Protein AF-A0A1G2DFC1-F1 (afdb_monomer)

Mean predicted aligned error: 7.52 Å

pLDDT: mean 88.88, std 9.76, range [36.38, 98.69]

Structure (mmCIF, N/CA/C/O backbone):
data_AF-A0A1G2DFC1-F1
#
_entry.id   AF-A0A1G2DFC1-F1
#
loop_
_atom_site.group_PDB
_atom_site.id
_atom_site.type_symbol
_atom_site.label_atom_id
_atom_site.label_alt_id
_atom_site.label_comp_id
_atom_site.label_asym_id
_atom_site.label_entity_id
_atom_site.label_seq_id
_atom_site.pdbx_PDB_ins_code
_atom_site.Cartn_x
_atom_site.Cartn_y
_atom_site.Cartn_z
_atom_site.occupancy
_atom_site.B_iso_or_equiv
_atom_site.auth_seq_id
_atom_site.auth_comp_id
_atom_site.auth_asym_id
_atom_site.auth_atom_id
_atom_site.pdbx_PDB_model_num
ATOM 1 N N . MET A 1 1 ? -15.333 -17.972 24.126 1.00 70.81 1 MET A N 1
ATOM 2 C CA . MET A 1 1 ? -15.896 -17.605 22.801 1.00 70.81 1 MET A CA 1
ATOM 3 C C . MET A 1 1 ? -16.285 -16.136 22.850 1.00 70.81 1 MET A C 1
ATOM 5 O O . MET A 1 1 ? -16.846 -15.715 23.852 1.00 70.81 1 MET A O 1
ATOM 9 N N . THR A 1 2 ? -15.997 -15.353 21.808 1.00 82.25 2 THR A N 1
ATOM 10 C CA . THR A 1 2 ? -16.235 -13.904 21.863 1.00 82.25 2 THR A CA 1
ATOM 11 C C . THR A 1 2 ? -17.722 -13.571 21.716 1.00 82.25 2 THR A C 1
ATOM 13 O O . THR A 1 2 ? -18.368 -14.003 20.753 1.00 82.25 2 THR A O 1
ATOM 16 N N . HIS A 1 3 ? -18.270 -12.780 22.637 1.00 90.06 3 HIS A N 1
ATOM 17 C CA . HIS A 1 3 ? -19.659 -12.309 22.638 1.00 90.06 3 HIS A CA 1
ATOM 18 C C . HIS A 1 3 ? -19.726 -10.801 22.388 1.00 90.06 3 HIS A C 1
ATOM 20 O O . HIS A 1 3 ? -18.805 -10.073 22.742 1.00 90.06 3 HIS A O 1
ATOM 26 N N . ILE A 1 4 ? -20.811 -10.334 21.755 1.00 94.50 4 ILE A N 1
ATOM 27 C CA . ILE A 1 4 ? -21.029 -8.909 21.469 1.00 94.50 4 ILE A CA 1
ATOM 28 C C . ILE A 1 4 ? -22.347 -8.463 22.097 1.00 94.50 4 ILE A C 1
ATOM 30 O O . ILE A 1 4 ? -23.421 -8.699 21.532 1.00 94.50 4 ILE A O 1
ATOM 34 N N . GLN A 1 5 ? -22.261 -7.773 23.231 1.00 95.56 5 GLN A N 1
ATOM 35 C CA . GLN A 1 5 ? -23.419 -7.191 23.905 1.00 95.56 5 GLN A CA 1
ATOM 36 C C . GLN A 1 5 ? -23.592 -5.729 23.481 1.00 95.56 5 GLN A C 1
ATOM 38 O O . GLN A 1 5 ? -22.617 -5.002 23.329 1.00 95.56 5 GLN A O 1
ATOM 43 N N . THR A 1 6 ? -24.824 -5.287 23.226 1.00 96.62 6 THR A N 1
ATOM 44 C CA . THR A 1 6 ? -25.115 -3.919 22.760 1.00 96.62 6 THR A CA 1
ATOM 45 C C . THR A 1 6 ? -25.930 -3.168 23.800 1.00 96.62 6 THR A C 1
ATOM 47 O O . THR A 1 6 ? -26.919 -3.703 24.293 1.00 96.62 6 THR A O 1
ATOM 50 N N . PHE A 1 7 ? -25.532 -1.931 24.086 1.00 96.81 7 PHE A N 1
ATOM 51 C CA . PHE A 1 7 ? -26.213 -1.027 25.009 1.00 96.81 7 PHE A CA 1
ATOM 52 C C . PHE A 1 7 ? -26.455 0.338 24.345 1.00 96.81 7 PHE A C 1
ATOM 54 O O . PHE A 1 7 ? -25.669 0.741 23.478 1.00 96.81 7 PHE A O 1
ATOM 61 N N . PRO A 1 8 ? -27.507 1.076 24.743 1.00 96.25 8 PRO A N 1
ATOM 62 C CA . PRO A 1 8 ? -27.641 2.488 24.399 1.00 96.25 8 PRO A CA 1
ATOM 63 C C . PRO A 1 8 ? -26.465 3.295 24.966 1.00 96.25 8 PRO A C 1
ATOM 65 O O . PRO A 1 8 ? -26.070 3.097 26.117 1.00 96.25 8 PRO A O 1
ATOM 68 N N . PHE A 1 9 ? -25.911 4.214 24.176 1.00 95.75 9 PHE A N 1
ATOM 69 C CA . PHE A 1 9 ? -24.850 5.120 24.616 1.00 95.75 9 PHE A CA 1
ATOM 70 C C . PHE A 1 9 ? -25.443 6.438 25.132 1.00 95.75 9 PHE A C 1
ATOM 72 O O . PHE A 1 9 ? -25.199 7.513 24.598 1.00 95.75 9 PHE A O 1
ATOM 79 N N . GLU A 1 10 ? -26.258 6.332 26.179 1.00 93.62 10 GLU A N 1
ATOM 80 C CA . GLU A 1 10 ? -26.970 7.448 26.804 1.00 93.62 10 GLU A CA 1
ATOM 81 C C . GLU A 1 10 ? -26.642 7.493 28.299 1.00 93.62 10 GLU A C 1
ATOM 83 O O . GLU A 1 10 ? -26.564 6.456 28.966 1.00 93.62 10 GLU A O 1
ATOM 88 N N . LYS A 1 11 ? -26.439 8.698 28.843 1.00 91.00 11 LYS A N 1
ATOM 89 C CA . LYS A 1 11 ? -25.916 8.887 30.207 1.00 91.00 11 LYS A CA 1
ATOM 90 C C . LYS A 1 11 ? -26.770 8.210 31.288 1.00 91.00 11 LYS A C 1
ATOM 92 O O . LYS A 1 11 ? -26.216 7.693 32.255 1.00 91.00 11 LYS A O 1
ATOM 97 N N . ASP A 1 12 ? -28.091 8.199 31.132 1.00 92.12 12 ASP A N 1
ATOM 98 C CA . ASP A 1 12 ? -29.044 7.559 32.050 1.00 92.12 12 ASP A CA 1
ATOM 99 C C . ASP A 1 12 ? -29.100 6.028 31.900 1.00 92.12 12 ASP A C 1
ATOM 101 O O . ASP A 1 12 ? -29.630 5.343 32.774 1.00 92.12 12 ASP A O 1
ATOM 105 N N . LYS A 1 13 ? -28.532 5.471 30.824 1.00 93.69 13 LYS A N 1
ATOM 106 C CA . LYS A 1 13 ? -28.485 4.023 30.560 1.00 93.69 13 LYS A CA 1
ATOM 107 C C . LYS A 1 13 ? -27.168 3.367 30.965 1.00 93.69 13 LYS A C 1
ATOM 109 O O . LYS A 1 13 ? -27.087 2.142 30.972 1.00 93.69 13 LYS A O 1
ATOM 114 N N . PHE A 1 14 ? -26.152 4.136 31.360 1.00 93.94 14 PHE A N 1
ATOM 115 C CA . PHE A 1 14 ? -24.834 3.590 31.710 1.00 93.94 14 PHE A CA 1
ATOM 116 C C . PHE A 1 14 ? -24.832 2.646 32.915 1.00 93.94 14 PHE A C 1
ATOM 118 O O . PHE A 1 14 ? -23.944 1.801 32.997 1.00 93.94 14 PHE A O 1
ATOM 125 N N . GLU A 1 15 ? -25.815 2.711 33.817 1.00 93.62 15 GLU A N 1
ATOM 126 C CA . GLU A 1 15 ? -25.924 1.713 34.893 1.00 93.62 15 GLU A CA 1
ATOM 127 C C . GLU A 1 15 ? -26.126 0.289 34.336 1.00 93.62 15 GLU A C 1
ATOM 129 O O . GLU A 1 15 ? -25.573 -0.654 34.884 1.00 93.62 15 GLU A O 1
ATOM 134 N N . GLN A 1 16 ? -26.752 0.122 33.162 1.00 95.06 16 GLN A N 1
ATOM 135 C CA . GLN A 1 16 ? -26.849 -1.194 32.506 1.00 95.06 16 GLN A CA 1
ATOM 136 C C . GLN A 1 16 ? -25.473 -1.761 32.123 1.00 95.06 16 GLN A C 1
ATOM 138 O O . GLN A 1 16 ? -25.274 -2.973 32.128 1.00 95.06 16 GLN A O 1
ATOM 143 N N . ILE A 1 17 ? -24.515 -0.886 31.793 1.00 94.00 17 ILE A N 1
ATOM 144 C CA . ILE A 1 17 ? -23.129 -1.274 31.497 1.00 94.00 17 ILE A CA 1
ATOM 145 C C . ILE A 1 17 ? -22.399 -1.634 32.791 1.00 94.00 17 ILE A C 1
ATOM 147 O O . ILE A 1 17 ? -21.566 -2.530 32.787 1.00 94.00 17 ILE A O 1
ATOM 151 N N . LYS A 1 18 ? -22.697 -0.948 33.897 1.00 93.44 18 LYS A N 1
ATOM 152 C CA . LYS A 1 18 ? -22.116 -1.240 35.211 1.00 93.44 18 LYS A CA 1
ATOM 153 C C . LYS A 1 18 ? -22.553 -2.607 35.740 1.00 93.44 18 LYS A C 1
ATOM 155 O O . LYS A 1 18 ? -21.722 -3.329 36.280 1.00 93.44 18 LYS A O 1
ATOM 160 N N . ASP A 1 19 ? -23.829 -2.942 35.554 1.00 93.69 19 ASP A N 1
ATOM 161 C CA . ASP A 1 19 ? -24.428 -4.207 35.996 1.00 93.69 19 ASP A CA 1
ATOM 162 C C . ASP A 1 19 ? -24.055 -5.387 35.082 1.00 93.69 19 ASP A C 1
ATOM 164 O O . ASP A 1 19 ? -24.221 -6.554 35.443 1.00 93.69 19 ASP A O 1
ATOM 168 N N . PHE A 1 20 ? -23.525 -5.105 33.890 1.00 93.38 20 PHE A N 1
ATOM 169 C CA . PHE A 1 20 ? -22.985 -6.123 33.002 1.00 93.38 20 PHE A CA 1
ATOM 170 C C . PHE A 1 20 ? -21.726 -6.753 33.609 1.00 93.38 20 PHE A C 1
ATOM 172 O O . PHE A 1 20 ? -20.813 -6.049 34.036 1.00 93.38 20 PHE A O 1
ATOM 179 N N . HIS A 1 21 ? -21.641 -8.087 33.582 1.00 89.75 21 HIS A N 1
ATOM 180 C CA . HIS A 1 21 ? -20.560 -8.858 34.212 1.00 89.75 21 HIS A CA 1
ATOM 181 C C . HIS A 1 21 ? -19.145 -8.356 33.858 1.00 89.75 21 HIS A C 1
ATOM 183 O O . HIS A 1 21 ? -18.272 -8.291 34.718 1.00 89.75 21 HIS A O 1
ATOM 189 N N . PHE A 1 22 ? -18.938 -7.926 32.610 1.00 91.00 22 PHE A N 1
ATOM 190 C CA . PHE A 1 22 ? -17.652 -7.433 32.104 1.00 91.00 22 PHE A CA 1
ATOM 191 C C . PHE A 1 22 ? -17.515 -5.893 32.137 1.00 91.00 22 PHE A C 1
ATOM 193 O O . PHE A 1 22 ? -16.652 -5.324 31.473 1.00 91.00 22 PHE A O 1
ATOM 200 N N . GLY A 1 23 ? -18.381 -5.187 32.870 1.00 89.44 23 GLY A N 1
ATOM 201 C CA . GLY A 1 23 ? -18.523 -3.728 32.814 1.00 89.44 23 GLY A CA 1
ATOM 202 C C . GLY A 1 23 ? -17.492 -2.902 33.590 1.00 89.44 23 GLY A C 1
ATOM 203 O O . GLY A 1 23 ? -17.254 -1.743 33.236 1.00 89.44 23 GLY A O 1
ATOM 204 N N . LEU A 1 24 ? -16.884 -3.469 34.642 1.00 91.12 24 LEU A N 1
ATOM 205 C CA . LEU A 1 24 ? -16.109 -2.710 35.640 1.00 91.12 24 LEU A CA 1
ATOM 206 C C . LEU A 1 24 ? -14.629 -3.091 35.768 1.00 91.12 24 LEU A C 1
ATOM 208 O O . LEU A 1 24 ? -13.819 -2.214 36.067 1.00 91.12 24 LEU A O 1
ATOM 212 N N . ASN A 1 25 ? -14.275 -4.366 35.607 1.00 90.62 25 ASN A N 1
ATOM 213 C CA . ASN A 1 25 ? -12.898 -4.829 35.803 1.00 90.62 25 ASN A CA 1
ATOM 214 C C . ASN A 1 25 ? -12.566 -6.038 34.919 1.00 90.62 25 ASN A C 1
ATOM 216 O O . ASN A 1 25 ? -12.145 -7.085 35.405 1.00 90.62 25 ASN A O 1
ATOM 220 N N . TRP A 1 26 ? -12.804 -5.900 33.617 1.00 91.50 26 TRP A N 1
ATOM 221 C CA . TRP A 1 26 ? -12.468 -6.923 32.636 1.00 91.50 26 TRP A CA 1
ATOM 222 C C . TRP A 1 26 ? -11.931 -6.293 31.350 1.00 91.50 26 TRP A C 1
ATOM 224 O O . TRP A 1 26 ? -12.554 -5.352 30.854 1.00 91.50 26 TRP A O 1
ATOM 234 N N . PRO A 1 27 ? -10.805 -6.774 30.790 1.00 92.19 27 PRO A N 1
ATOM 235 C CA . PRO A 1 27 ? -10.306 -6.300 29.505 1.00 92.19 27 PRO A CA 1
ATOM 236 C C . PRO A 1 27 ? -11.310 -6.590 28.390 1.00 92.19 27 PRO A C 1
ATOM 238 O O . PRO A 1 27 ? -11.663 -7.738 28.125 1.00 92.19 27 PRO A O 1
ATOM 241 N N . VAL A 1 28 ? -11.762 -5.544 27.711 1.00 94.06 28 VAL A N 1
ATOM 242 C CA . VAL A 1 28 ? -12.685 -5.662 26.584 1.00 94.06 28 VAL A CA 1
ATOM 243 C C . VAL A 1 28 ? -12.293 -4.727 25.458 1.00 94.06 28 VAL A C 1
ATOM 245 O O . VAL A 1 28 ? -11.620 -3.714 25.668 1.00 94.06 28 VAL A O 1
ATOM 248 N N . VAL A 1 29 ? -12.802 -5.035 24.270 1.00 94.31 29 VAL A N 1
ATOM 249 C CA . VAL A 1 29 ? -12.826 -4.108 23.139 1.00 94.31 29 VAL A CA 1
ATOM 250 C C . VAL A 1 29 ? -14.261 -3.642 22.943 1.00 94.31 29 VAL A C 1
ATOM 252 O O . VAL A 1 29 ? -15.196 -4.417 23.115 1.00 94.31 29 VAL A O 1
ATOM 255 N N . TYR A 1 30 ? -14.472 -2.377 22.613 1.00 95.25 30 TYR A N 1
ATOM 256 C CA . TYR A 1 30 ? -15.794 -1.822 22.367 1.00 95.25 30 TYR A CA 1
ATOM 257 C C . TYR A 1 30 ? -15.820 -0.979 21.098 1.00 95.25 30 TYR A C 1
ATOM 259 O O . TYR A 1 30 ? -14.824 -0.384 20.690 1.00 95.25 30 TYR A O 1
ATOM 267 N N . ILE A 1 31 ? -17.002 -0.925 20.493 1.00 96.06 31 ILE A N 1
ATOM 268 C CA . ILE A 1 31 ? -17.310 -0.125 19.314 1.00 96.06 31 ILE A CA 1
ATOM 269 C C . ILE A 1 31 ? -18.453 0.815 19.684 1.00 96.06 31 ILE A C 1
ATOM 271 O O . ILE A 1 31 ? -19.502 0.354 20.124 1.00 96.06 31 ILE A O 1
ATOM 275 N N . GLN A 1 32 ? -18.266 2.118 19.520 1.00 96.25 32 GLN A N 1
ATOM 276 C CA . GLN A 1 32 ? -19.316 3.126 19.659 1.00 96.25 32 GLN A CA 1
ATOM 277 C C . GLN A 1 32 ? -19.682 3.661 18.280 1.00 96.25 32 GLN A C 1
ATOM 279 O O . GLN A 1 32 ? -18.782 3.950 17.498 1.00 96.25 32 GLN A O 1
ATOM 284 N N . GLU A 1 33 ? -20.966 3.813 17.969 1.00 95.88 33 GLU A N 1
ATOM 285 C CA . GLU A 1 33 ? -21.403 4.310 16.657 1.00 95.88 33 GLU A CA 1
ATOM 286 C C . GLU A 1 33 ? -22.753 5.044 16.709 1.00 95.88 33 GLU A C 1
ATOM 288 O O . GLU A 1 33 ? -23.496 4.929 17.685 1.00 95.88 33 GLU A O 1
ATOM 293 N N . ASP A 1 34 ? -23.069 5.821 15.668 1.00 94.50 34 ASP A N 1
ATOM 294 C CA . ASP A 1 34 ? -24.365 6.506 15.469 1.00 94.50 34 ASP A CA 1
ATOM 295 C C . ASP A 1 34 ? -25.065 6.160 14.136 1.00 94.50 34 ASP A C 1
ATOM 297 O O . ASP A 1 34 ? -26.058 6.801 13.765 1.00 94.50 34 ASP A O 1
ATOM 301 N N . GLY A 1 35 ? -24.548 5.167 13.409 1.00 91.56 35 GLY A N 1
ATOM 302 C CA . GLY A 1 35 ? -24.929 4.811 12.043 1.00 91.56 35 GLY A CA 1
ATOM 303 C C . GLY A 1 35 ? -24.136 5.529 10.942 1.00 91.56 35 GLY A C 1
ATOM 304 O O . GLY A 1 35 ? -24.375 5.258 9.766 1.00 91.56 35 GLY A O 1
ATOM 305 N N . ARG A 1 36 ? -23.230 6.457 11.283 1.00 90.31 36 ARG A N 1
ATOM 306 C CA . ARG A 1 36 ? -22.397 7.219 10.330 1.00 90.31 36 ARG A CA 1
ATOM 307 C C . ARG A 1 36 ? -20.930 7.270 10.746 1.00 90.31 36 ARG A C 1
ATOM 309 O O . ARG A 1 36 ? -20.042 7.030 9.929 1.00 90.31 36 ARG A O 1
ATOM 316 N N . GLU A 1 37 ? -20.673 7.604 12.001 1.00 91.62 37 GLU A N 1
ATOM 317 C CA . GLU A 1 37 ? -19.352 7.641 12.610 1.00 91.62 37 GLU A CA 1
ATOM 318 C C . GLU A 1 37 ? -19.184 6.485 13.593 1.00 91.62 37 GLU A C 1
ATOM 320 O O . GLU A 1 37 ? -20.153 5.954 14.140 1.00 91.62 37 GLU A O 1
ATOM 325 N N . MET A 1 38 ? -17.932 6.086 13.800 1.00 92.62 38 MET A N 1
ATOM 326 C CA . MET A 1 38 ? -17.581 4.994 14.697 1.00 92.62 38 MET A CA 1
ATOM 327 C C . MET A 1 38 ? -16.310 5.317 15.485 1.00 92.62 38 MET A C 1
ATOM 329 O O . MET A 1 38 ? -15.380 5.932 14.967 1.00 92.62 38 MET A O 1
ATOM 333 N N . TYR A 1 39 ? -16.247 4.867 16.731 1.00 92.19 39 TYR A N 1
ATOM 334 C CA . TYR A 1 39 ? -15.047 4.856 17.558 1.00 92.19 39 TYR A CA 1
ATOM 335 C C . TYR A 1 39 ? -14.803 3.431 18.051 1.00 92.19 39 TYR A C 1
ATOM 337 O O . TYR A 1 39 ? -15.730 2.766 18.511 1.00 92.19 39 TYR A O 1
ATOM 345 N N . ILE A 1 40 ? -13.561 2.967 17.972 1.00 92.50 40 ILE A N 1
ATOM 346 C CA . ILE A 1 40 ? -13.158 1.642 18.455 1.00 92.50 40 ILE A CA 1
ATOM 347 C C . ILE A 1 40 ? -12.165 1.859 19.589 1.00 92.50 40 ILE A C 1
ATOM 349 O O . ILE A 1 40 ? -11.287 2.705 19.470 1.00 92.50 40 ILE A O 1
ATOM 353 N N . GLY A 1 41 ? -12.303 1.145 20.698 1.00 91.81 41 GLY A N 1
ATOM 354 C CA . GLY A 1 41 ? -11.374 1.279 21.814 1.00 91.81 41 GLY A CA 1
ATOM 355 C C . GLY A 1 41 ? -11.286 0.026 22.660 1.00 91.81 41 GLY A C 1
ATOM 356 O O . GLY A 1 41 ? -12.198 -0.794 22.644 1.00 91.81 41 GLY A O 1
ATOM 357 N N . GLN A 1 42 ? -10.234 -0.088 23.463 1.00 92.06 42 GLN A N 1
ATOM 358 C CA . GLN A 1 42 ? -10.155 -1.066 24.550 1.00 92.06 42 GLN A CA 1
ATOM 359 C C . GLN A 1 42 ? -10.196 -0.398 25.929 1.00 92.06 42 GLN A C 1
ATOM 361 O O . GLN A 1 42 ? -9.918 0.799 26.073 1.00 92.06 42 GLN A O 1
ATOM 366 N N . THR A 1 43 ? -10.616 -1.146 26.948 1.00 93.94 43 THR A N 1
ATOM 367 C CA . THR A 1 43 ? -10.543 -0.733 28.357 1.00 93.94 43 THR A CA 1
ATOM 368 C C . THR A 1 43 ? -10.760 -1.925 29.289 1.00 93.94 43 THR A C 1
ATOM 370 O O . THR A 1 43 ? -11.320 -2.936 28.881 1.00 93.94 43 THR A O 1
ATOM 373 N N . THR A 1 44 ? -10.380 -1.788 30.560 1.00 94.25 44 THR A N 1
ATOM 374 C CA . THR A 1 44 ? -10.777 -2.713 31.634 1.00 94.25 44 THR A CA 1
ATOM 375 C C . THR A 1 44 ? -12.055 -2.295 32.359 1.00 94.25 44 THR A C 1
ATOM 377 O O . THR A 1 44 ? -12.624 -3.085 33.106 1.00 94.25 44 THR A O 1
ATOM 380 N N . ASN A 1 45 ? -12.514 -1.054 32.169 1.00 95.31 45 ASN A N 1
ATOM 381 C CA . ASN A 1 45 ? -13.687 -0.508 32.848 1.00 95.31 45 ASN A CA 1
ATOM 382 C C . ASN A 1 45 ? -14.538 0.295 31.860 1.00 95.31 45 ASN A C 1
ATOM 384 O O . ASN A 1 45 ? -14.379 1.510 31.698 1.00 95.31 45 ASN A O 1
ATOM 388 N N . VAL A 1 46 ? -15.448 -0.402 31.176 1.00 94.75 46 VAL A N 1
ATOM 389 C CA . VAL A 1 46 ? -16.303 0.194 30.140 1.00 94.75 46 VAL A CA 1
ATOM 390 C C . VAL A 1 46 ? -17.244 1.228 30.718 1.00 94.75 46 VAL A C 1
ATOM 392 O O . VAL A 1 46 ? -17.506 2.234 30.064 1.00 94.75 46 VAL A O 1
ATOM 395 N N . TYR A 1 47 ? -17.739 1.021 31.935 1.00 96.31 47 TYR A N 1
ATOM 396 C CA . TYR A 1 47 ? -18.622 1.980 32.588 1.00 96.31 47 TYR A CA 1
ATOM 397 C C . TYR A 1 47 ? -17.935 3.338 32.791 1.00 96.31 47 TYR A C 1
ATOM 399 O O . TYR A 1 47 ? -18.445 4.372 32.348 1.00 96.31 47 TYR A O 1
ATOM 407 N N . ALA A 1 48 ? -16.745 3.342 33.397 1.00 95.19 48 ALA A N 1
ATOM 408 C CA . ALA A 1 48 ? -15.960 4.558 33.593 1.00 95.19 48 ALA A CA 1
ATOM 409 C C . ALA A 1 48 ? -15.556 5.180 32.248 1.00 95.19 48 ALA A C 1
ATOM 411 O O . ALA A 1 48 ? -15.691 6.390 32.053 1.00 95.19 48 ALA A O 1
ATOM 412 N N . ARG A 1 49 ? -15.133 4.349 31.286 1.00 95.38 49 ARG A N 1
ATOM 413 C CA . ARG A 1 49 ? -14.751 4.804 29.945 1.00 95.38 49 ARG A CA 1
ATOM 414 C C . ARG A 1 49 ? -15.922 5.407 29.169 1.00 95.38 49 ARG A C 1
ATOM 416 O O . ARG A 1 49 ? -15.727 6.383 28.453 1.00 95.38 49 ARG A O 1
ATOM 423 N N . SER A 1 50 ? -17.131 4.877 29.341 1.00 95.69 50 SER A N 1
ATOM 424 C CA . SER A 1 50 ? -18.354 5.403 28.725 1.00 95.69 50 SER A CA 1
ATOM 425 C C . SER A 1 50 ? -18.678 6.797 29.249 1.00 95.69 50 SER A C 1
ATOM 427 O O . SER A 1 50 ? -18.918 7.699 28.451 1.00 95.69 50 SER A O 1
ATOM 429 N N . LYS A 1 51 ? -18.581 7.010 30.570 1.00 95.25 51 LYS A N 1
ATOM 430 C CA . LYS A 1 51 ? -18.724 8.343 31.177 1.00 95.25 51 LYS A CA 1
ATOM 431 C C . LYS A 1 51 ? -17.693 9.328 30.636 1.00 95.25 51 LYS A C 1
ATOM 433 O O . LYS A 1 51 ? -18.078 10.399 30.185 1.00 95.25 51 LYS A O 1
ATOM 438 N N . GLN A 1 52 ? -16.418 8.933 30.618 1.00 93.75 52 GLN A N 1
ATOM 439 C CA . GLN A 1 52 ? -15.329 9.761 30.095 1.00 93.75 52 GLN A CA 1
ATOM 440 C C . GLN A 1 52 ? -15.544 10.128 28.619 1.00 93.75 52 GLN A C 1
ATOM 442 O O . GLN A 1 52 ? -15.340 11.268 28.213 1.00 93.75 52 GLN A O 1
ATOM 447 N N . HIS A 1 53 ? -15.957 9.170 27.789 1.00 92.88 53 HIS A N 1
ATOM 448 C CA . HIS A 1 53 ? -16.229 9.434 26.377 1.00 92.88 53 HIS A CA 1
ATOM 449 C C . HIS A 1 53 ? -17.413 10.372 26.181 1.00 92.88 53 HIS A C 1
ATOM 451 O O . HIS A 1 53 ? -17.362 11.211 25.290 1.00 92.88 53 HIS A O 1
ATOM 457 N N . TYR A 1 54 ? -18.434 10.290 27.032 1.00 93.69 54 TYR A N 1
ATOM 458 C CA . TYR A 1 54 ? -19.592 11.181 26.974 1.00 93.69 54 TYR A CA 1
ATOM 459 C C . TYR A 1 54 ? -19.256 12.645 27.326 1.00 93.69 54 TYR A C 1
ATOM 461 O O . TYR A 1 54 ? -20.020 13.549 27.001 1.00 93.69 54 TYR A O 1
ATOM 469 N N . GLU A 1 55 ? -18.109 12.908 27.962 1.00 93.31 55 GLU A N 1
ATOM 470 C CA . GLU A 1 55 ? -17.600 14.270 28.192 1.00 93.31 55 GLU A CA 1
ATOM 471 C C . GLU A 1 55 ? -16.974 14.885 26.928 1.00 93.31 55 GLU A C 1
ATOM 473 O O . GLU A 1 55 ? -16.850 16.106 26.829 1.00 93.31 55 GLU A O 1
ATOM 478 N N . ASN A 1 56 ? -16.593 14.065 25.941 1.00 92.31 56 ASN A N 1
ATOM 479 C CA . ASN A 1 56 ? -16.087 14.542 24.659 1.00 92.31 56 ASN A CA 1
ATOM 480 C C . ASN A 1 56 ? -17.265 14.865 23.708 1.00 92.31 56 ASN A C 1
ATOM 482 O O . ASN A 1 56 ? -18.030 13.957 23.375 1.00 92.31 56 ASN A O 1
ATOM 486 N N . PRO A 1 57 ? -17.398 16.112 23.208 1.00 91.00 57 PRO A N 1
ATOM 487 C CA . PRO A 1 57 ? -18.541 16.522 22.384 1.00 91.00 57 PRO A CA 1
ATOM 488 C C . PRO A 1 57 ? -18.743 15.732 21.085 1.00 91.00 57 PRO A C 1
ATOM 490 O O . PRO A 1 57 ? -19.879 15.617 20.622 1.00 91.00 57 PRO A O 1
ATOM 493 N N . ASP A 1 58 ? -17.672 15.201 20.490 1.00 88.00 58 ASP A N 1
ATOM 494 C CA . ASP A 1 58 ? -17.751 14.411 19.257 1.00 88.00 58 ASP A CA 1
ATOM 495 C C . ASP A 1 58 ? -18.224 12.981 19.548 1.00 88.00 58 ASP A C 1
ATOM 497 O O . ASP A 1 58 ? -19.031 12.422 18.805 1.00 88.00 58 ASP A O 1
ATOM 501 N N . ARG A 1 59 ? -17.775 12.398 20.666 1.00 91.44 59 ARG A N 1
ATOM 502 C CA . ARG A 1 59 ? -18.149 11.035 21.083 1.00 91.44 59 ARG A CA 1
ATOM 503 C C . ARG A 1 59 ? -19.525 10.971 21.735 1.00 91.44 59 ARG A C 1
ATOM 505 O O . ARG A 1 59 ? -20.216 9.970 21.588 1.00 91.44 59 ARG A O 1
ATOM 512 N N . ALA A 1 60 ? -19.964 12.040 22.397 1.00 92.81 60 ALA A N 1
ATOM 513 C CA . ALA A 1 60 ? -21.294 12.130 23.002 1.00 92.81 60 ALA A CA 1
ATOM 514 C C . ALA A 1 60 ? -22.447 12.030 21.981 1.00 92.81 60 ALA A C 1
ATOM 516 O O . ALA A 1 60 ? -23.592 11.822 22.366 1.00 92.81 60 ALA A O 1
ATOM 517 N N . ARG A 1 61 ? -22.161 12.188 20.680 1.00 94.12 61 ARG A N 1
ATOM 518 C CA . ARG A 1 61 ? -23.137 12.039 19.584 1.00 94.12 61 ARG A CA 1
ATOM 519 C C . ARG A 1 61 ? -23.364 10.584 19.170 1.00 94.12 61 ARG A C 1
ATOM 521 O O . ARG A 1 61 ? -24.333 10.306 18.463 1.00 94.12 61 ARG A O 1
ATOM 528 N N . LEU A 1 62 ? -22.469 9.682 19.577 1.00 95.75 62 LEU A N 1
ATOM 529 C CA . LEU A 1 62 ? -22.598 8.250 19.328 1.00 95.75 62 LEU A CA 1
ATOM 530 C C . LEU A 1 62 ? -23.816 7.712 20.089 1.00 95.75 62 LEU A C 1
ATOM 532 O O . LEU A 1 62 ? -24.160 8.210 21.155 1.00 95.75 62 LEU A O 1
ATOM 536 N N . LYS A 1 63 ? -24.519 6.736 19.515 1.00 96.38 63 LYS A N 1
ATOM 537 C CA . LYS A 1 63 ? -25.843 6.297 19.992 1.00 96.38 63 LYS A CA 1
ATOM 538 C C . LYS A 1 63 ? -25.831 4.926 20.638 1.00 96.38 63 LYS A C 1
ATOM 540 O O . LYS A 1 63 ? -26.669 4.641 21.489 1.00 96.38 63 LYS A O 1
ATOM 545 N N . ARG A 1 64 ? -24.926 4.048 20.218 1.00 97.25 64 ARG A N 1
ATOM 546 C CA . ARG A 1 64 ? -24.827 2.680 20.733 1.00 97.25 64 ARG A CA 1
ATOM 547 C C . ARG A 1 64 ? -23.385 2.363 21.075 1.00 97.25 64 ARG A C 1
ATOM 549 O O . ARG A 1 64 ? -22.465 2.881 20.448 1.00 97.25 64 ARG A O 1
ATOM 556 N N . ILE A 1 65 ? -23.211 1.501 22.071 1.00 97.44 65 ILE A N 1
ATOM 557 C CA . ILE A 1 65 ? -21.936 0.872 22.403 1.00 97.44 65 ILE A CA 1
ATOM 558 C C . ILE A 1 65 ? -22.091 -0.647 22.313 1.00 97.44 65 ILE A C 1
ATOM 560 O O . ILE A 1 65 ? -22.997 -1.242 22.896 1.00 97.44 65 ILE A O 1
ATOM 564 N N . HIS A 1 66 ? -21.203 -1.275 21.555 1.00 97.19 66 HIS A N 1
ATOM 565 C CA . HIS A 1 66 ? -21.102 -2.714 21.375 1.00 97.19 66 HIS A CA 1
ATOM 566 C C . HIS A 1 66 ? -19.855 -3.182 22.117 1.00 97.19 66 HIS A C 1
ATOM 568 O O . HIS A 1 66 ? -18.750 -2.794 21.752 1.00 97.19 66 HIS A O 1
ATOM 574 N N . ILE A 1 67 ? -20.024 -3.979 23.167 1.00 96.06 67 ILE A N 1
ATOM 575 C CA . ILE A 1 67 ? -18.936 -4.482 24.005 1.00 96.06 67 ILE A CA 1
ATOM 576 C C . ILE A 1 67 ? -18.612 -5.904 23.557 1.00 96.06 67 ILE A C 1
ATOM 578 O O . ILE A 1 67 ? -19.473 -6.784 23.609 1.00 96.06 67 ILE A O 1
ATOM 582 N N . LEU A 1 68 ? -17.380 -6.103 23.096 1.00 94.75 68 LEU A N 1
ATOM 583 C CA . LEU A 1 68 ? -16.824 -7.379 22.679 1.00 94.75 68 LEU A CA 1
ATOM 584 C C . LEU A 1 68 ? -16.072 -7.990 23.860 1.00 94.75 68 LEU A C 1
ATOM 586 O O . LEU A 1 68 ? -15.067 -7.446 24.323 1.00 94.75 68 LEU A O 1
ATOM 590 N N . THR A 1 69 ? -16.567 -9.123 24.342 1.00 91.06 69 THR A N 1
ATOM 591 C CA . THR A 1 69 ? -16.056 -9.800 25.536 1.00 91.06 69 THR A CA 1
ATOM 592 C C . THR A 1 69 ? -15.573 -11.191 25.187 1.00 91.06 69 THR A C 1
ATOM 594 O O . THR A 1 69 ? -16.251 -11.919 24.461 1.00 91.06 69 THR A O 1
ATOM 597 N N . ASP A 1 70 ? -14.444 -11.591 25.749 1.00 85.69 70 ASP A N 1
ATOM 598 C CA . ASP A 1 70 ? -13.924 -12.946 25.649 1.00 85.69 70 ASP A CA 1
ATOM 599 C C . ASP A 1 70 ? -13.228 -13.302 26.967 1.00 85.69 70 ASP A C 1
ATOM 601 O O . ASP A 1 70 ? -12.534 -12.464 27.546 1.00 85.69 70 ASP A O 1
ATOM 605 N N . GLU A 1 71 ? -13.436 -14.523 27.457 1.00 83.38 71 GLU A N 1
ATOM 606 C CA . GLU A 1 71 ? -12.856 -14.983 28.727 1.00 83.38 71 GLU A CA 1
ATOM 607 C C . GLU A 1 71 ? -11.323 -15.084 28.675 1.00 83.38 71 GLU A C 1
ATOM 609 O O . GLU A 1 71 ? -10.662 -15.067 29.708 1.00 83.38 71 GLU A O 1
ATOM 614 N N . GLU A 1 72 ? -10.736 -15.138 27.479 1.00 81.69 72 GLU A N 1
ATOM 615 C CA . GLU A 1 72 ? -9.284 -15.164 27.296 1.00 81.69 72 GLU A CA 1
ATOM 616 C C . GLU A 1 72 ? -8.678 -13.761 27.132 1.00 81.69 72 GLU A C 1
ATOM 618 O O . GLU A 1 72 ? -7.467 -13.640 26.923 1.00 81.69 72 GLU A O 1
ATOM 623 N N . PHE A 1 73 ? -9.490 -12.694 27.162 1.00 82.38 73 PHE A N 1
ATOM 624 C CA . PHE A 1 73 ? -8.969 -11.341 27.003 1.00 82.38 73 PHE A CA 1
ATOM 625 C C . PHE A 1 73 ? -8.159 -10.898 28.224 1.00 82.38 73 PHE A C 1
ATOM 627 O O . PHE A 1 73 ? -8.670 -10.687 29.319 1.00 82.38 73 PHE A O 1
ATOM 634 N N . ASN A 1 74 ? -6.872 -10.672 27.987 1.00 82.50 74 ASN A N 1
ATOM 635 C CA . ASN A 1 74 ? -5.989 -9.863 28.816 1.00 82.50 74 ASN A CA 1
ATOM 636 C C . ASN A 1 74 ? -5.773 -8.468 28.186 1.00 82.50 74 ASN A C 1
ATOM 638 O O . ASN A 1 74 ? -6.164 -8.212 27.046 1.00 82.50 74 ASN A O 1
ATOM 642 N N . LEU A 1 75 ? -5.133 -7.553 28.917 1.00 80.19 75 LEU A N 1
ATOM 643 C CA . LEU A 1 75 ? -4.869 -6.184 28.447 1.00 80.19 75 LEU A CA 1
ATOM 644 C C . LEU A 1 75 ? -4.164 -6.136 27.084 1.00 80.19 75 LEU A C 1
ATOM 646 O O . LEU A 1 75 ? -4.598 -5.411 26.190 1.00 80.19 75 LEU A O 1
ATOM 650 N N . SER A 1 76 ? -3.107 -6.932 26.924 1.00 78.56 76 SER A N 1
ATOM 651 C CA . SER A 1 76 ? -2.319 -7.000 25.694 1.00 78.56 76 SER A CA 1
ATOM 652 C C . SER A 1 76 ? -3.191 -7.435 24.518 1.00 78.56 76 SER A C 1
ATOM 654 O O . SER A 1 76 ? -3.194 -6.779 23.480 1.00 78.56 76 SER A O 1
ATOM 656 N N . SER A 1 77 ? -4.000 -8.478 24.731 1.00 80.25 77 SER A N 1
ATOM 657 C CA . SER A 1 77 ? -4.907 -9.047 23.734 1.00 80.25 77 SER A CA 1
ATOM 658 C C . SER A 1 77 ? -6.027 -8.098 23.303 1.00 80.25 77 SER A C 1
ATOM 660 O O . SER A 1 77 ? -6.402 -8.069 22.134 1.00 80.25 77 SER A O 1
ATOM 662 N N . ALA A 1 78 ? -6.558 -7.293 24.229 1.00 83.88 78 ALA A N 1
ATOM 663 C CA . ALA A 1 78 ? -7.614 -6.337 23.922 1.00 83.88 78 ALA A CA 1
ATOM 664 C C . ALA A 1 78 ? -7.065 -5.181 23.074 1.00 83.88 78 ALA A C 1
ATOM 666 O O . ALA A 1 78 ? -7.698 -4.773 22.103 1.00 83.88 78 ALA A O 1
ATOM 667 N N . PHE A 1 79 ? -5.857 -4.706 23.389 1.00 81.31 79 PHE A N 1
ATOM 668 C CA . PHE A 1 79 ? -5.150 -3.712 22.574 1.00 81.31 79 PHE A CA 1
ATOM 669 C C . PHE A 1 79 ? -4.847 -4.240 21.155 1.00 81.31 79 PHE A C 1
ATOM 671 O O . PHE A 1 79 ? -4.945 -3.516 20.161 1.00 81.31 79 PHE A O 1
ATOM 678 N N . ASP A 1 80 ? -4.575 -5.541 21.058 1.00 77.75 80 ASP A N 1
ATOM 679 C CA . ASP A 1 80 ? -4.222 -6.246 19.821 1.00 77.75 80 ASP A CA 1
ATOM 680 C C . ASP A 1 80 ? -5.416 -6.298 18.881 1.00 77.75 80 ASP A C 1
ATOM 682 O O . ASP A 1 80 ? -5.394 -5.937 17.699 1.00 77.75 80 ASP A O 1
ATOM 686 N N . PHE A 1 81 ? -6.519 -6.724 19.482 1.00 85.12 81 PHE A N 1
ATOM 687 C CA . PHE A 1 81 ? -7.771 -6.918 18.809 1.00 85.12 81 PHE A CA 1
ATOM 688 C C . PHE A 1 81 ? -8.414 -5.583 18.421 1.00 85.12 81 PHE A C 1
ATOM 690 O O . PHE A 1 81 ? -8.979 -5.478 17.333 1.00 85.12 81 PHE A O 1
ATOM 697 N N . GLU A 1 82 ? -8.269 -4.538 19.245 1.00 87.00 82 GLU A N 1
ATOM 698 C CA . GLU A 1 82 ? -8.603 -3.154 18.879 1.00 87.00 82 GLU A CA 1
ATOM 699 C C . GLU A 1 82 ? -7.848 -2.725 17.615 1.00 87.00 82 GLU A C 1
ATOM 701 O O . GLU A 1 82 ? -8.467 -2.252 16.658 1.00 87.00 82 GLU A O 1
ATOM 706 N N . SER A 1 83 ? -6.530 -2.932 17.588 1.00 80.25 83 SER A N 1
ATOM 707 C CA . SER A 1 83 ? -5.672 -2.552 16.462 1.00 80.25 83 SER A CA 1
ATOM 708 C C . SER A 1 83 ? -6.089 -3.255 15.167 1.00 80.25 83 SER A C 1
ATOM 710 O O . SER A 1 83 ? -6.233 -2.612 14.122 1.00 80.25 83 SER A O 1
ATOM 712 N N . LEU A 1 84 ? -6.372 -4.562 15.240 1.00 83.50 84 LEU A N 1
ATOM 713 C CA . LEU A 1 84 ? -6.920 -5.329 14.120 1.00 83.50 84 LEU A CA 1
ATOM 714 C C . LEU A 1 84 ? -8.285 -4.784 13.676 1.00 83.50 84 LEU A C 1
ATOM 716 O O . LEU A 1 84 ? -8.493 -4.554 12.486 1.00 83.50 84 LEU A O 1
ATOM 720 N N . LEU A 1 85 ? -9.213 -4.522 14.596 1.00 88.44 85 LEU A N 1
ATOM 721 C CA . LEU A 1 85 ? -10.533 -3.998 14.236 1.00 88.44 85 LEU A CA 1
ATOM 722 C C . LEU A 1 85 ? -10.446 -2.633 13.551 1.00 88.44 85 LEU A C 1
ATOM 724 O O . LEU A 1 85 ? -11.091 -2.443 12.522 1.00 88.44 85 LEU A O 1
ATOM 728 N N . ILE A 1 86 ? -9.614 -1.714 14.049 1.00 84.00 86 ILE A N 1
ATOM 729 C CA . ILE A 1 86 ? -9.373 -0.416 13.401 1.00 84.00 86 ILE A CA 1
ATOM 730 C C . ILE A 1 86 ? -8.831 -0.623 11.984 1.00 84.00 86 ILE A C 1
ATOM 732 O O . ILE A 1 86 ? -9.347 -0.032 11.031 1.00 84.00 86 ILE A O 1
ATOM 736 N N . GLN A 1 87 ? -7.834 -1.495 11.814 1.00 81.38 87 GLN A N 1
ATOM 737 C CA . GLN A 1 87 ? -7.234 -1.758 10.507 1.00 81.38 87 GLN A CA 1
ATOM 738 C C . GLN A 1 87 ? -8.260 -2.297 9.496 1.00 81.38 87 GLN A C 1
ATOM 740 O O . GLN A 1 87 ? -8.308 -1.823 8.362 1.00 81.38 87 GLN A O 1
ATOM 745 N N . TYR A 1 88 ? -9.084 -3.270 9.886 1.00 86.94 88 TYR A N 1
ATOM 746 C CA . TYR A 1 88 ? -10.043 -3.899 8.975 1.00 86.94 88 TYR A CA 1
ATOM 747 C C . TYR A 1 88 ? -11.288 -3.040 8.734 1.00 86.94 88 TYR A C 1
ATOM 749 O O . TYR A 1 88 ? -11.711 -2.896 7.588 1.00 86.94 88 TYR A O 1
ATOM 757 N N . ILE A 1 89 ? -11.854 -2.422 9.774 1.00 87.44 89 ILE A N 1
ATOM 758 C CA . ILE A 1 89 ? -13.050 -1.573 9.642 1.00 87.44 89 ILE A CA 1
ATOM 759 C C . ILE A 1 89 ? -12.721 -0.288 8.875 1.00 87.44 89 ILE A C 1
ATOM 761 O O . ILE A 1 89 ? -13.513 0.138 8.034 1.00 87.44 89 ILE A O 1
ATOM 765 N N . SER A 1 90 ? -11.525 0.290 9.065 1.00 80.69 90 SER A N 1
ATOM 766 C CA . SER A 1 90 ? -11.095 1.460 8.279 1.00 80.69 90 SER A CA 1
ATOM 767 C C . SER A 1 90 ? -11.061 1.188 6.776 1.00 80.69 90 SER A C 1
ATOM 769 O O . SER A 1 90 ? -11.223 2.118 5.987 1.00 80.69 90 SER A O 1
ATOM 771 N N . ALA A 1 91 ? -10.892 -0.075 6.371 1.00 81.44 91 ALA A N 1
ATOM 772 C CA . ALA A 1 91 ? -10.828 -0.457 4.970 1.00 81.44 91 ALA A CA 1
ATOM 773 C C . ALA A 1 91 ? -12.175 -0.650 4.280 1.00 81.44 91 ALA A C 1
ATOM 775 O O . ALA A 1 91 ? -12.240 -0.707 3.050 1.00 81.44 91 ALA A O 1
ATOM 776 N N . GLU A 1 92 ? -13.249 -0.713 5.053 1.00 80.06 92 GLU A N 1
ATOM 777 C CA . GLU A 1 92 ? -14.562 -1.080 4.551 1.00 80.06 92 GLU A CA 1
ATOM 778 C C . GLU A 1 92 ? -15.397 0.116 4.065 1.00 80.06 92 GLU A C 1
ATOM 780 O O . GLU A 1 92 ? -16.289 -0.070 3.238 1.00 80.06 92 GLU A O 1
ATOM 785 N N . ASP A 1 93 ? -15.090 1.333 4.537 1.00 75.06 93 ASP A N 1
ATOM 786 C CA . ASP A 1 93 ? -15.786 2.595 4.198 1.00 75.06 93 ASP A CA 1
ATOM 787 C C . ASP A 1 93 ? -17.263 2.656 4.656 1.00 75.06 93 ASP A C 1
ATOM 789 O O . ASP A 1 93 ? -18.033 3.504 4.210 1.00 75.06 93 ASP A O 1
ATOM 793 N N . SER A 1 94 ? -17.691 1.758 5.554 1.00 82.69 94 SER A N 1
ATOM 794 C CA . SER A 1 94 ? -19.063 1.767 6.091 1.00 82.69 94 SER A CA 1
ATOM 795 C C . SER A 1 94 ? -19.295 2.840 7.150 1.00 82.69 94 SER A C 1
ATOM 797 O O . SER A 1 94 ? -20.413 3.340 7.266 1.00 82.69 94 SER A O 1
ATOM 799 N N . PHE A 1 95 ? -18.251 3.206 7.894 1.00 85.62 95 PHE A N 1
ATOM 800 C CA . PHE A 1 95 ? -18.294 4.224 8.939 1.00 85.62 95 PHE A CA 1
ATOM 801 C C . PHE A 1 95 ? -17.073 5.129 8.850 1.00 85.62 95 PHE A C 1
ATOM 803 O O . PHE A 1 95 ? -15.963 4.685 8.551 1.00 85.62 95 PHE A O 1
ATOM 810 N N . LYS A 1 96 ? -17.257 6.401 9.201 1.00 83.81 96 LYS A N 1
ATOM 811 C CA . LYS A 1 96 ? -16.141 7.319 9.416 1.00 83.81 96 LYS A CA 1
ATOM 812 C C . LYS A 1 96 ? -15.549 7.079 10.808 1.00 83.81 96 LYS A C 1
ATOM 814 O O . LYS A 1 96 ? -16.158 7.437 11.815 1.00 83.81 96 LYS A O 1
ATOM 819 N N . LEU A 1 97 ? -14.364 6.472 10.866 1.00 84.25 97 LEU A N 1
ATOM 820 C CA . LEU A 1 97 ? -13.680 6.193 12.132 1.00 84.25 97 LEU A CA 1
ATOM 821 C C . LEU A 1 97 ? -13.097 7.464 12.766 1.00 84.25 97 LEU A C 1
ATOM 823 O O . LEU A 1 97 ? -12.266 8.144 12.164 1.00 84.25 97 LEU A O 1
ATOM 827 N N . GLN A 1 98 ? -13.477 7.747 14.013 1.00 83.25 98 GLN A N 1
ATOM 828 C CA . GLN A 1 98 ? -13.009 8.907 14.779 1.00 83.25 98 GLN A CA 1
ATOM 829 C C . GLN A 1 98 ? -11.555 8.761 15.251 1.00 83.25 98 GLN A C 1
ATOM 831 O O . GLN A 1 98 ? -10.836 9.753 15.351 1.00 83.25 98 GLN A O 1
ATOM 836 N N . ASN A 1 99 ? -11.100 7.538 15.538 1.00 78.62 99 ASN A N 1
ATOM 837 C CA . ASN A 1 99 ? -9.744 7.261 16.018 1.00 78.62 99 ASN A CA 1
ATOM 838 C C . ASN A 1 99 ? -8.875 6.474 15.034 1.00 78.62 99 ASN A C 1
ATOM 840 O O . ASN A 1 99 ? -7.824 5.980 15.432 1.00 78.62 99 ASN A O 1
ATOM 844 N N . GLY A 1 100 ? -9.242 6.437 13.748 1.00 57.00 100 GLY A N 1
ATOM 845 C CA . GLY A 1 100 ? -8.349 5.900 12.716 1.00 57.00 100 GLY A CA 1
ATOM 846 C C . GLY A 1 100 ? -6.981 6.601 12.712 1.00 57.00 100 GLY A C 1
ATOM 847 O O . GLY A 1 100 ? -5.965 5.984 12.434 1.00 57.00 100 GLY A O 1
ATOM 848 N N . ASN A 1 101 ? -6.924 7.878 13.103 1.00 50.56 101 ASN A N 1
ATOM 849 C CA . ASN A 1 101 ? -5.698 8.683 13.086 1.00 50.56 101 ASN A CA 1
ATOM 850 C C . ASN A 1 101 ? -4.707 8.372 14.225 1.00 50.56 101 ASN A C 1
ATOM 852 O O . ASN A 1 101 ? -3.568 8.830 14.163 1.00 50.56 101 ASN A O 1
ATOM 856 N N . GLY A 1 102 ? -5.110 7.630 15.263 1.00 47.34 102 GLY A N 1
ATOM 857 C CA . GLY A 1 102 ? -4.251 7.316 16.406 1.00 47.34 102 GLY A CA 1
ATOM 858 C C . GLY A 1 102 ? -3.216 6.267 16.024 1.00 47.34 102 GLY A C 1
ATOM 859 O O . GLY A 1 102 ? -3.572 5.107 15.862 1.00 47.34 102 GLY A O 1
ATOM 860 N N . GLY A 1 103 ? -1.965 6.704 15.844 1.00 44.38 103 GLY A N 1
ATOM 861 C CA . GLY A 1 103 ? -0.833 5.900 15.390 1.00 44.38 103 GLY A CA 1
ATOM 862 C C . GLY A 1 103 ? -0.847 4.470 15.918 1.00 44.38 103 GLY A C 1
ATOM 863 O O . GLY A 1 103 ? -0.704 4.232 17.116 1.00 44.38 103 GLY A O 1
ATOM 864 N N . LEU A 1 104 ? -0.981 3.528 14.989 1.00 45.94 104 LEU A N 1
ATOM 865 C CA . LEU A 1 104 ? -0.714 2.119 15.223 1.00 45.94 104 LEU A CA 1
ATOM 866 C C . LEU A 1 104 ? 0.801 1.969 15.358 1.00 45.94 104 LEU A C 1
ATOM 868 O O . LEU A 1 104 ? 1.509 1.638 14.407 1.00 45.94 104 LEU A O 1
ATOM 872 N N . ILE A 1 105 ? 1.306 2.314 16.541 1.00 43.44 105 ILE A N 1
ATOM 873 C CA . ILE A 1 105 ? 2.647 1.939 16.968 1.00 43.44 105 ILE A CA 1
ATOM 874 C C . ILE A 1 105 ? 2.609 0.421 17.077 1.00 43.44 105 ILE A C 1
ATOM 876 O O . ILE A 1 105 ? 1.901 -0.136 17.914 1.00 43.44 105 ILE A O 1
ATOM 880 N N . ASN A 1 106 ? 3.318 -0.235 16.163 1.00 41.47 106 ASN A N 1
ATOM 881 C CA . ASN A 1 106 ? 3.423 -1.678 16.148 1.00 41.47 106 ASN A CA 1
ATOM 882 C C . ASN A 1 106 ? 4.157 -2.115 17.421 1.00 41.47 106 ASN A C 1
ATOM 884 O O . ASN A 1 106 ? 5.362 -1.906 17.553 1.00 41.47 106 ASN A O 1
ATOM 888 N N . HIS A 1 107 ? 3.430 -2.711 18.359 1.00 40.94 107 HIS A N 1
ATOM 889 C CA . HIS A 1 107 ? 4.050 -3.645 19.279 1.00 40.94 107 HIS A CA 1
ATOM 890 C C . HIS A 1 107 ? 4.120 -4.969 18.533 1.00 40.94 107 HIS A C 1
ATOM 892 O O . HIS A 1 107 ? 3.112 -5.459 18.039 1.00 40.94 107 HIS A O 1
ATOM 898 N N . ASN A 1 108 ? 5.325 -5.505 18.373 1.00 36.56 108 ASN A N 1
ATOM 899 C CA . ASN A 1 108 ? 5.517 -6.807 17.762 1.00 36.56 108 ASN A CA 1
ATOM 900 C C . ASN A 1 108 ? 4.748 -7.832 18.613 1.00 36.56 108 ASN A C 1
ATOM 902 O O . ASN A 1 108 ? 5.109 -8.099 19.760 1.00 36.56 108 ASN A O 1
ATOM 906 N N . TYR A 1 109 ? 3.600 -8.274 18.107 1.00 48.84 109 TYR A N 1
ATOM 907 C CA . TYR A 1 109 ? 2.575 -8.874 18.943 1.00 48.84 109 TYR A CA 1
ATOM 908 C C . TYR A 1 109 ? 2.757 -10.378 19.103 1.00 48.84 109 TYR A C 1
ATOM 910 O O . TYR A 1 109 ? 2.827 -11.134 18.132 1.00 48.84 109 TYR A O 1
ATOM 918 N N . TYR A 1 110 ? 2.814 -10.805 20.360 1.00 36.38 110 TYR A N 1
ATOM 919 C CA . TYR A 1 110 ? 2.759 -12.203 20.760 1.00 36.38 110 TYR A CA 1
ATOM 920 C C . TYR A 1 110 ? 1.387 -12.783 20.354 1.00 36.38 110 TYR A C 1
ATOM 922 O O . TYR A 1 110 ? 0.364 -12.207 20.701 1.00 36.38 110 TYR A O 1
ATOM 930 N N . GLU A 1 111 ? 1.353 -13.907 19.625 1.00 53.50 111 GLU A N 1
ATOM 931 C CA . GLU A 1 111 ? 0.126 -14.628 19.200 1.00 53.50 111 GLU A CA 1
ATOM 932 C C . GLU A 1 111 ? -0.763 -13.959 18.118 1.00 53.50 111 GLU A C 1
ATOM 934 O O . GLU A 1 111 ? -1.973 -14.181 18.079 1.00 53.50 111 GLU A O 1
ATOM 939 N N . LYS A 1 112 ? -0.195 -13.209 17.161 1.00 63.00 112 LYS A N 1
ATOM 940 C CA . LYS A 1 112 ? -0.940 -12.613 16.022 1.00 63.00 112 LYS A CA 1
ATOM 941 C C . LYS A 1 112 ? -1.917 -13.574 15.318 1.00 63.00 112 LYS A C 1
ATOM 943 O O . LYS A 1 112 ? -3.027 -13.179 14.962 1.00 63.00 112 LYS A O 1
ATOM 948 N N . GLU A 1 113 ? -1.521 -14.828 15.119 1.00 66.62 113 GLU A N 1
ATOM 949 C CA . GLU A 1 113 ? -2.351 -15.860 14.477 1.00 66.62 113 GLU A CA 1
ATOM 950 C C . GLU A 1 113 ? -3.621 -16.170 15.278 1.00 66.62 113 GLU A C 1
ATOM 952 O O . GLU A 1 113 ? -4.709 -16.270 14.710 1.00 66.62 113 GLU A O 1
ATOM 957 N N . LYS A 1 114 ? -3.517 -16.218 16.609 1.00 71.56 114 LYS A N 1
ATOM 958 C CA . LYS A 1 114 ? -4.654 -16.440 17.508 1.00 71.56 114 LYS A CA 1
ATOM 959 C C . LYS A 1 114 ? -5.675 -15.308 17.414 1.00 71.56 114 LYS A C 1
ATOM 961 O O . LYS A 1 114 ? -6.879 -15.564 17.397 1.00 71.56 114 LYS A O 1
ATOM 966 N N . TYR A 1 115 ? -5.225 -14.056 17.323 1.00 73.75 115 TYR A N 1
ATOM 967 C CA . TYR A 1 115 ? -6.135 -12.908 17.224 1.00 73.75 115 TYR A CA 1
ATOM 968 C C . TYR A 1 115 ? -6.732 -12.735 15.833 1.00 73.75 115 TYR A C 1
ATOM 970 O O . TYR A 1 115 ? -7.887 -12.324 15.719 1.00 73.75 115 TYR A O 1
ATOM 978 N N . LEU A 1 116 ? -6.004 -13.118 14.781 1.00 75.69 116 LEU A N 1
ATOM 979 C CA . LEU A 1 116 ? -6.576 -13.244 13.442 1.00 75.69 116 LEU A CA 1
ATOM 980 C C . LEU A 1 116 ? -7.676 -14.312 13.407 1.00 75.69 116 LEU A C 1
ATOM 982 O O . LEU A 1 116 ? -8.762 -14.031 12.902 1.00 75.69 116 LEU A O 1
ATOM 986 N N . ALA A 1 117 ? -7.450 -15.478 14.017 1.00 82.12 117 ALA A N 1
ATOM 987 C CA . ALA A 1 117 ? -8.479 -16.509 14.146 1.00 82.12 117 ALA A CA 1
ATOM 988 C C . ALA A 1 117 ? -9.694 -15.994 14.940 1.00 82.12 117 ALA A C 1
ATOM 990 O O . ALA A 1 117 ? -10.844 -16.193 14.546 1.00 82.12 117 ALA A O 1
ATOM 991 N N . LYS A 1 118 ? -9.465 -15.240 16.024 1.00 85.50 118 LYS A N 1
ATOM 992 C CA . LYS A 1 118 ? -10.552 -14.609 16.789 1.00 85.50 118 LYS A CA 1
ATOM 993 C C . LYS A 1 118 ? -11.331 -13.603 15.935 1.00 85.50 118 LYS A C 1
ATOM 995 O O . LYS A 1 118 ? -12.562 -13.626 15.949 1.00 85.50 118 LYS A O 1
ATOM 1000 N N . LEU A 1 119 ? -10.650 -12.791 15.123 1.00 87.62 119 LEU A N 1
ATOM 1001 C CA . LEU A 1 119 ? -11.289 -11.859 14.190 1.00 87.62 119 LEU A CA 1
ATOM 1002 C C . LEU A 1 119 ? -12.182 -12.590 13.182 1.00 87.62 119 LEU A C 1
ATOM 1004 O O . LEU A 1 119 ? -13.297 -12.140 12.935 1.00 87.62 119 LEU A O 1
ATOM 1008 N N . GLU A 1 120 ? -11.747 -13.740 12.667 1.00 88.19 120 GLU A N 1
ATOM 1009 C CA . GLU A 1 120 ? -12.538 -14.574 11.751 1.00 88.19 120 GLU A CA 1
ATOM 1010 C C . GLU A 1 120 ? -13.840 -15.083 12.385 1.00 88.19 120 GLU A C 1
ATOM 1012 O O . GLU A 1 120 ? -14.862 -15.158 11.704 1.00 88.19 120 GLU A O 1
ATOM 1017 N N . THR A 1 121 ? -13.855 -15.323 13.700 1.00 88.94 121 THR A N 1
ATOM 1018 C CA . THR A 1 121 ? -15.087 -15.690 14.428 1.00 88.94 121 THR A CA 1
ATOM 1019 C C . THR A 1 121 ? -15.988 -14.499 14.775 1.00 88.94 121 THR A C 1
ATOM 1021 O O . THR A 1 121 ? -17.207 -14.646 14.894 1.00 88.94 121 THR A O 1
ATOM 1024 N N . VAL A 1 122 ? -15.412 -13.307 14.949 1.00 91.69 122 VAL A N 1
ATOM 1025 C CA . VAL A 1 122 ? -16.132 -12.086 15.353 1.00 91.69 122 VAL A CA 1
ATOM 1026 C C . VAL A 1 122 ? -16.716 -11.352 14.148 1.00 91.69 122 VAL A C 1
ATOM 1028 O O . VAL A 1 122 ? -17.808 -10.790 14.242 1.00 91.69 122 VAL A O 1
ATOM 1031 N N . TRP A 1 123 ? -16.029 -11.382 13.006 1.00 93.19 123 TRP A N 1
ATOM 1032 C CA . TRP A 1 123 ? -16.418 -10.646 11.804 1.00 93.19 123 TRP A CA 1
ATOM 1033 C C . TRP A 1 123 ? -17.850 -10.947 11.326 1.00 93.19 123 TRP A C 1
ATOM 1035 O O . TRP A 1 123 ? -18.591 -9.997 11.065 1.00 93.19 123 TRP A O 1
ATOM 1045 N N . PRO A 1 124 ? -18.317 -12.213 11.276 1.00 93.56 124 PRO A N 1
ATOM 1046 C CA . PRO A 1 124 ? -19.705 -12.517 10.923 1.00 93.56 124 PRO A CA 1
ATOM 1047 C C . PRO A 1 124 ? -20.720 -11.878 11.880 1.00 93.56 124 PRO A C 1
ATOM 1049 O O . PRO A 1 124 ? -21.721 -11.326 11.431 1.00 93.56 124 PRO A O 1
ATOM 1052 N N . LYS A 1 125 ? -20.422 -11.845 13.186 1.00 94.00 125 LYS A N 1
ATOM 1053 C CA . LYS A 1 125 ? -21.293 -11.224 14.201 1.00 94.00 125 LYS A CA 1
ATOM 1054 C C . LYS A 1 125 ? -21.368 -9.705 14.034 1.00 94.00 125 LYS A C 1
ATOM 1056 O O . LYS A 1 125 ? -22.418 -9.105 14.258 1.00 94.00 125 LYS A O 1
ATOM 1061 N N . LEU A 1 126 ? -20.265 -9.068 13.626 1.00 94.12 126 LEU A N 1
ATOM 1062 C CA . LEU A 1 126 ? -20.258 -7.644 13.269 1.00 94.12 126 LEU A CA 1
ATOM 1063 C C . LEU A 1 126 ? -21.121 -7.377 12.028 1.00 94.12 126 LEU A C 1
ATOM 1065 O O . LEU A 1 126 ? -21.845 -6.379 12.001 1.00 94.12 126 LEU A O 1
ATOM 1069 N N . ARG A 1 127 ? -21.099 -8.284 11.037 1.00 93.69 127 ARG A N 1
ATOM 1070 C CA . ARG A 1 127 ? -21.946 -8.192 9.835 1.00 93.69 127 ARG A CA 1
ATOM 1071 C C . ARG A 1 127 ? -23.427 -8.301 10.162 1.00 93.69 127 ARG A C 1
ATOM 1073 O O . ARG A 1 127 ? -24.207 -7.464 9.721 1.00 93.69 127 ARG A O 1
ATOM 1080 N N . GLU A 1 128 ? -23.809 -9.277 10.981 1.00 93.81 128 GLU A N 1
ATOM 1081 C CA . GLU A 1 128 ? -25.196 -9.459 11.436 1.00 93.81 128 GLU A CA 1
ATOM 1082 C C . GLU A 1 128 ? -25.731 -8.231 12.184 1.00 93.81 128 GLU A C 1
ATOM 1084 O O . GLU A 1 128 ? -26.896 -7.866 12.041 1.00 93.81 128 GLU A O 1
ATOM 1089 N N . LYS A 1 129 ? -24.869 -7.550 12.947 1.00 92.38 129 LYS A N 1
ATOM 1090 C CA . LYS A 1 129 ? -25.212 -6.304 13.648 1.00 92.38 129 LYS A CA 1
ATOM 1091 C C . LYS A 1 129 ? -25.203 -5.059 12.753 1.00 92.38 129 LYS A C 1
ATOM 1093 O O . LYS A 1 129 ? -25.520 -3.977 13.242 1.00 92.38 129 LYS A O 1
ATOM 1098 N N . GLY A 1 130 ? -24.841 -5.186 11.475 1.00 92.50 130 GLY A N 1
ATOM 1099 C CA . GLY A 1 130 ? -24.741 -4.067 10.536 1.00 92.50 130 GLY A CA 1
ATOM 1100 C C . GLY A 1 130 ? -23.579 -3.110 10.823 1.00 92.50 130 GLY A C 1
ATOM 1101 O O . GLY A 1 130 ? -23.598 -1.979 10.344 1.00 92.50 130 GLY A O 1
ATOM 1102 N N . LEU A 1 131 ? -22.584 -3.545 11.604 1.00 92.75 131 LEU A N 1
ATOM 1103 C CA . LEU A 1 131 ? -21.379 -2.763 11.909 1.00 92.75 131 LEU A CA 1
ATOM 1104 C C . LEU A 1 131 ? -20.351 -2.826 10.781 1.00 92.75 131 LEU A C 1
ATOM 1106 O O . LEU A 1 131 ? -19.515 -1.937 10.670 1.00 92.75 131 LEU A O 1
ATOM 1110 N N . VAL A 1 132 ? -20.437 -3.868 9.954 1.00 93.2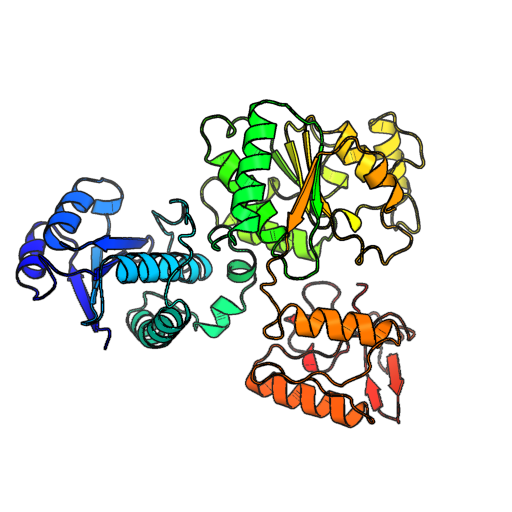5 132 VAL A N 1
ATOM 1111 C CA . VAL A 1 132 ? -19.671 -4.037 8.719 1.00 93.25 132 VAL A CA 1
ATOM 1112 C C . VAL A 1 132 ? -20.535 -4.745 7.667 1.00 93.25 132 VAL A C 1
ATOM 1114 O O . VAL A 1 132 ? -21.505 -5.419 8.006 1.00 93.25 132 VAL A O 1
ATOM 1117 N N . LYS A 1 133 ? -20.222 -4.605 6.380 1.00 90.94 133 LYS A N 1
ATOM 1118 C CA . LYS A 1 133 ? -20.978 -5.166 5.240 1.00 90.94 133 LYS A CA 1
ATOM 1119 C C . LYS A 1 133 ? -20.193 -6.252 4.512 1.00 90.94 133 LYS A C 1
ATOM 1121 O O . LYS A 1 133 ? -20.731 -7.329 4.232 1.00 90.94 133 LYS A O 1
ATOM 1126 N N . GLN A 1 134 ? -18.928 -5.969 4.209 1.00 89.81 134 GLN A N 1
ATOM 1127 C CA . GLN A 1 134 ? -18.053 -6.843 3.421 1.00 89.81 134 GLN A CA 1
ATOM 1128 C C . GLN A 1 134 ? -17.571 -8.053 4.235 1.00 89.81 134 GLN A C 1
ATOM 1130 O O . GLN A 1 134 ? -17.514 -8.007 5.469 1.00 89.81 134 GLN A O 1
ATOM 1135 N N . SER A 1 135 ? -17.235 -9.157 3.561 1.00 88.75 135 SER A N 1
ATOM 1136 C CA . SER A 1 135 ? -16.581 -10.281 4.236 1.00 88.75 135 SER A CA 1
ATOM 1137 C C . SER A 1 135 ? -15.131 -9.931 4.588 1.00 88.75 135 SER A C 1
ATOM 1139 O O . SER A 1 135 ? -14.533 -9.022 4.008 1.00 88.75 135 SER A O 1
ATOM 1141 N N . LEU A 1 136 ? -14.542 -10.664 5.536 1.00 86.94 136 LEU A N 1
ATOM 1142 C CA . LEU A 1 136 ? -13.141 -10.456 5.901 1.00 86.94 136 LEU A CA 1
ATOM 1143 C C . LEU A 1 136 ? -12.213 -10.703 4.699 1.00 86.94 136 LEU A C 1
ATOM 1145 O O . LEU A 1 136 ? -11.250 -9.965 4.508 1.00 86.94 136 LEU A O 1
ATOM 1149 N N . ALA A 1 137 ? -12.526 -11.705 3.871 1.00 82.62 137 ALA A N 1
ATOM 1150 C CA . ALA A 1 137 ? -11.772 -12.028 2.663 1.00 82.62 137 ALA A CA 1
ATOM 1151 C C . ALA A 1 137 ? -11.817 -10.883 1.637 1.00 82.62 137 ALA A C 1
ATOM 1153 O O . ALA A 1 137 ? -10.769 -10.478 1.132 1.00 82.62 137 ALA A O 1
ATOM 1154 N N . ASP A 1 138 ? -12.995 -10.299 1.396 1.00 83.56 138 ASP A N 1
ATOM 1155 C CA . ASP A 1 138 ? -13.149 -9.161 0.475 1.00 83.56 138 ASP A CA 1
ATOM 1156 C C . ASP A 1 138 ? -12.294 -7.970 0.924 1.00 83.56 138 ASP A C 1
ATOM 1158 O O . ASP A 1 138 ? -11.584 -7.358 0.123 1.00 83.56 138 ASP A O 1
ATOM 1162 N N . ILE A 1 139 ? -12.292 -7.683 2.231 1.00 86.69 139 ILE A N 1
ATOM 1163 C CA . ILE A 1 139 ? -11.499 -6.590 2.802 1.00 86.69 139 ILE A CA 1
ATOM 1164 C C . ILE A 1 139 ? -10.010 -6.872 2.672 1.00 86.69 139 ILE A C 1
ATOM 1166 O O . ILE A 1 139 ? -9.305 -6.008 2.150 1.00 86.69 139 ILE A O 1
ATOM 1170 N N . LYS A 1 140 ? -9.531 -8.064 3.073 1.00 81.56 140 LYS A N 1
ATOM 1171 C CA . LYS A 1 140 ? -8.112 -8.466 2.933 1.00 81.56 140 LYS A CA 1
ATOM 1172 C C . LYS A 1 140 ? -7.618 -8.260 1.495 1.00 81.56 140 LYS A C 1
ATOM 1174 O O . LYS A 1 140 ? -6.475 -7.854 1.276 1.00 81.56 140 LYS A O 1
ATOM 1179 N N . ASN A 1 141 ? -8.496 -8.493 0.521 1.00 78.12 141 ASN A N 1
ATOM 1180 C CA . ASN A 1 141 ? -8.190 -8.397 -0.901 1.00 78.12 141 ASN A CA 1
ATOM 1181 C C . ASN A 1 141 ? -8.381 -7.002 -1.504 1.00 78.12 141 ASN A C 1
ATOM 1183 O O . ASN A 1 141 ? -7.854 -6.742 -2.593 1.00 78.12 141 ASN A O 1
ATOM 1187 N N . SER A 1 142 ? -9.058 -6.097 -0.800 1.00 82.19 142 SER A N 1
ATOM 1188 C CA . SER A 1 142 ? -9.284 -4.729 -1.254 1.00 82.19 142 SER A CA 1
ATOM 1189 C C . SER A 1 142 ? -7.976 -3.944 -1.388 1.00 82.19 142 SER A C 1
ATOM 1191 O O . SER A 1 142 ? -7.034 -4.082 -0.601 1.00 82.19 142 SER A O 1
ATOM 1193 N N . GLU A 1 143 ? -7.916 -3.066 -2.390 1.00 79.12 143 GLU A N 1
ATOM 1194 C CA . GLU A 1 143 ? -6.776 -2.164 -2.570 1.00 79.12 143 GLU A CA 1
ATOM 1195 C C . GLU A 1 143 ? -6.572 -1.259 -1.352 1.00 79.12 143 GLU A C 1
ATOM 1197 O O . GLU A 1 143 ? -5.437 -1.006 -0.951 1.00 79.12 143 GLU A O 1
ATOM 1202 N N . PHE A 1 144 ? -7.669 -0.812 -0.735 1.00 81.62 144 PHE A N 1
ATOM 1203 C CA . PHE A 1 144 ? -7.594 0.034 0.443 1.00 81.62 144 PHE A CA 1
ATOM 1204 C C . PHE A 1 144 ? -6.913 -0.675 1.604 1.00 81.62 144 PHE A C 1
ATOM 1206 O O . PHE A 1 144 ? -6.033 -0.092 2.221 1.00 81.62 144 PHE A O 1
ATOM 1213 N N . PHE A 1 145 ? -7.255 -1.933 1.883 1.00 82.69 145 PHE A N 1
ATOM 1214 C CA . PHE A 1 145 ? -6.597 -2.682 2.949 1.00 82.69 145 PHE A CA 1
ATOM 1215 C C . PHE A 1 145 ? -5.119 -2.951 2.635 1.00 82.69 145 PHE A C 1
ATOM 1217 O O . PHE A 1 145 ? -4.254 -2.785 3.498 1.00 82.69 145 PHE A O 1
ATOM 1224 N N . LYS A 1 146 ? -4.811 -3.326 1.385 1.00 81.94 146 LYS A N 1
ATOM 1225 C CA . LYS A 1 146 ? -3.440 -3.618 0.931 1.00 81.94 146 LYS A CA 1
ATOM 1226 C C . LYS A 1 146 ? -2.501 -2.425 1.100 1.00 81.94 146 LYS A C 1
ATOM 1228 O O . LYS A 1 146 ? -1.365 -2.619 1.534 1.00 81.94 146 LYS A O 1
ATOM 1233 N N . TYR A 1 147 ? -2.990 -1.227 0.790 1.00 83.44 147 TYR A N 1
ATOM 1234 C CA . TYR A 1 147 ? -2.245 0.030 0.868 1.00 83.44 147 TYR A CA 1
ATOM 1235 C C . TYR A 1 147 ? -2.687 0.916 2.035 1.00 83.44 147 TYR A C 1
ATOM 1237 O O . TYR A 1 147 ? -2.423 2.114 2.015 1.00 83.44 147 TYR A O 1
ATOM 1245 N N . SER A 1 148 ? -3.373 0.364 3.039 1.00 78.38 148 SER A N 1
ATOM 1246 C CA . SER A 1 148 ? -3.911 1.167 4.137 1.00 78.38 148 SER A CA 1
ATOM 1247 C C . SER A 1 148 ? -2.767 1.864 4.878 1.00 78.38 148 SER A C 1
ATOM 1249 O O . SER A 1 148 ? -1.818 1.189 5.291 1.00 78.38 148 SER A O 1
ATOM 1251 N N . PRO A 1 149 ? -2.847 3.185 5.118 1.00 70.06 149 PRO A N 1
ATOM 1252 C CA . PRO A 1 149 ? -1.861 3.885 5.940 1.00 70.06 149 PRO A CA 1
ATOM 1253 C C . PRO A 1 149 ? -1.959 3.499 7.423 1.00 70.06 149 PRO A C 1
ATOM 1255 O O . PRO A 1 149 ? -1.117 3.897 8.220 1.00 70.06 149 PRO A O 1
ATOM 1258 N N . TYR A 1 150 ? -2.997 2.745 7.790 1.00 70.00 150 TYR A N 1
ATOM 1259 C CA . TYR A 1 150 ? -3.213 2.179 9.116 1.00 70.00 150 TYR A CA 1
ATOM 1260 C C . TYR A 1 150 ? -2.674 0.746 9.213 1.00 70.00 150 TYR A C 1
ATOM 1262 O O . TYR A 1 150 ? -2.970 0.027 10.157 1.00 70.00 150 TYR A O 1
ATOM 1270 N N . LYS A 1 151 ? -1.922 0.263 8.223 1.00 76.25 151 LYS A N 1
ATOM 1271 C CA . LYS A 1 151 ? -1.267 -1.036 8.342 1.00 76.25 151 LYS A CA 1
ATOM 1272 C C . LYS A 1 151 ? -0.040 -0.899 9.239 1.00 76.25 151 LYS A C 1
ATOM 1274 O O . LYS A 1 151 ? 0.778 -0.007 9.033 1.00 76.25 151 LYS A O 1
ATOM 1279 N N . ALA A 1 152 ? 0.088 -1.796 10.212 1.00 74.44 152 ALA A N 1
ATOM 1280 C CA . ALA A 1 152 ? 1.261 -1.840 11.073 1.00 74.44 152 ALA A CA 1
ATOM 1281 C C . ALA A 1 152 ? 2.537 -2.052 10.239 1.00 74.44 152 ALA A C 1
ATOM 1283 O O . ALA A 1 152 ? 2.590 -2.945 9.385 1.00 74.44 152 ALA A O 1
ATOM 1284 N N . LEU A 1 153 ? 3.547 -1.218 10.494 1.00 82.19 153 LEU A N 1
ATOM 1285 C CA . LEU A 1 153 ? 4.877 -1.347 9.904 1.00 82.19 153 LEU A CA 1
ATOM 1286 C C . LEU A 1 153 ? 5.659 -2.462 10.588 1.00 82.19 153 LEU A C 1
ATOM 1288 O O . LEU A 1 153 ? 5.568 -2.612 11.800 1.00 82.19 153 LEU A O 1
ATOM 1292 N N . THR A 1 154 ? 6.485 -3.194 9.853 1.00 83.69 154 THR A N 1
ATOM 1293 C CA . THR A 1 154 ? 7.464 -4.120 10.445 1.00 83.69 154 THR A CA 1
ATOM 1294 C C . THR A 1 154 ? 8.520 -3.360 11.264 1.00 83.69 154 THR A C 1
ATOM 1296 O O . THR A 1 154 ? 8.669 -2.143 11.130 1.00 83.69 154 THR A O 1
ATOM 1299 N N . GLU A 1 155 ? 9.264 -4.053 12.132 1.00 83.88 155 GLU A N 1
ATOM 1300 C CA . GLU A 1 155 ? 10.272 -3.403 12.989 1.00 83.88 155 GLU A CA 1
ATOM 1301 C C . GLU A 1 155 ? 11.347 -2.661 12.178 1.00 83.88 155 GLU A C 1
ATOM 1303 O O . GLU A 1 155 ? 11.687 -1.519 12.490 1.00 83.88 155 GLU A O 1
ATOM 1308 N N . ASP A 1 156 ? 11.839 -3.263 11.091 1.00 88.88 156 ASP A N 1
ATOM 1309 C CA . ASP A 1 156 ? 12.808 -2.635 10.188 1.00 88.88 156 ASP A CA 1
ATOM 1310 C C . ASP A 1 156 ? 12.221 -1.400 9.490 1.00 88.88 156 ASP A C 1
ATOM 1312 O O . ASP A 1 156 ? 12.872 -0.353 9.445 1.00 88.88 156 ASP A O 1
ATOM 1316 N N . GLN A 1 157 ? 10.970 -1.470 9.025 1.00 90.81 157 GLN A N 1
ATOM 1317 C CA . GLN A 1 157 ? 10.269 -0.318 8.453 1.00 90.81 157 GLN A CA 1
ATOM 1318 C C . GLN A 1 157 ? 10.124 0.824 9.463 1.00 90.81 157 GLN A C 1
ATOM 1320 O O . GLN A 1 157 ? 10.356 1.978 9.101 1.00 90.81 157 GLN A O 1
ATOM 1325 N N . LEU A 1 158 ? 9.782 0.524 10.721 1.00 89.62 158 LEU A N 1
ATOM 1326 C CA . LEU A 1 158 ? 9.645 1.526 11.781 1.00 89.62 158 LEU A CA 1
ATOM 1327 C C . LEU A 1 158 ? 10.984 2.215 12.077 1.00 89.62 158 LEU A C 1
ATOM 1329 O O . LEU A 1 158 ? 11.055 3.444 12.120 1.00 89.62 158 LEU A O 1
ATOM 1333 N N . VAL A 1 159 ? 12.065 1.442 12.216 1.00 91.62 159 VAL A N 1
ATOM 1334 C CA . VAL A 1 159 ? 13.415 1.986 12.430 1.00 91.62 159 VAL A CA 1
ATOM 1335 C C . VAL A 1 159 ? 13.837 2.881 11.264 1.00 91.62 159 VAL A C 1
ATOM 1337 O O . VAL A 1 159 ? 14.396 3.961 11.483 1.00 91.62 159 VAL A O 1
ATOM 1340 N N . VAL A 1 160 ? 13.571 2.464 10.022 1.00 96.00 160 VAL A N 1
ATOM 1341 C CA . VAL A 1 160 ? 13.853 3.276 8.830 1.00 96.00 160 VAL A CA 1
ATOM 1342 C C . VAL A 1 160 ? 13.016 4.553 8.829 1.00 96.00 160 VAL A C 1
ATOM 1344 O O . VAL A 1 160 ? 13.581 5.626 8.615 1.00 96.00 160 VAL A O 1
ATOM 1347 N N . ALA A 1 161 ? 11.718 4.468 9.138 1.00 94.69 161 ALA A N 1
ATOM 1348 C CA . ALA A 1 161 ? 10.832 5.627 9.217 1.00 94.69 161 ALA A CA 1
ATOM 1349 C C . ALA A 1 161 ? 11.380 6.679 10.190 1.00 94.69 161 ALA A C 1
ATOM 1351 O O . ALA A 1 161 ? 11.607 7.825 9.806 1.00 94.69 161 ALA A O 1
ATOM 1352 N N . MET A 1 162 ? 11.706 6.260 11.419 1.00 93.50 162 MET A N 1
ATOM 1353 C CA . MET A 1 162 ? 12.246 7.144 12.455 1.00 93.50 162 MET A CA 1
ATOM 1354 C C . MET A 1 162 ? 13.567 7.796 12.032 1.00 93.50 162 MET A C 1
ATOM 1356 O O . MET A 1 162 ? 13.793 8.979 12.294 1.00 93.50 162 MET A O 1
ATOM 1360 N N . LYS A 1 163 ? 14.469 7.050 11.380 1.00 97.12 163 LYS A N 1
ATOM 1361 C CA . LYS A 1 163 ? 15.750 7.597 10.902 1.00 97.12 163 LYS A CA 1
ATOM 1362 C C . LYS A 1 163 ? 15.552 8.634 9.797 1.00 97.12 163 LYS A C 1
ATOM 1364 O O . LYS A 1 163 ? 16.195 9.682 9.838 1.00 97.12 163 LYS A O 1
ATOM 1369 N N . VAL A 1 164 ? 14.677 8.346 8.835 1.00 97.44 164 VAL A N 1
ATOM 1370 C CA . VAL A 1 164 ? 14.373 9.248 7.716 1.00 97.44 164 VAL A CA 1
ATOM 1371 C C . VAL A 1 164 ? 13.718 10.529 8.226 1.00 97.44 164 VAL A C 1
ATOM 1373 O O . VAL A 1 164 ? 14.182 11.618 7.905 1.00 97.44 164 VAL A O 1
ATOM 1376 N N . GLU A 1 165 ? 12.707 10.427 9.087 1.00 95.12 165 GLU A N 1
ATOM 1377 C CA . GLU A 1 165 ? 12.020 11.599 9.643 1.00 95.12 165 GLU A CA 1
ATOM 1378 C C . GLU A 1 165 ? 12.948 12.483 10.474 1.00 95.12 165 GLU A C 1
ATOM 1380 O O . GLU A 1 165 ? 12.961 13.701 10.300 1.00 95.12 165 GLU A O 1
ATOM 1385 N N . ASN A 1 166 ? 13.781 11.885 11.330 1.00 95.44 166 ASN A N 1
ATOM 1386 C CA . ASN A 1 166 ? 14.762 12.642 12.104 1.00 95.44 166 ASN A CA 1
ATOM 1387 C C . ASN A 1 166 ? 15.763 13.373 11.204 1.00 95.44 166 ASN A C 1
ATOM 1389 O O . ASN A 1 166 ? 16.087 14.532 11.466 1.00 95.44 166 ASN A O 1
ATOM 1393 N N . SER A 1 167 ? 16.231 12.725 10.135 1.00 96.25 167 SER A N 1
ATOM 1394 C CA . SER A 1 167 ? 17.141 13.357 9.180 1.00 96.25 167 SER A CA 1
ATOM 1395 C C . SER A 1 167 ? 16.465 14.477 8.385 1.00 96.25 167 SER A C 1
ATOM 1397 O O . SER A 1 167 ? 17.083 15.516 8.158 1.00 96.25 167 SER A O 1
ATOM 1399 N N . ILE A 1 168 ? 15.180 14.330 8.044 1.00 96.00 168 ILE A N 1
ATOM 1400 C CA . ILE A 1 168 ? 14.377 15.390 7.417 1.00 96.00 168 ILE A CA 1
ATOM 1401 C C . ILE A 1 168 ? 14.236 16.594 8.350 1.00 96.00 168 ILE A C 1
ATOM 1403 O O . ILE A 1 168 ? 14.530 17.717 7.945 1.00 96.00 168 ILE A O 1
ATOM 1407 N N . LYS A 1 169 ? 13.873 16.372 9.620 1.00 94.69 169 LYS A N 1
ATOM 1408 C CA . LYS A 1 169 ? 13.749 17.446 10.621 1.00 94.69 169 LYS A CA 1
ATOM 1409 C C . LYS A 1 169 ? 15.058 18.213 10.814 1.00 94.69 169 LYS A C 1
ATOM 1411 O O . LYS A 1 169 ? 15.046 19.440 10.871 1.00 94.69 169 LYS A O 1
ATOM 1416 N N . LYS A 1 170 ? 16.183 17.497 10.891 1.00 95.06 170 LYS A N 1
ATOM 1417 C CA . LYS A 1 170 ? 17.517 18.090 11.087 1.00 95.06 170 LYS A CA 1
ATOM 1418 C C . LYS A 1 170 ? 18.149 18.634 9.805 1.00 95.06 170 LYS A C 1
ATOM 1420 O O . LYS A 1 170 ? 19.053 19.459 9.882 1.00 95.06 170 LYS A O 1
ATOM 1425 N N . ARG A 1 171 ? 17.644 18.215 8.641 1.00 92.12 171 ARG A N 1
ATOM 1426 C CA . ARG A 1 171 ? 18.220 18.472 7.311 1.00 92.12 171 ARG A CA 1
ATOM 1427 C C . ARG A 1 171 ? 19.649 17.940 7.165 1.00 92.12 171 ARG A C 1
ATOM 1429 O O . ARG A 1 171 ? 20.472 18.548 6.487 1.00 92.12 171 ARG A O 1
ATOM 1436 N N . ASP A 1 172 ? 19.920 16.787 7.777 1.00 90.31 172 ASP A N 1
ATOM 1437 C CA . ASP A 1 172 ? 21.253 16.165 7.784 1.00 90.31 172 ASP A CA 1
ATOM 1438 C C . ASP A 1 172 ? 21.622 15.544 6.425 1.00 90.31 172 ASP A C 1
ATOM 1440 O O . ASP A 1 172 ? 22.799 15.377 6.110 1.00 90.31 172 ASP A O 1
ATOM 1444 N N . ALA A 1 173 ? 20.623 15.189 5.612 1.00 91.81 173 ALA A N 1
ATOM 1445 C CA . ALA A 1 173 ? 20.816 14.628 4.282 1.00 91.81 173 ALA A CA 1
ATOM 1446 C C . ALA A 1 173 ? 19.787 15.171 3.285 1.00 91.81 173 ALA A C 1
ATOM 1448 O O . ALA A 1 173 ? 18.627 15.422 3.618 1.00 91.81 173 ALA A O 1
ATOM 1449 N N . VAL A 1 174 ? 20.227 15.327 2.036 1.00 94.69 174 VAL A N 1
ATOM 1450 C CA . VAL A 1 174 ? 19.365 15.739 0.920 1.00 94.69 174 VAL A CA 1
ATOM 1451 C C . VAL A 1 174 ? 18.593 14.541 0.368 1.00 94.69 174 VAL A C 1
ATOM 1453 O O . VAL A 1 174 ? 17.408 14.663 0.088 1.00 94.69 174 VAL A O 1
ATOM 1456 N N . ALA A 1 175 ? 19.223 13.370 0.260 1.00 97.81 175 ALA A N 1
ATOM 1457 C CA . ALA A 1 175 ? 18.611 12.187 -0.334 1.00 97.81 175 ALA A CA 1
ATOM 1458 C C . ALA A 1 175 ? 18.689 10.963 0.588 1.00 97.81 175 ALA A C 1
ATOM 1460 O O . ALA A 1 175 ? 19.723 10.672 1.192 1.00 97.81 175 ALA A O 1
ATOM 1461 N N . HIS A 1 176 ? 17.599 10.204 0.626 1.00 98.56 176 HIS A N 1
ATOM 1462 C CA . HIS A 1 176 ? 17.480 8.912 1.291 1.00 98.56 176 HIS A CA 1
ATOM 1463 C C . HIS A 1 176 ? 17.088 7.859 0.259 1.00 98.56 176 HIS A C 1
ATOM 1465 O O . HIS A 1 176 ? 16.156 8.082 -0.508 1.00 98.56 176 HIS A O 1
ATOM 1471 N N . ILE A 1 177 ? 17.763 6.712 0.243 1.00 98.31 177 ILE A N 1
ATOM 1472 C CA . ILE A 1 177 ? 17.395 5.568 -0.598 1.00 98.31 177 ILE A CA 1
ATOM 1473 C C . ILE A 1 177 ? 17.013 4.411 0.315 1.00 98.31 177 ILE A C 1
ATOM 1475 O O . ILE A 1 177 ? 17.831 3.914 1.084 1.00 98.31 177 ILE A O 1
ATOM 1479 N N . ILE A 1 178 ? 15.761 3.981 0.226 1.00 98.12 178 ILE A N 1
ATOM 1480 C CA . ILE A 1 178 ? 15.223 2.825 0.933 1.00 98.12 178 ILE A CA 1
ATOM 1481 C C . ILE A 1 178 ? 15.155 1.678 -0.070 1.00 98.12 178 ILE A C 1
ATOM 1483 O O . ILE A 1 178 ? 14.283 1.641 -0.942 1.00 98.12 178 ILE A O 1
ATOM 1487 N N . ASN A 1 179 ? 16.101 0.753 0.044 1.00 96.25 179 ASN A N 1
ATOM 1488 C CA . ASN A 1 179 ? 16.165 -0.444 -0.779 1.00 96.25 179 ASN A CA 1
ATOM 1489 C C . ASN A 1 179 ? 15.259 -1.527 -0.196 1.00 96.25 179 ASN A C 1
ATOM 1491 O O . ASN A 1 179 ? 15.195 -1.712 1.018 1.00 96.25 179 ASN A O 1
ATOM 1495 N N . GLY A 1 180 ? 14.593 -2.288 -1.052 1.00 92.25 180 GLY A N 1
ATOM 1496 C CA . GLY A 1 180 ? 13.869 -3.478 -0.625 1.00 92.25 180 GLY A CA 1
ATOM 1497 C C . GLY A 1 180 ? 13.336 -4.251 -1.816 1.00 92.25 180 GLY A C 1
ATOM 1498 O O . GLY A 1 180 ? 12.986 -3.648 -2.831 1.00 92.25 180 GLY A O 1
ATOM 1499 N N . GLY A 1 181 ? 13.254 -5.572 -1.684 1.00 88.31 181 GLY A N 1
ATOM 1500 C CA . GLY A 1 181 ? 12.704 -6.440 -2.723 1.00 88.31 181 GLY A CA 1
ATOM 1501 C C . GLY A 1 181 ? 11.181 -6.315 -2.889 1.00 88.31 181 GLY A C 1
ATOM 1502 O O . GLY A 1 181 ? 10.513 -5.525 -2.201 1.00 88.31 181 GLY A O 1
ATOM 1503 N N . PRO A 1 182 ? 10.584 -7.097 -3.800 1.00 85.06 182 PRO A N 1
ATOM 1504 C CA . PRO A 1 182 ? 9.137 -7.223 -3.901 1.00 85.06 182 PRO A CA 1
ATOM 1505 C C . PRO A 1 182 ? 8.537 -7.671 -2.564 1.00 85.06 182 PRO A C 1
ATOM 1507 O O . PRO A 1 182 ? 9.062 -8.565 -1.917 1.00 85.06 182 PRO A O 1
ATOM 1510 N N . GLY A 1 183 ? 7.424 -7.067 -2.144 1.00 86.06 183 GLY A N 1
ATOM 1511 C CA . GLY A 1 183 ? 6.703 -7.503 -0.941 1.00 86.06 183 GLY A CA 1
ATOM 1512 C C . GLY A 1 183 ? 7.291 -7.057 0.407 1.00 86.06 183 GLY A C 1
ATOM 1513 O O . GLY A 1 183 ? 6.660 -7.308 1.430 1.00 86.06 183 GLY A O 1
ATOM 1514 N N . THR A 1 184 ? 8.384 -6.283 0.426 1.00 89.31 184 THR A N 1
ATOM 1515 C CA . THR A 1 184 ? 8.933 -5.673 1.659 1.00 89.31 184 THR A CA 1
ATOM 1516 C C . THR A 1 184 ? 8.171 -4.437 2.157 1.00 89.31 184 THR A C 1
ATOM 1518 O O . THR A 1 184 ? 8.626 -3.727 3.048 1.00 89.31 184 THR A O 1
ATOM 1521 N N . GLY A 1 185 ? 7.015 -4.125 1.559 1.00 89.62 185 GLY A N 1
ATOM 1522 C CA . GLY A 1 185 ? 6.118 -3.054 2.009 1.00 89.62 185 GLY A CA 1
ATOM 1523 C C . GLY A 1 185 ? 6.579 -1.615 1.734 1.00 89.62 185 GLY A C 1
ATOM 1524 O O . GLY A 1 185 ? 6.077 -0.699 2.379 1.00 89.62 185 GLY A O 1
ATOM 1525 N N . LYS A 1 186 ? 7.460 -1.389 0.748 1.00 93.62 186 LYS A N 1
ATOM 1526 C CA . LYS A 1 186 ? 7.929 -0.050 0.318 1.00 93.62 186 LYS A CA 1
ATOM 1527 C C . LYS A 1 186 ? 6.802 0.987 0.176 1.00 93.62 186 LYS A C 1
ATOM 1529 O O . LYS A 1 186 ? 6.847 2.021 0.834 1.00 93.62 186 LYS A O 1
ATOM 1534 N N . SER A 1 187 ? 5.751 0.678 -0.587 1.00 93.25 187 SER A N 1
ATOM 1535 C CA . SER A 1 187 ? 4.609 1.586 -0.790 1.00 93.25 187 SER A CA 1
ATOM 1536 C C . SER A 1 187 ? 3.837 1.900 0.495 1.00 93.25 187 SER A C 1
ATOM 1538 O O . SER A 1 187 ? 3.345 3.014 0.664 1.00 93.25 187 SER A O 1
ATOM 1540 N N . ILE A 1 188 ? 3.732 0.932 1.416 1.00 90.00 188 ILE A N 1
ATOM 1541 C CA . ILE A 1 188 ? 3.078 1.132 2.720 1.00 90.00 188 ILE A CA 1
ATOM 1542 C C . ILE A 1 188 ? 3.916 2.100 3.556 1.00 90.00 188 ILE A C 1
ATOM 1544 O O . ILE A 1 188 ? 3.376 3.068 4.084 1.00 90.00 188 ILE A O 1
ATOM 1548 N N . LEU A 1 189 ? 5.235 1.891 3.618 1.00 93.00 189 LEU A N 1
ATOM 1549 C CA . LEU A 1 189 ? 6.147 2.788 4.325 1.00 93.00 189 LEU A CA 1
ATOM 1550 C C . LEU A 1 189 ? 6.159 4.198 3.703 1.00 93.00 189 LEU A C 1
ATOM 1552 O O . LEU A 1 189 ? 6.160 5.189 4.430 1.00 93.00 189 LEU A O 1
ATOM 1556 N N . ALA A 1 190 ? 6.094 4.313 2.375 1.00 95.81 190 ALA A N 1
ATOM 1557 C CA . ALA A 1 190 ? 5.997 5.598 1.681 1.00 95.81 190 ALA A CA 1
ATOM 1558 C C . ALA A 1 190 ? 4.728 6.375 2.071 1.00 95.81 190 ALA A C 1
ATOM 1560 O O . ALA A 1 190 ? 4.786 7.571 2.367 1.00 95.81 190 ALA A O 1
ATOM 1561 N N . LEU A 1 191 ? 3.580 5.689 2.105 1.00 92.19 191 LEU A N 1
ATOM 1562 C CA . LEU A 1 191 ? 2.306 6.282 2.504 1.00 92.19 191 LEU A CA 1
ATOM 1563 C C . LEU A 1 191 ? 2.277 6.631 3.997 1.00 92.19 191 LEU A C 1
ATOM 1565 O O . LEU A 1 191 ? 1.772 7.693 4.364 1.00 92.19 191 LEU A O 1
ATOM 1569 N N . TYR A 1 192 ? 2.847 5.764 4.838 1.00 90.50 192 TYR A N 1
ATOM 1570 C CA . TYR A 1 192 ? 3.009 6.004 6.269 1.00 90.50 192 TYR A CA 1
ATOM 1571 C C . TYR A 1 192 ? 3.807 7.285 6.522 1.00 90.50 192 TYR A C 1
ATOM 1573 O O . TYR A 1 192 ? 3.318 8.166 7.224 1.00 90.50 192 TYR A O 1
ATOM 1581 N N . LEU A 1 193 ? 4.982 7.431 5.897 1.00 93.75 193 LEU A N 1
ATOM 1582 C CA . LEU A 1 193 ? 5.816 8.633 6.017 1.00 93.75 193 LEU A CA 1
ATOM 1583 C C . LEU A 1 193 ? 5.048 9.887 5.591 1.00 93.75 193 LEU A C 1
ATOM 1585 O O . LEU A 1 193 ? 5.067 10.895 6.293 1.00 93.75 193 LEU A O 1
ATOM 1589 N N . LEU A 1 194 ? 4.324 9.825 4.467 1.00 94.62 194 LEU A N 1
ATOM 1590 C CA . LEU A 1 194 ? 3.517 10.952 4.002 1.00 94.62 194 LEU A CA 1
ATOM 1591 C C . LEU A 1 194 ? 2.450 11.349 5.034 1.00 94.62 194 LEU A C 1
ATOM 1593 O O . LEU A 1 194 ? 2.296 12.538 5.318 1.00 94.62 194 LEU A O 1
ATOM 1597 N N . LYS A 1 195 ? 1.716 10.374 5.585 1.00 89.50 195 LYS A N 1
ATOM 1598 C CA . LYS A 1 195 ? 0.690 10.610 6.612 1.00 89.50 195 LYS A CA 1
ATOM 1599 C C . LYS A 1 195 ? 1.306 11.177 7.888 1.00 89.50 195 LYS A C 1
ATOM 1601 O O . LYS A 1 195 ? 0.857 12.217 8.362 1.00 89.50 195 LYS A O 1
ATOM 1606 N N . HIS A 1 196 ? 2.350 10.539 8.407 1.00 89.56 196 HIS A N 1
ATOM 1607 C CA . HIS A 1 196 ? 2.974 10.932 9.664 1.00 89.56 196 HIS A CA 1
ATOM 1608 C C . HIS A 1 196 ? 3.582 12.340 9.571 1.00 89.56 196 HIS A C 1
ATOM 1610 O O . HIS A 1 196 ? 3.360 13.159 10.456 1.00 89.56 196 HIS A O 1
ATOM 1616 N N . MET A 1 197 ? 4.195 12.711 8.438 1.00 91.06 197 MET A N 1
ATOM 1617 C CA . MET A 1 197 ? 4.640 14.091 8.190 1.00 91.06 197 MET A CA 1
ATOM 1618 C C . MET A 1 197 ? 3.509 15.125 8.208 1.00 91.06 197 MET A C 1
ATOM 1620 O O . MET A 1 197 ? 3.756 16.282 8.541 1.00 91.06 197 MET A O 1
ATOM 1624 N N . LYS A 1 198 ? 2.279 14.754 7.831 1.00 89.88 198 LYS A N 1
ATOM 1625 C CA . LYS A 1 198 ? 1.118 15.659 7.871 1.00 89.88 198 LYS A CA 1
ATOM 1626 C C . LYS A 1 198 ? 0.489 15.782 9.254 1.00 89.88 198 LYS A C 1
ATOM 1628 O O . LYS A 1 198 ? -0.118 16.813 9.541 1.00 89.88 198 LYS A O 1
ATOM 1633 N N . GLU A 1 199 ? 0.660 14.778 10.102 1.00 87.19 199 GLU A N 1
ATOM 1634 C CA . GLU A 1 199 ? 0.165 14.770 11.482 1.00 87.19 199 GLU A CA 1
ATOM 1635 C C . GLU A 1 199 ? 1.193 15.351 12.472 1.00 87.19 199 GLU A C 1
ATOM 1637 O O . GLU A 1 199 ? 0.816 15.961 13.477 1.00 87.19 199 GLU A O 1
ATOM 1642 N N . ASP A 1 200 ? 2.487 15.227 12.171 1.00 89.31 200 ASP A N 1
ATOM 1643 C CA . ASP A 1 200 ? 3.584 15.707 13.007 1.00 89.31 200 ASP A CA 1
ATOM 1644 C C . ASP A 1 200 ? 3.640 17.245 13.058 1.00 89.31 200 ASP A C 1
ATOM 1646 O O . ASP A 1 200 ? 3.621 17.950 12.043 1.00 89.31 200 ASP A O 1
ATOM 1650 N N . LYS A 1 201 ? 3.725 17.787 14.278 1.00 89.81 201 LYS A N 1
ATOM 1651 C CA . LYS A 1 201 ? 3.672 19.234 14.535 1.00 89.81 201 LYS A CA 1
ATOM 1652 C C . LYS A 1 201 ? 4.816 20.006 13.873 1.00 89.81 201 LYS A C 1
ATOM 1654 O O . LYS A 1 201 ? 4.589 21.149 13.471 1.00 89.81 201 LYS A O 1
ATOM 1659 N N . ASP A 1 202 ? 5.983 19.383 13.731 1.00 90.56 202 ASP A N 1
ATOM 1660 C CA . ASP A 1 202 ? 7.206 19.986 13.199 1.00 90.56 202 ASP A CA 1
ATOM 1661 C C . ASP A 1 202 ? 7.338 19.810 11.683 1.00 90.56 202 ASP A C 1
ATOM 1663 O O . ASP A 1 202 ? 8.226 20.412 11.083 1.00 90.56 202 ASP A O 1
ATOM 1667 N N . MET A 1 203 ? 6.496 18.982 11.056 1.00 93.31 203 MET A N 1
ATOM 1668 C CA . MET A 1 203 ? 6.589 18.659 9.625 1.00 93.31 203 MET A CA 1
ATOM 1669 C C . MET A 1 203 ? 5.326 18.995 8.830 1.00 93.31 203 MET A C 1
ATOM 1671 O O . MET A 1 203 ? 5.409 19.154 7.612 1.00 93.31 203 MET A O 1
ATOM 1675 N N . LYS A 1 204 ? 4.167 19.195 9.475 1.00 93.12 204 LYS A N 1
ATOM 1676 C CA . LYS A 1 204 ? 2.881 19.426 8.785 1.00 93.12 204 LYS A CA 1
ATOM 1677 C C . LYS A 1 204 ? 2.876 20.597 7.795 1.00 93.12 204 LYS A C 1
ATOM 1679 O O . LYS A 1 204 ? 2.088 20.601 6.849 1.00 93.12 204 LYS A O 1
ATOM 1684 N N . TYR A 1 205 ? 3.748 21.588 8.002 1.00 93.88 205 TYR A N 1
ATOM 1685 C CA . TYR A 1 205 ? 3.895 22.764 7.137 1.00 93.88 205 TYR A CA 1
ATOM 1686 C C . TYR A 1 205 ? 4.756 22.509 5.890 1.00 93.88 205 TYR A C 1
ATOM 1688 O O . TYR A 1 205 ? 4.736 23.324 4.967 1.00 93.88 205 TYR A O 1
ATOM 1696 N N . LEU A 1 206 ? 5.496 21.397 5.838 1.00 95.62 206 LEU A N 1
ATOM 1697 C CA . LEU A 1 206 ? 6.327 21.038 4.695 1.00 95.62 206 LEU A CA 1
ATOM 1698 C C . LEU A 1 206 ? 5.447 20.729 3.477 1.00 95.62 206 LEU A C 1
ATOM 1700 O O . LEU A 1 206 ? 4.452 19.987 3.540 1.00 95.62 206 LEU A O 1
ATOM 1704 N N . LYS A 1 207 ? 5.835 21.280 2.326 1.00 96.44 207 LYS A N 1
ATOM 1705 C CA . LYS A 1 207 ? 5.247 20.949 1.027 1.00 96.44 207 LYS A CA 1
ATOM 1706 C C . LYS A 1 207 ? 5.731 19.566 0.613 1.00 96.44 207 LYS A C 1
ATOM 1708 O O . LYS A 1 207 ? 6.792 19.432 0.010 1.00 96.44 207 LYS A O 1
ATOM 1713 N N . THR A 1 208 ? 4.942 18.552 0.950 1.00 96.38 208 THR A N 1
ATOM 1714 C CA . THR A 1 208 ? 5.248 17.145 0.682 1.00 96.38 208 THR A CA 1
ATOM 1715 C C . THR A 1 208 ? 4.301 16.527 -0.342 1.00 96.38 208 THR A C 1
ATOM 1717 O O . THR A 1 208 ? 3.126 16.902 -0.417 1.00 96.38 208 THR A O 1
ATOM 1720 N N . ALA A 1 209 ? 4.820 15.596 -1.142 1.00 97.62 209 ALA A N 1
ATOM 1721 C CA . ALA A 1 209 ? 4.036 14.766 -2.053 1.00 97.62 209 ALA A CA 1
ATOM 1722 C C . ALA A 1 209 ? 4.679 13.385 -2.243 1.00 97.62 209 ALA A C 1
ATOM 1724 O O . ALA A 1 209 ? 5.898 13.238 -2.131 1.00 97.62 209 ALA A O 1
ATOM 1725 N N . LEU A 1 210 ? 3.838 12.399 -2.554 1.00 98.31 210 LEU A N 1
ATOM 1726 C CA . LEU A 1 210 ? 4.220 11.053 -2.961 1.00 98.31 210 LEU A CA 1
ATOM 1727 C C . LEU A 1 210 ? 4.183 10.956 -4.489 1.00 98.31 210 LEU A C 1
ATOM 1729 O O . LEU A 1 210 ? 3.128 11.072 -5.111 1.00 98.31 210 LEU A O 1
ATOM 1733 N N . VAL A 1 211 ? 5.336 10.750 -5.103 1.00 98.50 211 VAL A N 1
ATOM 1734 C CA . VAL A 1 211 ? 5.501 10.592 -6.543 1.00 98.50 211 VAL A CA 1
ATOM 1735 C C . VAL A 1 211 ? 5.427 9.115 -6.888 1.00 98.50 211 VAL A C 1
ATOM 1737 O O . VAL A 1 211 ? 6.184 8.311 -6.353 1.00 98.50 211 VAL A O 1
ATOM 1740 N N . VAL A 1 212 ? 4.531 8.767 -7.808 1.00 97.50 212 VAL A N 1
ATOM 1741 C CA . VAL A 1 212 ? 4.318 7.390 -8.260 1.00 97.50 212 VAL A CA 1
ATOM 1742 C C . VAL A 1 212 ? 4.360 7.375 -9.791 1.00 97.50 212 VAL A C 1
ATOM 1744 O O . VAL A 1 212 ? 3.433 7.885 -10.431 1.00 97.50 212 VAL A O 1
ATOM 1747 N N . PRO A 1 213 ? 5.425 6.831 -10.413 1.00 94.19 213 PRO A N 1
ATOM 1748 C CA . PRO A 1 213 ? 5.574 6.808 -11.870 1.00 94.19 213 PRO A CA 1
ATOM 1749 C C . PRO A 1 213 ? 4.479 6.013 -12.586 1.00 94.19 213 PRO A C 1
ATOM 1751 O O . PRO A 1 213 ? 4.059 6.376 -13.686 1.00 94.19 213 PRO A O 1
ATOM 1754 N N . MET A 1 214 ? 3.999 4.937 -11.962 1.00 89.50 214 MET A N 1
ATOM 1755 C CA . MET A 1 214 ? 2.998 4.044 -12.543 1.00 89.50 214 MET A CA 1
ATOM 1756 C C . MET A 1 214 ? 1.582 4.585 -12.332 1.00 89.50 214 MET A C 1
ATOM 1758 O O . MET A 1 214 ? 1.130 4.747 -11.201 1.00 89.50 214 MET A O 1
ATOM 1762 N N . SER A 1 215 ? 0.852 4.828 -13.425 1.00 88.75 215 SER A N 1
ATOM 1763 C CA . SER A 1 215 ? -0.493 5.419 -13.389 1.00 88.75 215 SER A CA 1
ATOM 1764 C C . SER A 1 215 ? -1.504 4.582 -12.601 1.00 88.75 215 SER A C 1
ATOM 1766 O O . SER A 1 215 ? -2.253 5.163 -11.822 1.00 88.75 215 SER A O 1
ATOM 1768 N N . GLY A 1 216 ? -1.499 3.253 -12.758 1.00 86.31 216 GLY A N 1
ATOM 1769 C CA . GLY A 1 216 ? -2.398 2.344 -12.036 1.00 86.31 216 GLY A CA 1
ATOM 1770 C C . GLY A 1 216 ? -2.228 2.441 -10.518 1.00 86.31 216 GLY A C 1
ATOM 1771 O O . GLY A 1 216 ? -3.166 2.820 -9.819 1.00 86.31 216 GLY A O 1
ATOM 1772 N N . LEU A 1 217 ? -1.004 2.210 -10.022 1.00 88.81 217 LEU A N 1
ATOM 1773 C CA . LEU A 1 217 ? -0.680 2.337 -8.596 1.00 88.81 217 LEU A CA 1
ATOM 1774 C C . LEU A 1 217 ? -0.969 3.750 -8.075 1.00 88.81 217 LEU A C 1
ATOM 1776 O O . LEU A 1 217 ? -1.545 3.908 -7.000 1.00 88.81 217 LEU A O 1
ATOM 1780 N N . ARG A 1 218 ? -0.637 4.783 -8.858 1.00 93.88 218 ARG A N 1
ATOM 1781 C CA . ARG A 1 218 ? -0.926 6.177 -8.509 1.00 93.88 218 ARG A CA 1
ATOM 1782 C C . ARG A 1 218 ? -2.420 6.401 -8.284 1.00 93.88 218 ARG A C 1
ATOM 1784 O O . ARG A 1 218 ? -2.791 6.959 -7.259 1.00 93.88 218 ARG A O 1
ATOM 1791 N N . THR A 1 219 ? -3.277 5.959 -9.204 1.00 91.12 219 THR A N 1
ATOM 1792 C CA . THR A 1 219 ? -4.738 6.089 -9.078 1.00 91.12 219 THR A CA 1
ATOM 1793 C C . THR A 1 219 ? -5.278 5.325 -7.871 1.00 91.12 219 THR A C 1
ATOM 1795 O O . THR A 1 219 ? -6.182 5.806 -7.186 1.00 91.12 219 THR A O 1
ATOM 1798 N N . THR A 1 220 ? -4.720 4.156 -7.572 1.00 89.38 220 THR A N 1
ATOM 1799 C CA . THR A 1 220 ? -5.069 3.389 -6.372 1.00 89.38 220 THR A CA 1
ATOM 1800 C C . THR A 1 220 ? -4.697 4.145 -5.099 1.00 89.38 220 THR A C 1
ATOM 1802 O O . THR A 1 220 ? -5.564 4.391 -4.263 1.00 89.38 220 THR A O 1
ATOM 1805 N N . LEU A 1 221 ? -3.458 4.623 -4.983 1.00 92.19 221 LEU A N 1
ATOM 1806 C CA . LEU A 1 221 ? -3.008 5.392 -3.819 1.00 92.19 221 LEU A CA 1
ATOM 1807 C C . LEU A 1 221 ? -3.760 6.721 -3.665 1.00 92.19 221 LEU A C 1
ATOM 1809 O O . LEU A 1 221 ? -4.060 7.118 -2.543 1.00 92.19 221 LEU A O 1
ATOM 1813 N N . GLN A 1 222 ? -4.145 7.380 -4.763 1.00 93.19 222 GLN A N 1
ATOM 1814 C CA . GLN A 1 222 ? -5.019 8.560 -4.728 1.00 93.19 222 GLN A CA 1
ATOM 1815 C C . GLN A 1 222 ? -6.382 8.249 -4.097 1.00 93.19 222 GLN A C 1
ATOM 1817 O O . GLN A 1 222 ? -6.839 9.015 -3.250 1.00 93.19 222 GLN A O 1
ATOM 1822 N N . ARG A 1 223 ? -7.016 7.130 -4.478 1.00 88.06 223 ARG A N 1
ATOM 1823 C CA . ARG A 1 223 ? -8.298 6.685 -3.900 1.00 88.06 223 ARG A CA 1
ATOM 1824 C C . ARG A 1 223 ? -8.164 6.330 -2.423 1.00 88.06 223 ARG A C 1
ATOM 1826 O O . ARG A 1 223 ? -9.016 6.720 -1.632 1.00 88.06 223 ARG A O 1
ATOM 1833 N N . VAL A 1 224 ? -7.088 5.638 -2.045 1.00 86.62 224 VAL A N 1
ATOM 1834 C CA . VAL A 1 224 ? -6.811 5.321 -0.636 1.00 86.62 224 VAL A CA 1
ATOM 1835 C C . VAL A 1 224 ? -6.643 6.600 0.173 1.00 86.62 224 VAL A C 1
ATOM 1837 O O . VAL A 1 224 ? -7.321 6.791 1.178 1.00 86.62 224 VAL A O 1
ATOM 1840 N N . LEU A 1 225 ? -5.812 7.526 -0.300 1.00 86.81 225 LEU A N 1
ATOM 1841 C CA . LEU A 1 225 ? -5.497 8.742 0.437 1.00 86.81 225 LEU A CA 1
ATOM 1842 C C . LEU A 1 225 ? -6.697 9.691 0.587 1.00 86.81 225 LEU A C 1
ATOM 1844 O O . LEU A 1 225 ? -6.785 10.396 1.586 1.00 86.81 225 LEU A O 1
ATOM 1848 N N . GLN A 1 226 ? -7.643 9.691 -0.359 1.00 86.25 226 GLN A N 1
ATOM 1849 C CA . GLN A 1 226 ? -8.881 10.482 -0.263 1.00 86.25 226 GLN A CA 1
ATOM 1850 C C . GLN A 1 226 ? -9.764 10.110 0.933 1.00 86.25 226 GLN A C 1
ATOM 1852 O O . GLN A 1 226 ? -10.518 10.961 1.398 1.00 86.25 226 GLN A O 1
ATOM 1857 N N . ARG A 1 227 ? -9.690 8.869 1.428 1.00 79.50 227 ARG A N 1
ATOM 1858 C CA . ARG A 1 227 ? -10.482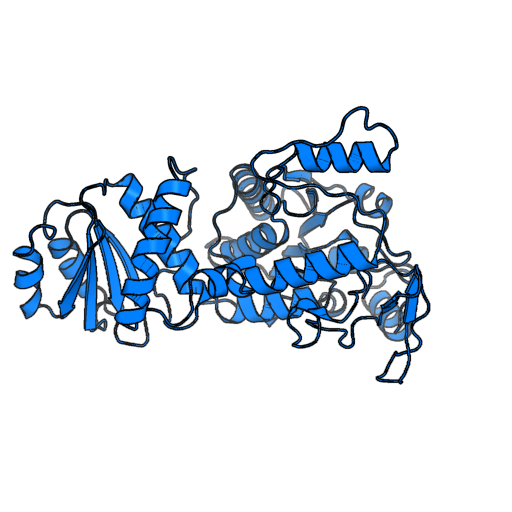 8.438 2.593 1.00 79.50 227 ARG A CA 1
ATOM 1859 C C . ARG A 1 227 ? -9.776 8.700 3.924 1.00 79.50 227 ARG A C 1
ATOM 1861 O O . ARG A 1 227 ? -10.360 8.477 4.978 1.00 79.50 227 ARG A O 1
ATOM 1868 N N . VAL A 1 228 ? -8.527 9.159 3.889 1.00 77.75 228 VAL A N 1
ATOM 1869 C CA . VAL A 1 228 ? -7.733 9.433 5.089 1.00 77.75 228 VAL A CA 1
ATOM 1870 C C . VAL A 1 228 ? -8.023 10.864 5.545 1.00 77.75 228 VAL A C 1
ATOM 1872 O O . VAL A 1 228 ? -7.786 11.802 4.777 1.00 77.75 228 VAL A O 1
ATOM 1875 N N . PRO A 1 229 ? -8.519 11.077 6.777 1.00 74.38 229 PRO A N 1
ATOM 1876 C CA . PRO A 1 229 ? -8.812 12.414 7.277 1.00 74.38 229 PRO A CA 1
ATOM 1877 C C . PRO A 1 229 ? -7.597 13.347 7.186 1.00 74.38 229 PRO A C 1
ATOM 1879 O O . PRO A 1 229 ? -6.490 12.980 7.565 1.00 74.38 229 PRO A O 1
ATOM 1882 N N . GLY A 1 230 ? -7.806 14.569 6.692 1.00 78.69 230 GLY A N 1
ATOM 1883 C CA . GLY A 1 230 ? -6.742 15.575 6.563 1.00 78.69 230 GLY A CA 1
ATOM 1884 C C . GLY A 1 230 ? -5.802 15.383 5.365 1.00 78.69 230 GLY A C 1
ATOM 1885 O O . GLY A 1 230 ? -4.929 16.222 5.144 1.00 78.69 230 GLY A O 1
ATOM 1886 N N . MET A 1 231 ? -6.001 14.335 4.563 1.00 85.06 231 MET A N 1
ATOM 1887 C CA . MET A 1 231 ? -5.226 14.072 3.352 1.00 85.06 231 MET A CA 1
ATOM 1888 C C . MET A 1 231 ? -6.066 14.320 2.093 1.00 85.06 231 MET A C 1
ATOM 1890 O O . MET A 1 231 ? -7.286 14.458 2.143 1.00 85.06 231 MET A O 1
ATOM 1894 N N . GLY A 1 232 ? -5.413 14.400 0.933 1.00 87.75 232 GLY A N 1
ATOM 1895 C CA . GLY A 1 232 ? -6.111 14.570 -0.341 1.00 87.75 232 GLY A CA 1
ATOM 1896 C C . GLY A 1 232 ? -5.371 13.921 -1.502 1.00 87.75 232 GLY A C 1
ATOM 1897 O O . GLY A 1 232 ? -4.142 13.867 -1.510 1.00 87.75 232 GLY A O 1
ATOM 1898 N N . ALA A 1 233 ? -6.113 13.482 -2.526 1.00 91.62 233 ALA A N 1
ATOM 1899 C CA . ALA A 1 233 ? -5.537 12.822 -3.708 1.00 91.62 233 ALA A CA 1
ATOM 1900 C C . ALA A 1 233 ? -4.429 13.631 -4.393 1.00 91.62 233 ALA A C 1
ATOM 1902 O O . ALA A 1 233 ? -3.502 13.046 -4.939 1.00 91.62 233 ALA A O 1
ATOM 1903 N N . GLY A 1 234 ? -4.491 14.966 -4.341 1.00 93.50 234 GLY A N 1
ATOM 1904 C CA . GLY A 1 234 ? -3.472 15.840 -4.929 1.00 93.50 234 GLY A CA 1
ATOM 1905 C C . GLY A 1 234 ? -2.084 15.739 -4.282 1.00 93.50 234 GLY A C 1
ATOM 1906 O O . GLY A 1 234 ? -1.145 16.346 -4.792 1.00 93.50 234 GLY A O 1
ATOM 1907 N N . MET A 1 235 ? -1.942 15.003 -3.174 1.00 95.06 235 MET A N 1
ATOM 1908 C CA . MET A 1 235 ? -0.646 14.685 -2.570 1.00 95.06 235 MET A CA 1
ATOM 1909 C C . MET A 1 235 ? 0.043 13.491 -3.237 1.00 95.06 235 MET A C 1
ATOM 1911 O O . MET A 1 235 ? 1.250 13.351 -3.080 1.00 95.06 235 MET A O 1
ATOM 1915 N N . VAL A 1 236 ? -0.685 12.651 -3.981 1.00 97.06 236 VAL A N 1
ATOM 1916 C CA . VAL A 1 236 ? -0.100 11.571 -4.785 1.00 97.06 236 VAL A CA 1
ATOM 1917 C C . VAL A 1 236 ? -0.071 12.017 -6.243 1.00 97.06 236 VAL A C 1
ATOM 1919 O O . VAL A 1 236 ? -1.113 12.254 -6.860 1.00 97.06 236 VAL A O 1
ATOM 1922 N N . ILE A 1 237 ? 1.126 12.153 -6.801 1.00 97.25 237 ILE A N 1
ATOM 1923 C CA . ILE A 1 237 ? 1.366 12.821 -8.082 1.00 97.25 237 ILE A CA 1
ATOM 1924 C C . ILE A 1 237 ? 2.216 11.962 -9.019 1.00 97.25 237 ILE A C 1
ATOM 1926 O O . ILE A 1 237 ? 2.850 10.997 -8.599 1.00 97.25 237 ILE A O 1
ATOM 1930 N N . GLY A 1 238 ? 2.211 12.279 -10.317 1.00 96.81 238 GLY A N 1
ATOM 1931 C CA . GLY A 1 238 ? 3.153 11.663 -11.254 1.00 96.81 238 GLY A CA 1
ATOM 1932 C C . GLY A 1 238 ? 4.457 12.445 -11.378 1.00 96.81 238 GLY A C 1
ATOM 1933 O O . GLY A 1 238 ? 4.515 13.610 -10.985 1.00 96.81 238 GLY A O 1
ATOM 1934 N N . PRO A 1 239 ? 5.477 11.864 -12.031 1.00 95.00 239 PRO A N 1
ATOM 1935 C CA . PRO A 1 239 ? 6.745 12.544 -12.281 1.00 95.00 239 PRO A CA 1
ATOM 1936 C C . PRO A 1 239 ? 6.585 13.863 -13.049 1.00 95.00 239 PRO A C 1
ATOM 1938 O O . PRO A 1 239 ? 7.249 14.838 -12.740 1.00 95.00 239 PRO A O 1
ATOM 1941 N N . SER A 1 240 ? 5.663 13.949 -14.011 1.00 92.06 240 SER A N 1
ATOM 1942 C CA . SER A 1 240 ? 5.416 15.194 -14.759 1.00 92.06 240 SER A CA 1
ATOM 1943 C C . SER A 1 240 ? 4.743 16.297 -13.932 1.00 92.06 240 SER A C 1
ATOM 1945 O O . SER A 1 240 ? 4.735 17.454 -14.342 1.00 92.06 240 SER A O 1
ATOM 1947 N N . ASP A 1 241 ? 4.148 15.961 -12.787 1.00 94.38 241 ASP A N 1
ATOM 1948 C CA . ASP A 1 241 ? 3.466 16.922 -11.918 1.00 94.38 241 ASP A CA 1
ATOM 1949 C C . ASP A 1 241 ? 4.419 17.579 -10.908 1.00 94.38 241 ASP A C 1
ATOM 1951 O O . ASP A 1 241 ? 4.068 18.601 -10.312 1.00 94.38 241 ASP A O 1
ATOM 1955 N N . VAL A 1 242 ? 5.625 17.027 -10.723 1.00 95.00 242 VAL A N 1
ATOM 1956 C CA . VAL A 1 242 ? 6.613 17.552 -9.764 1.00 95.00 242 VAL A CA 1
ATOM 1957 C C . VAL A 1 242 ? 7.101 18.941 -10.167 1.00 95.00 242 VAL A C 1
ATOM 1959 O O . VAL A 1 242 ? 7.351 19.781 -9.321 1.00 95.00 242 VAL A O 1
ATOM 1962 N N . THR A 1 243 ? 7.106 19.252 -11.461 1.00 90.38 243 THR A N 1
ATOM 1963 C CA . THR A 1 243 ? 7.629 20.520 -11.994 1.00 90.38 243 THR A CA 1
ATOM 1964 C C . THR A 1 243 ? 6.609 21.664 -11.959 1.00 90.38 243 THR A C 1
ATOM 1966 O O . THR A 1 243 ? 6.802 22.718 -12.581 1.00 90.38 243 THR A O 1
ATOM 1969 N N . LYS A 1 244 ? 5.454 21.445 -11.317 1.00 89.62 244 LYS A N 1
ATOM 1970 C CA . LYS A 1 244 ? 4.381 22.444 -11.183 1.00 89.62 244 LYS A CA 1
ATOM 1971 C C . LYS A 1 244 ? 4.608 23.391 -10.004 1.00 89.62 244 LYS A C 1
ATOM 1973 O O . LYS A 1 244 ? 4.066 24.492 -10.026 1.00 89.62 244 LYS A O 1
ATOM 1978 N N . LYS A 1 245 ? 5.372 22.975 -8.992 1.00 92.38 245 LYS A N 1
ATOM 1979 C CA . LYS A 1 245 ? 5.683 23.750 -7.782 1.00 92.38 245 LYS A CA 1
ATOM 1980 C C . LYS A 1 245 ? 6.923 23.182 -7.095 1.00 92.38 245 LYS A C 1
ATOM 1982 O O . LYS A 1 245 ? 7.240 22.020 -7.293 1.00 92.38 245 LYS A O 1
ATOM 1987 N N . GLU A 1 246 ? 7.550 23.989 -6.250 1.00 94.44 246 GLU A N 1
ATOM 1988 C CA . GLU A 1 246 ? 8.652 23.552 -5.391 1.00 94.44 246 GLU A CA 1
ATOM 1989 C C . GLU A 1 246 ? 8.143 22.774 -4.172 1.00 94.44 246 GLU A C 1
ATOM 1991 O O . GLU A 1 246 ? 7.154 23.175 -3.537 1.00 94.44 246 GLU A O 1
ATOM 1996 N N . TYR A 1 247 ? 8.848 21.698 -3.825 1.00 97.69 247 TYR A N 1
ATOM 1997 C CA . TYR A 1 247 ? 8.554 20.843 -2.676 1.00 97.69 247 TYR A CA 1
ATOM 1998 C C . TYR A 1 247 ? 9.665 20.914 -1.627 1.00 97.69 247 TYR A C 1
ATOM 2000 O O . TYR A 1 247 ? 10.848 21.039 -1.935 1.00 97.69 247 TYR A O 1
ATOM 2008 N N . ASP A 1 248 ? 9.293 20.804 -0.355 1.00 97.88 248 ASP A N 1
ATOM 2009 C CA . ASP A 1 248 ? 10.280 20.650 0.712 1.00 97.88 248 ASP A CA 1
ATOM 2010 C C . ASP A 1 248 ? 10.763 19.196 0.779 1.00 97.88 248 ASP A C 1
ATOM 2012 O O . ASP A 1 248 ? 11.961 18.958 0.895 1.00 97.88 248 ASP A O 1
ATOM 2016 N N . VAL A 1 249 ? 9.846 18.232 0.624 1.00 98.25 249 VAL A N 1
ATOM 2017 C CA . VAL A 1 249 ? 10.166 16.797 0.595 1.00 98.25 249 VAL A CA 1
ATOM 2018 C C . VAL A 1 249 ? 9.384 16.107 -0.520 1.00 98.25 249 VAL A C 1
ATOM 2020 O O . VAL A 1 249 ? 8.156 16.211 -0.571 1.00 98.25 249 VAL A O 1
ATOM 2023 N N . LEU A 1 250 ? 10.069 15.363 -1.388 1.00 98.62 250 LEU A N 1
ATOM 2024 C CA . LEU A 1 250 ? 9.427 14.412 -2.299 1.00 98.62 250 LEU A CA 1
ATOM 2025 C C . LEU A 1 250 ? 9.711 12.984 -1.848 1.00 98.62 250 LEU A C 1
ATOM 2027 O O . LEU A 1 250 ? 10.862 12.568 -1.733 1.00 98.62 250 LEU A O 1
ATOM 2031 N N . ILE A 1 251 ? 8.644 12.227 -1.618 1.00 98.69 251 ILE A N 1
ATOM 2032 C CA . ILE A 1 251 ? 8.711 10.783 -1.409 1.00 98.69 251 ILE A CA 1
ATOM 2033 C C . ILE A 1 251 ? 8.436 10.147 -2.766 1.00 98.69 251 ILE A C 1
ATOM 2035 O O . ILE A 1 251 ? 7.449 10.496 -3.401 1.00 98.69 251 ILE A O 1
ATOM 2039 N N . VAL A 1 252 ? 9.286 9.249 -3.241 1.00 98.50 252 VAL A N 1
ATOM 2040 C CA . VAL A 1 252 ? 9.155 8.630 -4.561 1.00 98.50 252 VAL A CA 1
ATOM 2041 C C . VAL A 1 252 ? 9.048 7.127 -4.389 1.00 98.50 252 VAL A C 1
ATOM 2043 O O . VAL A 1 252 ? 9.983 6.488 -3.909 1.00 98.50 252 VAL A O 1
ATOM 2046 N N . ASP A 1 253 ? 7.904 6.572 -4.773 1.00 97.44 253 ASP A N 1
ATOM 2047 C CA . ASP A 1 253 ? 7.690 5.128 -4.810 1.00 97.44 253 ASP A CA 1
ATOM 2048 C C . ASP A 1 253 ? 7.993 4.565 -6.200 1.00 97.44 253 ASP A C 1
ATOM 2050 O O . ASP A 1 253 ? 7.914 5.282 -7.200 1.00 97.44 253 ASP A O 1
ATOM 2054 N N . GLU A 1 254 ? 8.362 3.286 -6.261 1.00 94.75 254 GLU A N 1
ATOM 2055 C CA . GLU A 1 254 ? 8.783 2.603 -7.492 1.00 94.75 254 GLU A CA 1
ATOM 2056 C C . GLU A 1 254 ? 9.817 3.419 -8.288 1.00 94.75 254 GLU A C 1
ATOM 2058 O O . GLU A 1 254 ? 9.715 3.597 -9.503 1.00 94.75 254 GLU A O 1
ATOM 2063 N N . THR A 1 255 ? 10.826 3.960 -7.593 1.00 96.56 255 THR A N 1
ATOM 2064 C CA . THR A 1 255 ? 11.760 4.954 -8.154 1.00 96.56 255 THR A CA 1
ATOM 2065 C C . THR A 1 255 ? 12.512 4.426 -9.379 1.00 96.56 255 THR A C 1
ATOM 2067 O O . THR A 1 255 ? 12.827 5.179 -10.299 1.00 96.56 255 THR A O 1
ATOM 2070 N N . HIS A 1 256 ? 12.749 3.115 -9.443 1.00 94.75 256 HIS A N 1
ATOM 2071 C CA . HIS A 1 256 ? 13.350 2.463 -10.606 1.00 94.75 256 HIS A CA 1
ATOM 2072 C C . HIS A 1 256 ? 12.511 2.634 -11.891 1.00 94.75 256 HIS A C 1
ATOM 2074 O O . HIS A 1 256 ? 13.059 2.582 -12.982 1.00 94.75 256 HIS A O 1
ATOM 2080 N N . ARG A 1 257 ? 11.202 2.909 -11.789 1.00 94.19 257 ARG A N 1
ATOM 2081 C CA . ARG A 1 257 ? 10.292 3.174 -12.923 1.00 94.19 257 ARG A CA 1
ATOM 2082 C C . ARG A 1 257 ? 10.274 4.632 -13.374 1.00 94.19 257 ARG A C 1
ATOM 2084 O O . ARG A 1 257 ? 9.553 4.960 -14.323 1.00 94.19 257 ARG A O 1
ATOM 2091 N N . LEU A 1 258 ? 11.028 5.519 -12.717 1.00 95.94 258 LEU A N 1
ATOM 2092 C CA . LEU A 1 258 ? 11.273 6.855 -13.257 1.00 95.94 258 LEU A CA 1
ATOM 2093 C C . LEU A 1 258 ? 11.874 6.721 -14.652 1.00 95.94 258 LEU A C 1
ATOM 2095 O O . LEU A 1 258 ? 12.688 5.838 -14.917 1.00 95.94 258 LEU A O 1
ATOM 2099 N N . ARG A 1 259 ? 11.443 7.589 -15.563 1.00 95.00 259 ARG A N 1
ATOM 2100 C CA . ARG A 1 259 ? 11.789 7.474 -16.974 1.00 95.00 259 ARG A CA 1
ATOM 2101 C C . ARG A 1 259 ? 12.989 8.323 -17.353 1.00 95.00 259 ARG A C 1
ATOM 2103 O O . ARG A 1 259 ? 13.207 9.421 -16.848 1.00 95.00 259 ARG A O 1
ATOM 2110 N N . ARG A 1 260 ? 13.727 7.815 -18.324 1.00 95.56 260 ARG A N 1
ATOM 2111 C CA . ARG A 1 260 ? 14.686 8.535 -19.153 1.00 95.56 260 ARG A CA 1
ATOM 2112 C C . ARG A 1 260 ? 13.992 8.971 -20.436 1.00 95.56 260 ARG A C 1
ATOM 2114 O O . ARG A 1 260 ? 12.932 8.457 -20.795 1.00 95.56 260 ARG A O 1
ATOM 2121 N N . ARG A 1 261 ? 14.644 9.851 -21.189 1.00 93.25 261 ARG A N 1
ATOM 2122 C CA . ARG A 1 261 ? 14.210 10.254 -22.530 1.00 93.25 261 ARG A CA 1
ATOM 2123 C C . ARG A 1 261 ? 14.431 9.149 -23.583 1.00 93.25 261 ARG A C 1
ATOM 2125 O O . ARG A 1 261 ? 15.154 9.338 -24.555 1.00 93.25 261 ARG A O 1
ATOM 2132 N N . VAL A 1 262 ? 13.832 7.976 -23.385 1.00 91.19 262 VAL A N 1
ATOM 2133 C CA . VAL A 1 262 ? 13.972 6.783 -24.237 1.00 91.19 262 VAL A CA 1
ATOM 2134 C C . VAL A 1 262 ? 12.605 6.124 -24.397 1.00 91.19 262 VAL A C 1
ATOM 2136 O O . VAL A 1 262 ? 11.925 5.892 -23.402 1.00 91.19 262 VAL A O 1
ATOM 2139 N N . ASN A 1 263 ? 12.218 5.807 -25.639 1.00 85.50 263 ASN A N 1
ATOM 2140 C CA . ASN A 1 263 ? 10.965 5.112 -25.978 1.00 85.50 263 ASN A CA 1
ATOM 2141 C C . ASN A 1 263 ? 9.716 5.711 -25.299 1.00 85.50 263 ASN A C 1
ATOM 2143 O O . ASN A 1 263 ? 8.837 4.993 -24.826 1.00 85.50 263 ASN A O 1
ATOM 2147 N N . LEU A 1 264 ? 9.653 7.044 -25.232 1.00 84.69 264 LEU A N 1
ATOM 2148 C CA . LEU A 1 264 ? 8.523 7.772 -24.667 1.00 84.69 264 LEU A CA 1
ATOM 2149 C C . LEU A 1 264 ? 7.431 7.975 -25.716 1.00 84.69 264 LEU A C 1
ATOM 2151 O O . LEU A 1 264 ? 7.712 8.248 -26.879 1.00 84.69 264 LEU A O 1
ATOM 2155 N N . THR A 1 265 ? 6.172 7.938 -25.286 1.00 81.56 265 THR A N 1
ATOM 2156 C CA . THR A 1 265 ? 5.026 8.277 -26.143 1.00 81.56 265 THR A CA 1
ATOM 2157 C C . THR A 1 265 ? 4.934 9.776 -26.437 1.00 81.56 265 THR A C 1
ATOM 2159 O O . THR A 1 265 ? 4.426 10.159 -27.485 1.00 81.56 265 THR A O 1
ATOM 2162 N N . ASN A 1 266 ? 5.440 10.636 -25.544 1.00 84.62 266 ASN A N 1
ATOM 2163 C CA . ASN A 1 266 ? 5.406 12.092 -25.702 1.00 84.62 266 ASN A CA 1
ATOM 2164 C C . ASN A 1 266 ? 6.765 12.738 -25.384 1.00 84.62 266 ASN A C 1
ATOM 2166 O O . ASN A 1 266 ? 6.999 13.261 -24.292 1.00 84.62 266 ASN A O 1
ATOM 2170 N N . PHE A 1 267 ? 7.675 12.710 -26.361 1.00 89.75 267 PHE A N 1
ATOM 2171 C CA . PHE A 1 267 ? 8.975 13.382 -26.254 1.00 89.75 267 PHE A CA 1
ATOM 2172 C C . PHE A 1 267 ? 8.852 14.910 -26.157 1.00 89.75 267 PHE A C 1
ATOM 2174 O O . PHE A 1 267 ? 9.659 15.538 -25.479 1.00 89.75 267 PHE A O 1
ATOM 2181 N N . GLY A 1 268 ? 7.841 15.511 -26.793 1.00 91.94 268 GLY A N 1
ATOM 2182 C CA . GLY A 1 268 ? 7.667 16.965 -26.818 1.00 91.94 268 GLY A CA 1
ATOM 2183 C C . GLY A 1 268 ? 7.403 17.548 -25.431 1.00 91.94 268 GLY A C 1
ATOM 2184 O O . GLY A 1 268 ? 8.095 18.472 -25.009 1.00 91.94 268 GLY A O 1
ATOM 2185 N N . SER A 1 269 ? 6.458 16.969 -24.679 1.00 91.50 269 SER A N 1
ATOM 2186 C CA . SER A 1 269 ? 6.198 17.411 -23.302 1.00 91.50 269 SER A CA 1
ATOM 2187 C C . SER A 1 269 ? 7.409 17.207 -22.395 1.00 91.50 269 SER A C 1
ATOM 2189 O O . SER A 1 269 ? 7.668 18.029 -21.525 1.00 91.50 269 SER A O 1
ATOM 2191 N N . TYR A 1 270 ? 8.158 16.125 -22.610 1.00 94.31 270 TYR A N 1
ATOM 2192 C CA . TYR A 1 270 ? 9.356 15.818 -21.835 1.00 94.31 270 TYR A CA 1
ATOM 2193 C C . TYR A 1 270 ? 10.454 16.873 -22.051 1.00 94.31 270 TYR A C 1
ATOM 2195 O O . TYR A 1 270 ? 11.014 17.398 -21.091 1.00 94.31 270 TYR A O 1
ATOM 2203 N N . ASP A 1 271 ? 10.703 17.241 -23.310 1.00 94.06 271 ASP A N 1
ATOM 2204 C CA . ASP A 1 271 ? 11.703 18.248 -23.684 1.00 94.06 271 ASP A CA 1
ATOM 2205 C C . ASP A 1 271 ? 11.337 19.645 -23.174 1.00 94.06 271 ASP A C 1
ATOM 2207 O O . ASP A 1 271 ? 12.204 20.385 -22.704 1.00 94.06 271 ASP A O 1
ATOM 2211 N N . LEU A 1 272 ? 10.049 19.997 -23.214 1.00 93.25 272 LEU A N 1
ATOM 2212 C CA . LEU A 1 272 ? 9.552 21.244 -22.631 1.00 93.25 272 LEU A CA 1
ATOM 2213 C C . LEU A 1 272 ? 9.780 21.291 -21.118 1.00 93.25 272 LEU A C 1
ATOM 2215 O O . LEU A 1 272 ? 10.194 22.329 -20.602 1.00 93.25 272 LEU A O 1
ATOM 2219 N N . THR A 1 273 ? 9.558 20.178 -20.415 1.00 94.00 273 THR A N 1
ATOM 2220 C CA . THR A 1 273 ? 9.833 20.080 -18.978 1.00 94.00 273 THR A CA 1
ATOM 2221 C C . THR A 1 273 ? 11.322 20.241 -18.679 1.00 94.00 273 THR A C 1
ATOM 2223 O O . THR A 1 273 ? 11.671 21.061 -17.829 1.00 94.00 273 THR A O 1
ATOM 2226 N N . ASN A 1 274 ? 12.201 19.551 -19.417 1.00 95.50 274 ASN A N 1
ATOM 2227 C CA . ASN A 1 274 ? 13.655 19.714 -19.279 1.00 95.50 274 ASN A CA 1
ATOM 2228 C C . ASN A 1 274 ? 14.071 21.172 -19.471 1.00 95.50 274 ASN A C 1
ATOM 2230 O O . ASN A 1 274 ? 14.760 21.737 -18.625 1.00 95.50 274 ASN A O 1
ATOM 2234 N N . LYS A 1 275 ? 13.572 21.818 -20.531 1.00 94.69 275 LYS A N 1
ATOM 2235 C CA . LYS A 1 275 ? 13.854 23.229 -20.806 1.00 94.69 275 LYS A CA 1
ATOM 2236 C C . LYS A 1 275 ? 13.354 24.148 -19.690 1.00 94.69 275 LYS A C 1
ATOM 2238 O O . LYS A 1 275 ? 14.074 25.061 -19.300 1.00 94.69 275 LYS A O 1
ATOM 2243 N N . LYS A 1 276 ? 12.146 23.912 -19.163 1.00 93.00 276 LYS A N 1
ATOM 2244 C CA . LYS A 1 276 ? 11.569 24.697 -18.058 1.00 93.00 276 LYS A CA 1
ATOM 2245 C C . LYS A 1 276 ? 12.424 24.612 -16.790 1.00 93.00 276 LYS A C 1
ATOM 2247 O O . LYS A 1 276 ? 12.552 25.609 -16.092 1.00 93.00 276 LYS A O 1
ATOM 2252 N N . LEU A 1 277 ? 12.999 23.444 -16.510 1.00 93.19 277 LEU A N 1
ATOM 2253 C CA . LEU A 1 277 ? 13.892 23.223 -15.370 1.00 93.19 277 LEU A CA 1
ATOM 2254 C C . LEU A 1 277 ? 15.347 23.653 -15.635 1.00 93.19 277 LEU A C 1
ATOM 2256 O O . LEU A 1 277 ? 16.183 23.531 -14.747 1.00 93.19 277 LEU A O 1
ATOM 2260 N N . GLY A 1 278 ? 15.674 24.127 -16.844 1.00 95.06 278 GLY A N 1
ATOM 2261 C CA . GLY A 1 278 ? 17.052 24.453 -17.224 1.00 95.06 278 GLY A CA 1
ATOM 2262 C C . GLY A 1 278 ? 17.969 23.228 -17.338 1.00 95.06 278 GLY A C 1
ATOM 2263 O O . GLY A 1 278 ? 19.184 23.359 -17.229 1.00 95.06 278 GLY A O 1
ATOM 2264 N N . LEU A 1 279 ? 17.400 22.038 -17.541 1.00 95.88 279 LEU A N 1
ATOM 2265 C CA . LEU A 1 279 ? 18.124 20.772 -17.616 1.00 95.88 279 LEU A CA 1
ATOM 2266 C C . LEU A 1 279 ? 18.497 20.402 -19.057 1.00 95.88 279 LEU A C 1
ATOM 2268 O O . LEU A 1 279 ? 17.857 20.822 -20.026 1.00 95.88 279 LEU A O 1
ATOM 2272 N N . HIS A 1 280 ? 19.520 19.554 -19.195 1.00 94.94 280 HIS A N 1
ATOM 2273 C CA . HIS A 1 280 ? 19.905 18.988 -20.487 1.00 94.94 280 HIS A CA 1
ATOM 2274 C C . HIS A 1 280 ? 18.760 18.165 -21.099 1.00 94.94 280 HIS A C 1
ATOM 2276 O O . HIS A 1 280 ? 17.933 17.592 -20.392 1.00 94.94 280 HIS A O 1
ATOM 2282 N N . LYS A 1 281 ? 18.737 18.043 -22.430 1.00 91.88 281 LYS A N 1
ATOM 2283 C CA . LYS A 1 281 ? 17.704 17.280 -23.145 1.00 91.88 281 LYS A CA 1
ATOM 2284 C C . LYS A 1 281 ? 17.630 15.820 -22.690 1.00 91.88 281 LYS A C 1
ATOM 2286 O O . LYS A 1 281 ? 16.541 15.272 -22.603 1.00 91.88 281 LYS A O 1
ATOM 2291 N N . ASP A 1 282 ? 18.762 15.221 -22.342 1.00 92.50 282 ASP A N 1
ATOM 2292 C CA . ASP A 1 282 ? 18.832 13.829 -21.879 1.00 92.50 282 ASP A CA 1
ATOM 2293 C C . ASP A 1 282 ? 18.585 13.656 -20.373 1.00 92.50 282 ASP A C 1
ATOM 2295 O O . ASP A 1 282 ? 18.695 12.536 -19.869 1.00 92.50 282 ASP A O 1
ATOM 2299 N N . ALA A 1 283 ? 18.242 14.736 -19.658 1.00 95.50 283 ALA A N 1
ATOM 2300 C CA . ALA A 1 283 ? 17.903 14.666 -18.244 1.00 95.50 283 ALA A CA 1
ATOM 2301 C C . ALA A 1 283 ? 16.739 13.702 -18.007 1.00 95.50 283 ALA A C 1
ATOM 2303 O O . ALA A 1 283 ? 15.830 13.539 -18.829 1.00 95.50 283 ALA A O 1
ATOM 2304 N N . THR A 1 284 ? 16.800 13.028 -16.875 1.00 96.38 284 THR A N 1
ATOM 2305 C CA . THR A 1 284 ? 15.887 11.982 -16.441 1.00 96.38 284 THR A CA 1
ATOM 2306 C C . THR A 1 284 ? 14.779 12.553 -15.563 1.00 96.38 284 THR A C 1
ATOM 2308 O O . THR A 1 284 ? 14.883 13.657 -15.032 1.00 96.38 284 THR A O 1
ATOM 2311 N N . GLN A 1 285 ? 13.722 11.779 -15.331 1.00 97.25 285 GLN A N 1
ATOM 2312 C CA . GLN A 1 285 ? 12.733 12.143 -14.320 1.00 97.25 285 GLN A CA 1
ATOM 2313 C C . GLN A 1 285 ? 13.321 12.154 -12.904 1.00 97.25 285 GLN A C 1
ATOM 2315 O O . GLN A 1 285 ? 12.791 12.869 -12.064 1.00 97.25 285 GLN A O 1
ATOM 2320 N N . LEU A 1 286 ? 14.411 11.421 -12.635 1.00 97.44 286 LEU A N 1
ATOM 2321 C CA . LEU A 1 286 ? 15.141 11.535 -11.369 1.00 97.44 286 LEU A CA 1
ATOM 2322 C C . LEU A 1 286 ? 15.711 12.948 -11.196 1.00 97.44 286 LEU A C 1
ATOM 2324 O O . LEU A 1 286 ? 15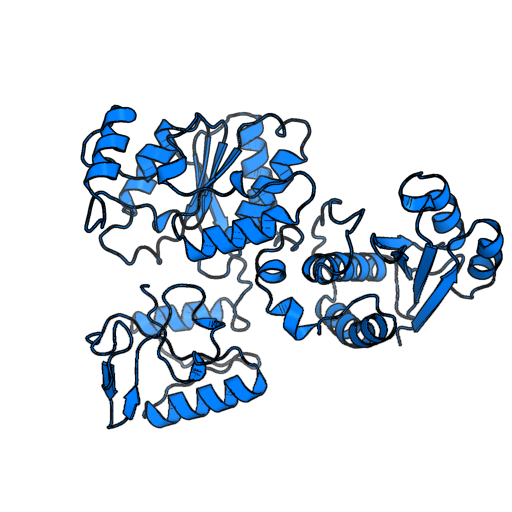.556 13.534 -10.127 1.00 97.44 286 LEU A O 1
ATOM 2328 N N . ASP A 1 287 ? 16.260 13.533 -12.262 1.00 97.44 287 ASP A N 1
ATOM 2329 C CA . ASP A 1 287 ? 16.728 14.922 -12.248 1.00 97.44 287 ASP A CA 1
ATOM 2330 C C . ASP A 1 287 ? 15.569 15.895 -11.984 1.00 97.44 287 ASP A C 1
ATOM 2332 O O . ASP A 1 287 ? 15.737 16.859 -11.245 1.00 97.44 287 ASP A O 1
ATOM 2336 N N . TRP A 1 288 ? 14.360 15.614 -12.490 1.00 97.62 288 TRP A N 1
ATOM 2337 C CA . TRP A 1 288 ? 13.176 16.432 -12.180 1.00 97.62 288 TRP A CA 1
ATOM 2338 C C . TRP A 1 288 ? 12.832 16.405 -10.693 1.00 97.62 288 TRP A C 1
ATOM 2340 O O . TRP A 1 288 ? 12.520 17.450 -10.128 1.00 97.62 288 TRP A O 1
ATOM 2350 N N . ILE A 1 289 ? 12.895 15.230 -10.052 1.00 97.94 289 ILE A N 1
ATOM 2351 C CA . ILE A 1 289 ? 12.654 15.117 -8.607 1.00 97.94 289 ILE A CA 1
ATOM 2352 C C . ILE A 1 289 ? 13.671 15.966 -7.845 1.00 97.94 289 ILE A C 1
ATOM 2354 O O . ILE A 1 289 ? 13.285 16.758 -6.986 1.00 97.94 289 ILE A O 1
ATOM 2358 N N . ILE A 1 290 ? 14.955 15.811 -8.172 1.00 96.75 290 ILE A N 1
ATOM 2359 C CA . ILE A 1 290 ? 16.056 16.496 -7.486 1.00 96.75 290 ILE A CA 1
ATOM 2360 C C . ILE A 1 290 ? 15.943 18.011 -7.672 1.00 96.75 290 ILE A C 1
ATOM 2362 O O . ILE A 1 290 ? 16.051 18.754 -6.704 1.00 96.75 290 ILE A O 1
ATOM 2366 N N . SER A 1 291 ? 15.667 18.483 -8.889 1.00 96.31 291 SER A N 1
ATOM 2367 C CA . SER A 1 291 ? 15.551 19.917 -9.174 1.00 96.31 291 SER A CA 1
ATOM 2368 C C . SER A 1 291 ? 14.303 20.575 -8.584 1.00 96.31 291 SER A C 1
ATOM 2370 O O . SER A 1 291 ? 14.309 21.787 -8.417 1.00 96.31 291 SER A O 1
ATOM 2372 N N . SER A 1 292 ? 13.236 19.822 -8.298 1.00 96.94 292 SER A N 1
ATOM 2373 C CA . SER A 1 292 ? 11.967 20.362 -7.772 1.00 96.94 292 SER A CA 1
ATOM 2374 C C . SER A 1 292 ? 11.762 20.113 -6.272 1.00 96.94 292 SER A C 1
ATOM 2376 O O . SER A 1 292 ? 10.644 20.271 -5.768 1.00 96.94 292 SER A O 1
ATOM 2378 N N . SER A 1 293 ? 12.796 19.671 -5.544 1.00 97.31 293 SER A N 1
ATOM 2379 C CA . SER A 1 293 ? 12.680 19.410 -4.108 1.00 97.31 293 SER A CA 1
ATOM 2380 C C . SER A 1 293 ? 13.955 19.659 -3.310 1.00 97.31 293 SER A C 1
ATOM 2382 O O . SER A 1 293 ? 15.063 19.514 -3.813 1.00 97.31 293 SER A O 1
ATOM 2384 N N . LYS A 1 294 ? 13.794 20.004 -2.027 1.00 97.50 294 LYS A N 1
ATOM 2385 C CA . LYS A 1 294 ? 14.927 20.218 -1.110 1.00 97.50 294 LYS A CA 1
ATOM 2386 C C . LYS A 1 294 ? 15.463 18.920 -0.514 1.00 97.50 294 LYS A C 1
ATOM 2388 O O . LYS A 1 294 ? 16.666 18.818 -0.305 1.00 97.50 294 LYS A O 1
ATOM 2393 N N . GLN A 1 295 ? 14.583 17.967 -0.213 1.00 98.00 295 GLN A N 1
ATOM 2394 C CA . GLN A 1 295 ? 14.941 16.639 0.282 1.00 98.00 295 GLN A CA 1
ATOM 2395 C C . GLN A 1 295 ? 14.129 15.551 -0.434 1.00 98.00 295 GLN A C 1
ATOM 2397 O O . GLN A 1 295 ? 12.984 15.781 -0.836 1.00 98.00 295 GLN A O 1
ATOM 2402 N N . GLN A 1 296 ? 14.706 14.359 -0.590 1.00 98.31 296 GLN A N 1
ATOM 2403 C CA . GLN A 1 296 ? 14.100 13.241 -1.312 1.00 98.31 296 GLN A CA 1
ATOM 2404 C C . GLN A 1 296 ? 14.176 11.932 -0.528 1.00 98.31 296 GLN A C 1
ATOM 2406 O O . GLN A 1 296 ? 15.199 11.612 0.076 1.00 98.31 296 GLN A O 1
ATOM 2411 N N . VAL A 1 297 ? 13.111 11.136 -0.605 1.00 98.69 297 VAL A N 1
ATOM 2412 C CA . VAL A 1 297 ? 13.063 9.761 -0.096 1.00 98.69 297 VAL A CA 1
ATOM 2413 C C . VAL A 1 297 ? 12.696 8.836 -1.247 1.00 98.69 297 VAL A C 1
ATOM 2415 O O . VAL A 1 297 ? 11.560 8.8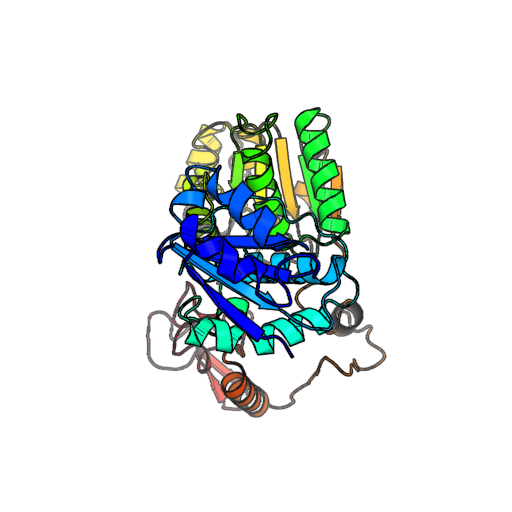41 -1.708 1.00 98.69 297 VAL A O 1
ATOM 2418 N N . PHE A 1 298 ? 13.655 8.053 -1.723 1.00 98.56 298 PHE A N 1
ATOM 2419 C CA . PHE A 1 298 ? 13.508 7.149 -2.855 1.00 98.56 298 PHE A CA 1
ATOM 2420 C C . PHE A 1 298 ? 13.305 5.716 -2.376 1.00 98.56 298 PHE A C 1
ATOM 2422 O O . PHE A 1 298 ? 14.194 5.133 -1.761 1.00 98.56 298 PHE A O 1
ATOM 2429 N N . PHE A 1 299 ? 12.167 5.116 -2.705 1.00 98.12 299 PHE A N 1
ATOM 2430 C CA . PHE A 1 299 ? 11.955 3.681 -2.555 1.00 98.12 299 PHE A CA 1
ATOM 2431 C C . PHE A 1 299 ? 12.423 2.979 -3.822 1.00 98.12 299 PHE A C 1
ATOM 2433 O O . PHE A 1 299 ? 11.871 3.188 -4.909 1.00 98.12 299 PHE A O 1
ATOM 2440 N N . TYR A 1 300 ? 13.481 2.185 -3.690 1.00 95.88 300 TYR A N 1
ATOM 2441 C CA . TYR A 1 300 ? 14.214 1.619 -4.813 1.00 95.88 300 TYR A CA 1
ATOM 2442 C C . TYR A 1 300 ? 14.281 0.093 -4.728 1.00 95.88 300 TYR A C 1
ATOM 2444 O O . TYR A 1 300 ? 14.395 -0.502 -3.658 1.00 95.88 300 TYR A O 1
ATOM 2452 N N . ASP A 1 301 ? 14.200 -0.533 -5.896 1.00 92.75 301 ASP A N 1
ATOM 2453 C CA . ASP A 1 301 ? 14.376 -1.966 -6.081 1.00 92.75 301 ASP A CA 1
ATOM 2454 C C . ASP A 1 301 ? 15.254 -2.141 -7.319 1.00 92.75 301 ASP A C 1
ATOM 2456 O O . ASP A 1 301 ? 14.853 -1.824 -8.442 1.00 92.75 301 ASP A O 1
ATOM 2460 N N . ASN A 1 302 ? 16.496 -2.565 -7.101 1.00 85.62 302 ASN A N 1
ATOM 2461 C CA . ASN A 1 302 ? 17.491 -2.659 -8.163 1.00 85.62 302 ASN A CA 1
ATOM 2462 C C . ASN A 1 302 ? 17.202 -3.798 -9.149 1.00 85.62 302 ASN A C 1
ATOM 2464 O O . ASN A 1 302 ? 17.637 -3.713 -10.297 1.00 85.62 302 ASN A O 1
ATOM 2468 N N . ARG A 1 303 ? 16.457 -4.828 -8.732 1.00 84.75 303 ARG A N 1
ATOM 2469 C CA . ARG A 1 303 ? 16.121 -5.994 -9.558 1.00 84.75 303 ARG A CA 1
ATOM 2470 C C . ARG A 1 303 ? 14.912 -5.743 -10.459 1.00 84.75 303 ARG A C 1
ATOM 2472 O O . ARG A 1 303 ? 14.720 -6.471 -11.425 1.00 84.75 303 ARG A O 1
ATOM 2479 N N . GLN A 1 304 ? 14.132 -4.693 -10.199 1.00 85.94 304 GLN A N 1
ATOM 2480 C CA . GLN A 1 304 ? 12.933 -4.357 -10.980 1.00 85.94 304 GLN A CA 1
ATOM 2481 C C . GLN A 1 304 ? 13.164 -3.324 -12.102 1.00 85.94 304 GLN A C 1
ATOM 2483 O O . GLN A 1 304 ? 12.223 -2.891 -12.768 1.00 85.94 304 GLN A O 1
ATOM 2488 N N . SER A 1 305 ? 14.417 -2.949 -12.376 1.00 84.38 305 SER A N 1
ATOM 2489 C CA . SER A 1 305 ? 14.763 -2.106 -13.533 1.00 84.38 305 SER A CA 1
ATOM 2490 C C . SER A 1 305 ? 14.745 -2.926 -14.831 1.00 84.38 305 SER A C 1
ATOM 2492 O O . SER A 1 305 ? 15.787 -3.382 -15.297 1.00 84.38 305 SER A O 1
ATOM 2494 N N . VAL A 1 306 ? 13.556 -3.143 -15.402 1.00 81.19 306 VAL A N 1
ATOM 2495 C CA . VAL A 1 306 ? 13.338 -4.112 -16.499 1.00 81.19 306 VAL A CA 1
ATOM 2496 C C . VAL A 1 306 ? 13.028 -3.488 -17.864 1.00 81.19 306 VAL A C 1
ATOM 2498 O O . VAL A 1 306 ? 13.016 -4.199 -18.865 1.00 81.19 306 VAL A O 1
ATOM 2501 N N . VAL A 1 307 ? 12.761 -2.176 -17.952 1.00 84.62 307 VAL A N 1
ATOM 2502 C CA . VAL A 1 307 ? 12.432 -1.511 -19.231 1.00 84.62 307 VAL A CA 1
ATOM 2503 C C . VAL A 1 307 ? 13.570 -0.576 -19.666 1.00 84.62 307 VAL A C 1
ATOM 2505 O O . VAL A 1 307 ? 14.076 0.174 -18.839 1.00 84.62 307 VAL A O 1
ATOM 2508 N N . PRO A 1 308 ? 13.946 -0.506 -20.964 1.00 85.50 308 PRO A N 1
ATOM 2509 C CA . PRO A 1 308 ? 15.050 0.351 -21.431 1.00 85.50 308 PRO A CA 1
ATOM 2510 C C . PRO A 1 308 ? 14.927 1.845 -21.084 1.00 85.50 308 PRO A C 1
ATOM 2512 O O . PRO A 1 308 ? 15.929 2.565 -21.016 1.00 85.50 308 PRO A O 1
ATOM 2515 N N . GLY A 1 309 ? 13.689 2.314 -20.906 1.00 89.81 309 GLY A N 1
ATOM 2516 C CA . GLY A 1 309 ? 13.361 3.679 -20.512 1.00 89.81 309 GLY A CA 1
ATOM 2517 C C . GLY A 1 309 ? 13.466 3.959 -19.015 1.00 89.81 309 GLY A C 1
ATOM 2518 O O . GLY A 1 309 ? 13.303 5.112 -18.642 1.00 89.81 309 GLY A O 1
ATOM 2519 N N . ASP A 1 310 ? 13.729 2.965 -18.173 1.00 93.12 310 ASP A N 1
ATOM 2520 C CA . ASP A 1 310 ? 13.890 3.137 -16.726 1.00 93.12 310 ASP A CA 1
ATOM 2521 C C . ASP A 1 310 ? 15.217 3.849 -16.396 1.00 93.12 310 ASP A C 1
ATOM 2523 O O . ASP A 1 310 ? 16.218 3.709 -17.114 1.00 93.12 310 ASP A O 1
ATOM 2527 N N . VAL A 1 311 ? 15.230 4.654 -15.329 1.00 93.94 311 VAL A N 1
ATOM 2528 C CA . VAL A 1 311 ? 16.450 5.285 -14.794 1.00 93.94 311 VAL A CA 1
ATOM 2529 C C . VAL A 1 311 ? 17.459 4.202 -14.421 1.00 93.94 311 VAL A C 1
ATOM 2531 O O . VAL A 1 311 ? 17.102 3.144 -13.907 1.00 93.94 311 VAL A O 1
ATOM 2534 N N . ARG A 1 312 ? 18.742 4.436 -14.716 1.00 93.62 312 ARG A N 1
ATOM 2535 C CA . ARG A 1 312 ? 19.753 3.388 -14.567 1.00 93.62 312 ARG A CA 1
ATOM 2536 C C . ARG A 1 312 ? 20.158 3.250 -13.098 1.00 93.62 312 ARG A C 1
ATOM 2538 O O . ARG A 1 312 ? 20.282 4.262 -12.407 1.00 93.62 312 ARG A O 1
ATOM 2545 N N . PRO A 1 313 ? 20.556 2.046 -12.652 1.00 92.12 313 PRO A N 1
ATOM 2546 C CA . PRO A 1 313 ? 21.148 1.861 -11.326 1.00 92.12 313 PRO A CA 1
ATOM 2547 C C . PRO A 1 313 ? 22.339 2.792 -11.048 1.00 92.12 313 PRO A C 1
ATOM 2549 O O . PRO A 1 313 ? 22.540 3.243 -9.924 1.00 92.12 313 PRO A O 1
ATOM 2552 N N . GLY A 1 314 ? 23.128 3.107 -12.082 1.00 92.12 314 GLY A N 1
ATOM 2553 C CA . GLY A 1 314 ? 24.259 4.030 -11.980 1.00 92.12 314 GLY A CA 1
ATOM 2554 C C . GLY A 1 314 ? 23.868 5.482 -11.697 1.00 92.12 314 GLY A C 1
ATOM 2555 O O . GLY A 1 314 ? 24.702 6.221 -11.189 1.00 92.12 314 GLY A O 1
ATOM 2556 N N . ASP A 1 315 ? 22.635 5.898 -11.990 1.00 93.44 315 ASP A N 1
ATOM 2557 C CA . ASP A 1 315 ? 22.171 7.258 -11.705 1.00 93.44 315 ASP A CA 1
ATOM 2558 C C . ASP A 1 315 ? 21.869 7.430 -10.209 1.00 93.44 315 ASP A C 1
ATOM 2560 O O . ASP A 1 315 ? 22.266 8.429 -9.618 1.00 93.44 315 ASP A O 1
ATOM 2564 N N . PHE A 1 316 ? 21.314 6.402 -9.557 1.00 92.94 316 PHE A N 1
ATOM 2565 C CA . PHE A 1 316 ? 21.128 6.385 -8.100 1.00 92.94 316 PHE A CA 1
ATOM 2566 C C . PHE A 1 316 ? 22.450 6.361 -7.331 1.00 92.94 316 PHE A C 1
ATOM 2568 O O . PHE A 1 316 ? 22.575 7.018 -6.303 1.00 92.94 316 PHE A O 1
ATOM 2575 N N . LYS A 1 317 ? 23.467 5.656 -7.847 1.00 91.25 317 LYS A N 1
ATOM 2576 C CA . LYS A 1 317 ? 24.806 5.603 -7.230 1.00 91.25 317 LYS A CA 1
ATOM 2577 C C . LYS A 1 317 ? 25.529 6.953 -7.208 1.00 91.25 317 LYS A C 1
ATOM 2579 O O . LYS A 1 317 ? 26.445 7.124 -6.415 1.00 91.25 317 LYS A O 1
ATOM 2584 N N . LYS A 1 318 ? 25.152 7.889 -8.085 1.00 92.81 318 LYS A N 1
ATOM 2585 C CA . LYS A 1 318 ? 25.723 9.247 -8.114 1.00 92.81 318 LYS A CA 1
ATOM 2586 C C . LYS A 1 318 ? 25.143 10.144 -7.022 1.00 92.81 318 LYS A C 1
ATOM 2588 O O . LYS A 1 318 ? 25.699 11.206 -6.761 1.00 92.81 318 LYS A O 1
ATOM 2593 N N . LEU A 1 319 ? 24.026 9.751 -6.411 1.00 92.94 319 LEU A N 1
ATOM 2594 C CA . LEU A 1 319 ? 23.414 10.516 -5.335 1.00 92.94 319 LEU A CA 1
ATOM 2595 C C . LEU A 1 319 ? 24.235 10.334 -4.059 1.00 92.94 319 LEU A C 1
ATOM 2597 O O . LEU A 1 319 ? 24.504 9.207 -3.644 1.00 92.94 319 LEU A O 1
ATOM 2601 N N . ASN A 1 320 ? 24.580 11.439 -3.399 1.00 93.44 320 ASN A N 1
ATOM 2602 C CA . ASN A 1 320 ? 25.113 11.402 -2.038 1.00 93.44 320 ASN A CA 1
ATOM 2603 C C . ASN A 1 320 ? 23.964 11.133 -1.050 1.00 93.44 320 ASN A C 1
ATOM 2605 O O . ASN A 1 320 ? 23.482 12.042 -0.372 1.00 93.44 320 ASN A O 1
ATOM 2609 N N . ALA A 1 321 ? 23.456 9.900 -1.069 1.00 96.00 321 ALA A N 1
ATOM 2610 C CA . ALA A 1 321 ? 22.262 9.497 -0.343 1.00 96.00 321 ALA A CA 1
ATOM 2611 C C . ALA A 1 321 ? 22.575 8.584 0.847 1.00 96.00 321 ALA A C 1
ATOM 2613 O O . ALA A 1 321 ? 23.440 7.707 0.779 1.00 96.00 321 ALA A O 1
ATOM 2614 N N . VAL A 1 322 ? 21.797 8.731 1.919 1.00 97.75 322 VAL A N 1
ATOM 2615 C CA . VAL A 1 322 ? 21.795 7.773 3.029 1.00 97.75 322 VAL A CA 1
ATOM 2616 C C . VAL A 1 322 ? 20.989 6.547 2.613 1.00 97.75 322 VAL A C 1
ATOM 2618 O O . VAL A 1 322 ? 19.831 6.668 2.213 1.00 97.75 322 VAL A O 1
ATOM 2621 N N . ASN A 1 323 ? 21.600 5.366 2.698 1.00 97.31 323 ASN A N 1
ATOM 2622 C CA . ASN A 1 323 ? 20.990 4.114 2.262 1.00 97.31 323 ASN A CA 1
ATOM 2623 C C . ASN A 1 323 ? 20.405 3.330 3.444 1.00 97.31 323 ASN A C 1
ATOM 2625 O O . ASN A 1 323 ? 21.046 3.172 4.483 1.00 97.31 323 ASN A O 1
ATOM 2629 N N . TYR A 1 324 ? 19.207 2.793 3.243 1.00 97.25 324 TYR A N 1
ATOM 2630 C CA . TYR A 1 324 ? 18.493 1.908 4.158 1.00 97.25 324 TYR A CA 1
ATOM 2631 C C . TYR A 1 324 ? 18.083 0.638 3.413 1.00 97.25 324 TYR A C 1
ATOM 2633 O O . TYR A 1 324 ? 17.935 0.662 2.190 1.00 97.25 324 TYR A O 1
ATOM 2641 N N . ASN A 1 325 ? 17.869 -0.454 4.145 1.00 95.38 325 ASN A N 1
ATOM 2642 C CA . ASN A 1 325 ? 17.406 -1.723 3.591 1.00 95.38 325 ASN A CA 1
ATOM 2643 C C . ASN A 1 325 ? 16.186 -2.204 4.376 1.00 95.38 325 ASN A C 1
ATOM 2645 O O . ASN A 1 325 ? 16.208 -2.188 5.605 1.00 95.38 325 ASN A O 1
ATOM 2649 N N . LEU A 1 326 ? 15.154 -2.632 3.656 1.00 92.38 326 LEU A N 1
ATOM 2650 C CA . LEU A 1 326 ? 14.018 -3.376 4.185 1.00 92.38 326 LEU A CA 1
ATOM 2651 C C . LEU A 1 326 ? 14.216 -4.851 3.855 1.00 92.38 326 LEU A C 1
ATOM 2653 O O . LEU A 1 326 ? 14.425 -5.198 2.689 1.00 92.38 326 LEU A O 1
ATOM 2657 N N . THR A 1 327 ? 14.131 -5.698 4.872 1.00 86.00 327 THR A N 1
ATOM 2658 C CA . THR A 1 327 ? 14.373 -7.144 4.769 1.00 86.00 327 THR A CA 1
ATOM 2659 C C . THR A 1 327 ? 13.132 -7.964 5.086 1.00 86.00 327 THR A C 1
ATOM 2661 O O . THR A 1 327 ? 13.062 -9.124 4.705 1.00 86.00 327 THR A O 1
ATOM 2664 N N . SER A 1 328 ? 12.136 -7.390 5.763 1.00 84.31 328 SER A N 1
ATOM 2665 C CA . SER A 1 328 ? 10.933 -8.132 6.148 1.00 84.31 328 SER A CA 1
ATOM 2666 C C . SER A 1 328 ? 10.006 -8.383 4.953 1.00 84.31 328 SER A C 1
ATOM 2668 O O . SER A 1 328 ? 9.391 -7.451 4.434 1.00 84.31 328 SER A O 1
ATOM 2670 N N . GLN A 1 329 ? 9.861 -9.643 4.532 1.00 82.94 329 GLN A N 1
ATOM 2671 C CA . GLN A 1 329 ? 8.909 -10.066 3.498 1.00 82.94 329 GLN A CA 1
ATOM 2672 C C . GLN A 1 329 ? 7.488 -10.222 4.066 1.00 82.94 329 GLN A C 1
ATOM 2674 O O . GLN A 1 329 ? 7.280 -10.911 5.060 1.00 82.94 329 GLN A O 1
ATOM 2679 N N . MET A 1 330 ? 6.490 -9.612 3.414 1.00 77.19 330 MET A N 1
ATOM 2680 C CA . MET A 1 330 ? 5.090 -9.626 3.869 1.00 77.19 330 MET A CA 1
ATOM 2681 C C . MET A 1 330 ? 4.114 -10.332 2.917 1.00 77.19 330 MET A C 1
ATOM 2683 O O . MET A 1 330 ? 2.954 -10.521 3.280 1.00 77.19 330 MET A O 1
ATOM 2687 N N . ARG A 1 331 ? 4.515 -10.621 1.671 1.00 78.81 331 ARG A N 1
ATOM 2688 C CA . ARG A 1 331 ? 3.603 -11.114 0.619 1.00 78.81 331 ARG A CA 1
ATOM 2689 C C . ARG A 1 331 ? 3.643 -12.631 0.436 1.00 78.81 331 ARG A C 1
ATOM 2691 O O . ARG A 1 331 ? 2.667 -13.188 -0.052 1.00 78.81 331 ARG A O 1
ATOM 2698 N N . ILE A 1 332 ? 4.763 -13.271 0.761 1.00 80.88 332 ILE A N 1
ATOM 2699 C CA . ILE A 1 332 ? 5.024 -14.673 0.424 1.00 80.88 332 ILE A CA 1
ATOM 2700 C C . ILE A 1 332 ? 5.194 -15.479 1.710 1.00 80.88 332 ILE A C 1
ATOM 2702 O O . ILE A 1 332 ? 6.093 -15.188 2.495 1.00 80.88 332 ILE A O 1
ATOM 2706 N N . GLU A 1 333 ? 4.365 -16.507 1.897 1.00 79.69 333 GLU A N 1
ATOM 2707 C CA . GLU A 1 333 ? 4.439 -17.406 3.062 1.00 79.69 333 GLU A CA 1
ATOM 2708 C C . GLU A 1 333 ? 5.666 -18.329 3.027 1.00 79.69 333 GLU A C 1
ATOM 2710 O O . GLU A 1 333 ? 6.174 -18.714 4.073 1.00 79.69 333 GLU A O 1
ATOM 2715 N N . GLY A 1 334 ? 6.209 -18.611 1.837 1.00 75.81 334 GLY A N 1
ATOM 2716 C CA . GLY A 1 334 ? 7.490 -19.307 1.668 1.00 75.81 334 GLY A CA 1
ATOM 2717 C C . GLY A 1 334 ? 8.723 -18.521 2.148 1.00 75.81 334 GLY A C 1
ATOM 2718 O O . GLY A 1 334 ? 9.827 -19.063 2.136 1.00 75.81 334 GLY A O 1
ATOM 2719 N N . GLY A 1 335 ? 8.552 -17.259 2.563 1.00 79.56 335 GLY A N 1
ATOM 2720 C CA . GLY A 1 335 ? 9.598 -16.440 3.174 1.00 79.56 335 GLY A CA 1
ATOM 2721 C C . GLY A 1 335 ? 10.840 -16.226 2.301 1.00 79.56 335 GLY A C 1
ATOM 2722 O O . GLY A 1 335 ? 10.793 -16.293 1.071 1.00 79.56 335 GLY A O 1
ATOM 2723 N N . GLU A 1 336 ? 11.967 -15.958 2.961 1.00 78.94 336 GLU A N 1
ATOM 2724 C CA . GLU A 1 336 ? 13.267 -15.753 2.306 1.00 78.94 336 GLU A CA 1
ATOM 2725 C C . GLU A 1 336 ? 13.824 -17.038 1.678 1.00 78.94 336 GLU A C 1
ATOM 2727 O O . GLU A 1 336 ? 14.589 -16.972 0.720 1.00 78.94 336 GLU A O 1
ATOM 2732 N N . ASP A 1 337 ? 13.435 -18.213 2.175 1.00 84.94 337 ASP A N 1
ATOM 2733 C CA . ASP A 1 337 ? 13.876 -19.503 1.628 1.00 84.94 337 ASP A CA 1
ATOM 2734 C C . ASP A 1 337 ? 13.341 -19.713 0.215 1.00 84.94 337 ASP A C 1
ATOM 2736 O O . ASP A 1 337 ? 14.089 -20.103 -0.681 1.00 84.94 337 ASP A O 1
ATOM 2740 N N . TYR A 1 338 ? 12.071 -19.370 -0.008 1.00 87.19 338 TYR A N 1
ATOM 2741 C CA . TYR A 1 338 ? 11.478 -19.403 -1.339 1.00 87.19 338 TYR A CA 1
ATOM 2742 C C . TYR A 1 338 ? 12.168 -18.428 -2.294 1.00 87.19 338 TYR A C 1
ATOM 2744 O O . TYR A 1 338 ? 12.489 -18.787 -3.424 1.00 87.19 338 TYR A O 1
ATOM 2752 N N . LEU A 1 339 ? 12.426 -17.196 -1.848 1.00 84.31 339 LEU A N 1
ATOM 2753 C CA . LEU A 1 339 ? 13.077 -16.186 -2.685 1.00 84.31 339 LEU A CA 1
ATOM 2754 C C . LEU A 1 339 ? 14.500 -16.593 -3.067 1.00 84.31 339 LEU A C 1
ATOM 2756 O O . LEU A 1 339 ? 14.862 -16.491 -4.236 1.00 84.31 339 LEU A O 1
ATOM 2760 N N . ARG A 1 340 ? 15.271 -17.111 -2.105 1.00 86.19 340 ARG A N 1
ATOM 2761 C CA . ARG A 1 340 ? 16.608 -17.659 -2.360 1.00 86.19 340 ARG A CA 1
ATOM 2762 C C . ARG A 1 340 ? 16.558 -18.831 -3.330 1.00 86.19 340 ARG A C 1
ATOM 2764 O O . ARG A 1 340 ? 17.351 -18.864 -4.260 1.00 86.19 340 ARG A O 1
ATOM 2771 N N . PHE A 1 341 ? 15.599 -19.742 -3.164 1.00 90.75 341 PHE A N 1
ATOM 2772 C CA . PHE A 1 341 ? 15.417 -20.846 -4.100 1.00 90.75 341 PHE A CA 1
ATOM 2773 C C . PHE A 1 341 ? 15.111 -20.361 -5.522 1.00 90.75 341 PHE A C 1
ATOM 2775 O O . PHE A 1 341 ? 15.688 -20.883 -6.469 1.00 90.75 341 PHE A O 1
ATOM 2782 N N . ILE A 1 342 ? 14.230 -19.370 -5.692 1.00 89.50 342 ILE A N 1
ATOM 2783 C CA . ILE A 1 342 ? 13.920 -18.817 -7.017 1.00 89.50 342 ILE A CA 1
ATOM 2784 C C . ILE A 1 342 ? 15.146 -18.138 -7.634 1.00 89.50 342 ILE A C 1
ATOM 2786 O O . ILE A 1 342 ? 15.412 -18.354 -8.815 1.00 89.50 342 ILE A O 1
ATOM 2790 N N . ASP A 1 343 ? 15.907 -17.366 -6.854 1.00 88.06 343 ASP A N 1
ATOM 2791 C CA . ASP A 1 343 ? 17.168 -16.774 -7.313 1.00 88.06 343 ASP A CA 1
ATOM 2792 C C . ASP A 1 343 ? 18.144 -17.873 -7.772 1.00 88.06 343 ASP A C 1
ATOM 2794 O O . ASP A 1 343 ? 18.626 -17.842 -8.904 1.00 88.06 343 ASP A O 1
ATOM 2798 N N . ASP A 1 344 ? 18.369 -18.893 -6.941 1.00 92.62 344 ASP A N 1
ATOM 2799 C CA . ASP A 1 344 ? 19.256 -20.014 -7.260 1.00 92.62 344 ASP A CA 1
ATOM 2800 C C . ASP A 1 344 ? 18.763 -20.808 -8.478 1.00 92.62 344 ASP A C 1
ATOM 2802 O O . ASP A 1 344 ? 19.568 -21.252 -9.296 1.00 92.62 344 ASP A O 1
ATOM 2806 N N . LEU A 1 345 ? 17.450 -20.988 -8.635 1.00 91.88 345 LEU A N 1
ATOM 2807 C CA . LEU A 1 345 ? 16.857 -21.686 -9.775 1.00 91.88 345 LEU A CA 1
ATOM 2808 C C . LEU A 1 345 ? 17.108 -20.917 -11.077 1.00 91.88 345 LEU A C 1
ATOM 2810 O O . LEU A 1 345 ? 17.540 -21.507 -12.067 1.00 91.88 345 LEU A O 1
ATOM 2814 N N . LEU A 1 346 ? 16.872 -19.603 -11.075 1.00 89.88 346 LEU A N 1
ATOM 2815 C CA . LEU A 1 346 ? 17.063 -18.739 -12.244 1.00 89.88 346 LEU A CA 1
ATOM 2816 C C . LEU A 1 346 ? 18.545 -18.528 -12.586 1.00 89.88 346 LEU A C 1
ATOM 2818 O O . LEU A 1 346 ? 18.885 -18.349 -13.755 1.00 89.88 346 LEU A O 1
ATOM 2822 N N . GLU A 1 347 ? 19.429 -18.580 -11.590 1.00 92.69 347 GLU A N 1
ATOM 2823 C CA . GLU A 1 347 ? 20.883 -18.506 -11.770 1.00 92.69 347 GLU A CA 1
ATOM 2824 C C . GLU A 1 347 ? 21.536 -19.868 -12.064 1.00 92.69 347 GLU A C 1
ATOM 2826 O O . GLU A 1 347 ? 22.759 -19.940 -12.195 1.00 92.69 347 GLU A O 1
ATOM 2831 N N . LEU A 1 348 ? 20.742 -20.941 -12.189 1.00 93.31 348 LEU A N 1
ATOM 2832 C CA . LEU A 1 348 ? 21.207 -22.318 -12.412 1.00 93.31 348 LEU A CA 1
ATOM 2833 C C . LEU A 1 348 ? 22.159 -22.827 -11.309 1.00 93.31 348 LEU A C 1
ATOM 2835 O O . LEU A 1 348 ? 23.080 -23.603 -11.564 1.00 93.31 348 LEU A O 1
ATOM 2839 N N . LYS A 1 349 ? 21.934 -22.380 -10.072 1.00 94.75 349 LYS A N 1
ATOM 2840 C CA . LYS A 1 349 ? 22.668 -22.752 -8.850 1.00 94.75 349 LYS A CA 1
ATOM 2841 C C . LYS A 1 349 ? 21.873 -23.664 -7.917 1.00 94.75 349 LYS A C 1
ATOM 2843 O O . LYS A 1 349 ? 22.453 -24.229 -6.991 1.00 94.75 349 LYS A O 1
ATOM 2848 N N . ALA A 1 350 ? 20.567 -23.817 -8.137 1.00 90.25 350 ALA A N 1
ATOM 2849 C CA . ALA A 1 350 ? 19.720 -24.653 -7.295 1.00 90.25 350 ALA A CA 1
ATOM 2850 C C . ALA A 1 350 ? 20.178 -26.121 -7.335 1.00 90.25 350 ALA A C 1
ATOM 2852 O O . ALA A 1 350 ? 20.238 -26.746 -8.391 1.00 90.25 350 ALA A O 1
ATOM 2853 N N . THR A 1 351 ? 20.488 -26.679 -6.163 1.00 87.62 351 THR A N 1
ATOM 2854 C CA . THR A 1 351 ? 20.934 -28.079 -6.004 1.00 87.62 351 THR A CA 1
ATOM 2855 C C . THR A 1 351 ? 19.854 -28.997 -5.434 1.00 87.62 351 THR A C 1
ATOM 2857 O O . THR A 1 351 ? 20.017 -30.216 -5.430 1.00 87.62 351 THR A O 1
ATOM 2860 N N . LYS A 1 352 ? 18.755 -28.423 -4.938 1.00 86.50 352 LYS A N 1
ATOM 2861 C CA . LYS A 1 352 ? 17.603 -29.117 -4.351 1.00 86.50 352 LYS A CA 1
ATOM 2862 C C . LYS A 1 352 ? 16.321 -28.387 -4.737 1.00 86.50 352 LYS A C 1
ATOM 2864 O O . LYS A 1 352 ? 16.366 -27.195 -5.032 1.00 86.50 352 LYS A O 1
ATOM 2869 N N . GLY A 1 353 ? 15.198 -29.103 -4.726 1.00 84.88 353 GLY A N 1
ATOM 2870 C CA . GLY A 1 353 ? 13.873 -28.498 -4.861 1.00 84.88 353 GLY A CA 1
ATOM 2871 C C . GLY A 1 353 ? 13.490 -27.670 -3.631 1.00 84.88 353 GLY A C 1
ATOM 2872 O O . GLY A 1 353 ? 14.105 -27.792 -2.571 1.00 84.88 353 GLY A O 1
ATOM 2873 N N . PHE A 1 354 ? 12.467 -26.831 -3.782 1.00 88.56 354 PHE A N 1
ATOM 2874 C CA . PHE A 1 354 ? 11.865 -26.099 -2.672 1.00 88.56 354 PHE A CA 1
ATOM 2875 C C . PHE A 1 354 ? 10.777 -26.932 -1.998 1.00 88.56 354 PHE A C 1
ATOM 2877 O O . PHE A 1 354 ? 9.858 -27.405 -2.665 1.00 88.56 354 PHE A O 1
ATOM 2884 N N . GLU A 1 355 ? 10.863 -27.059 -0.676 1.00 85.56 355 GLU A N 1
ATOM 2885 C CA . GLU A 1 355 ? 9.880 -27.750 0.156 1.00 85.56 355 GLU A CA 1
ATOM 2886 C C . GLU A 1 355 ? 9.411 -26.815 1.276 1.00 85.56 355 GLU A C 1
ATOM 2888 O O . GLU A 1 355 ? 10.220 -26.202 1.973 1.00 85.56 355 GLU A O 1
ATOM 2893 N N . SER A 1 356 ? 8.096 -26.697 1.452 1.00 84.75 356 SER A N 1
ATOM 2894 C CA . SER A 1 356 ? 7.480 -25.935 2.538 1.00 84.75 356 SER A CA 1
ATOM 2895 C C . SER A 1 356 ? 6.119 -26.527 2.884 1.00 84.75 356 SER A C 1
ATOM 2897 O O . SER A 1 356 ? 5.389 -26.981 2.006 1.00 84.75 356 SER A O 1
ATOM 2899 N N . THR A 1 357 ? 5.754 -26.502 4.165 1.00 81.31 357 THR A N 1
ATOM 2900 C CA . THR A 1 357 ? 4.416 -26.915 4.618 1.00 81.31 357 THR A CA 1
ATOM 2901 C C . THR A 1 357 ? 3.341 -25.889 4.272 1.00 81.31 357 THR A C 1
ATOM 2903 O O . THR A 1 357 ? 2.173 -26.245 4.158 1.00 81.31 357 THR A O 1
ATOM 2906 N N . ASN A 1 358 ? 3.735 -24.625 4.098 1.00 80.75 358 ASN A N 1
ATOM 2907 C CA . ASN A 1 358 ? 2.824 -23.490 3.930 1.00 80.75 358 ASN A CA 1
ATOM 2908 C C . ASN A 1 358 ? 2.895 -22.903 2.511 1.00 80.75 358 ASN A C 1
ATOM 2910 O O . ASN A 1 358 ? 2.282 -21.881 2.223 1.00 80.75 358 ASN A O 1
ATOM 2914 N N . TYR A 1 359 ? 3.684 -23.501 1.614 1.00 85.44 359 TYR A N 1
ATOM 2915 C CA . TYR A 1 359 ? 3.878 -22.965 0.273 1.00 85.44 359 TYR A CA 1
ATOM 2916 C C . TYR A 1 359 ? 4.110 -24.081 -0.744 1.00 85.44 359 TYR A C 1
ATOM 2918 O O . TYR A 1 359 ? 5.063 -24.849 -0.640 1.00 85.44 359 TYR A O 1
ATOM 2926 N N . GLU A 1 360 ? 3.235 -24.155 -1.746 1.00 87.19 360 GLU A N 1
ATOM 2927 C CA . GLU A 1 360 ? 3.287 -25.168 -2.797 1.00 87.19 360 GLU A CA 1
ATOM 2928 C C . GLU A 1 360 ? 4.005 -24.605 -4.032 1.00 87.19 360 GLU A C 1
ATOM 2930 O O . GLU A 1 360 ? 3.554 -23.634 -4.641 1.00 87.19 360 GLU A O 1
ATOM 2935 N N . PHE A 1 361 ? 5.116 -25.229 -4.424 1.00 87.69 361 PHE A N 1
ATOM 2936 C CA . PHE A 1 361 ? 5.811 -24.934 -5.675 1.00 87.69 361 PHE A CA 1
ATOM 2937 C C . PHE A 1 361 ? 5.563 -26.063 -6.679 1.00 87.69 361 PHE A C 1
ATOM 2939 O O . PHE A 1 361 ? 5.785 -27.233 -6.370 1.00 87.69 361 PHE A O 1
ATOM 2946 N N . LYS A 1 362 ? 5.106 -25.719 -7.890 1.00 89.06 362 LYS A N 1
ATOM 2947 C CA . LYS A 1 362 ? 4.847 -26.681 -8.971 1.00 89.06 362 LYS A CA 1
ATOM 2948 C C . LYS A 1 362 ? 5.558 -26.280 -10.251 1.00 89.06 362 LYS A C 1
ATOM 2950 O O . LYS A 1 362 ? 5.525 -25.117 -10.648 1.00 89.06 362 LYS A O 1
ATOM 2955 N N . ILE A 1 363 ? 6.111 -27.279 -10.928 1.00 89.00 363 ILE A N 1
ATOM 2956 C CA . ILE A 1 363 ? 6.576 -27.188 -12.312 1.00 89.00 363 ILE A CA 1
ATOM 2957 C C . ILE A 1 363 ? 5.590 -27.984 -13.164 1.00 89.00 363 ILE A C 1
ATOM 2959 O O . ILE A 1 363 ? 5.202 -29.091 -12.795 1.00 89.00 363 ILE A O 1
ATOM 2963 N N . TYR A 1 364 ? 5.172 -27.412 -14.289 1.00 92.81 364 TYR A N 1
ATOM 2964 C CA . TYR A 1 364 ? 4.240 -28.045 -15.214 1.00 92.81 364 TYR A CA 1
ATOM 2965 C C . TYR A 1 364 ? 4.941 -28.357 -16.531 1.00 92.81 364 TYR A C 1
ATOM 2967 O O . TYR A 1 364 ? 5.595 -27.490 -17.102 1.00 92.81 364 TYR A O 1
ATOM 2975 N N . GLU A 1 365 ? 4.737 -29.570 -17.041 1.00 94.19 365 GLU A N 1
ATOM 2976 C CA . GLU A 1 365 ? 5.182 -29.969 -18.385 1.00 94.19 365 GLU A CA 1
ATOM 2977 C C . GLU A 1 365 ? 4.162 -29.607 -19.476 1.00 94.19 365 GLU A C 1
ATOM 2979 O O . GLU A 1 365 ? 4.484 -29.615 -20.657 1.00 94.19 365 GLU A O 1
ATOM 2984 N N . SER A 1 366 ? 2.924 -29.275 -19.091 1.00 95.12 366 SER A N 1
ATOM 2985 C CA . SER A 1 366 ? 1.856 -28.868 -20.006 1.00 95.12 366 SER A CA 1
ATOM 2986 C C . SER A 1 366 ? 1.228 -27.559 -19.552 1.00 95.12 366 SER A C 1
ATOM 2988 O O . SER A 1 366 ? 0.644 -27.478 -18.463 1.00 95.12 366 SER A O 1
ATOM 2990 N N . ILE A 1 367 ? 1.249 -26.553 -20.429 1.00 94.69 367 ILE A N 1
ATOM 2991 C CA . ILE A 1 367 ? 0.561 -25.282 -20.178 1.00 94.69 367 ILE A CA 1
ATOM 2992 C C . ILE A 1 3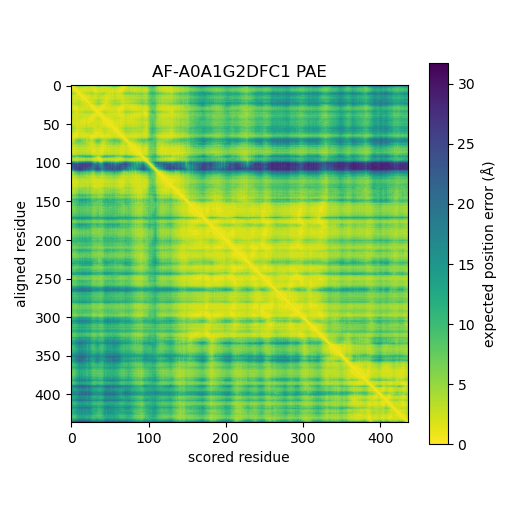67 ? -0.949 -25.476 -19.997 1.00 94.69 367 ILE A C 1
ATOM 2994 O O . ILE A 1 367 ? -1.569 -24.812 -19.169 1.00 94.69 367 ILE A O 1
ATOM 2998 N N . GLY A 1 368 ? -1.545 -26.432 -20.716 1.00 95.75 368 GLY A N 1
ATOM 2999 C CA . GLY A 1 368 ? -2.960 -26.764 -20.583 1.00 95.75 368 GLY A CA 1
ATOM 3000 C C . GLY A 1 368 ? -3.316 -27.227 -19.174 1.00 95.75 368 GLY A C 1
ATOM 3001 O O . GLY A 1 368 ? -4.354 -26.824 -18.650 1.00 95.75 368 GLY A O 1
ATOM 3002 N N . GLN A 1 369 ? -2.451 -28.028 -18.542 1.00 96.19 369 GLN A N 1
ATOM 3003 C CA . GLN A 1 369 ? -2.652 -28.439 -17.152 1.00 96.19 369 GLN A CA 1
ATOM 3004 C C . GLN A 1 369 ? -2.468 -27.263 -16.191 1.00 96.19 369 GLN A C 1
ATOM 3006 O O . GLN A 1 369 ? -3.334 -27.042 -15.351 1.00 96.19 369 GLN A O 1
ATOM 3011 N N . MET A 1 370 ? -1.411 -26.463 -16.368 1.00 96.12 370 MET A N 1
ATOM 3012 C CA . MET A 1 370 ? -1.165 -25.274 -15.543 1.00 96.12 370 MET A CA 1
ATOM 3013 C C . MET A 1 370 ? -2.366 -24.317 -15.549 1.00 96.12 370 MET A C 1
ATOM 3015 O O . MET A 1 370 ? -2.823 -23.878 -14.497 1.00 96.12 370 MET A O 1
ATOM 3019 N N . VAL A 1 371 ? -2.916 -24.016 -16.730 1.00 95.94 371 VAL A N 1
ATOM 3020 C CA . VAL A 1 371 ? -4.072 -23.118 -16.871 1.00 95.94 371 VAL A CA 1
ATOM 3021 C C . VAL A 1 371 ? -5.323 -23.709 -16.217 1.00 95.94 371 VAL A C 1
ATOM 3023 O O . VAL A 1 371 ? -6.072 -22.971 -15.577 1.00 95.94 371 VAL A O 1
ATOM 3026 N N . ARG A 1 372 ? -5.564 -25.022 -16.338 1.00 95.69 372 ARG A N 1
ATOM 3027 C CA . ARG A 1 372 ? -6.690 -25.686 -15.656 1.00 95.69 372 ARG A CA 1
ATOM 3028 C C . ARG A 1 372 ? -6.562 -25.597 -14.139 1.00 95.69 372 ARG A C 1
ATOM 3030 O O . ARG A 1 372 ? -7.522 -25.193 -13.489 1.00 95.69 372 ARG A O 1
ATOM 3037 N N . ASP A 1 373 ? -5.389 -25.897 -13.594 1.00 96.25 373 ASP A N 1
ATOM 3038 C CA . ASP A 1 373 ? -5.146 -25.850 -12.150 1.00 96.25 373 ASP A CA 1
ATOM 3039 C C . ASP A 1 373 ? -5.284 -24.420 -11.612 1.00 96.25 373 ASP A C 1
ATOM 3041 O O . ASP A 1 373 ? -5.909 -24.206 -10.575 1.00 96.25 373 ASP A O 1
ATOM 3045 N N . ILE A 1 374 ? -4.802 -23.416 -12.355 1.00 95.81 374 ILE A N 1
ATOM 3046 C CA . ILE A 1 374 ? -5.004 -21.998 -12.015 1.00 95.81 374 ILE A CA 1
ATOM 3047 C C . ILE A 1 374 ? -6.495 -21.644 -11.979 1.00 95.81 374 ILE A C 1
ATOM 3049 O O . ILE A 1 374 ? -6.922 -20.944 -11.065 1.00 95.81 374 ILE A O 1
ATOM 3053 N N . LYS A 1 375 ? -7.309 -22.149 -12.915 1.00 95.25 375 LYS A N 1
ATOM 3054 C CA . LYS A 1 375 ? -8.769 -21.940 -12.895 1.00 95.25 375 LYS A CA 1
ATOM 3055 C C . LYS A 1 375 ? -9.443 -22.590 -11.689 1.00 95.25 375 LYS A C 1
ATOM 3057 O O . LYS A 1 375 ? -10.357 -21.993 -11.126 1.00 95.25 375 LYS A O 1
ATOM 3062 N N . VAL A 1 376 ? -8.983 -23.767 -11.266 1.00 95.19 376 VAL A N 1
ATOM 3063 C CA . VAL A 1 376 ? -9.466 -24.409 -10.031 1.00 95.19 376 VAL A CA 1
ATOM 3064 C C . VAL A 1 376 ? -9.124 -23.540 -8.820 1.00 95.19 376 VAL A C 1
ATOM 3066 O O . VAL A 1 376 ? -10.026 -23.158 -8.077 1.00 95.19 376 VAL A O 1
ATOM 3069 N N . ARG A 1 377 ? -7.862 -23.114 -8.680 1.00 92.69 377 ARG A N 1
ATOM 3070 C CA . ARG A 1 377 ? -7.437 -22.204 -7.599 1.00 92.69 377 ARG A CA 1
ATOM 3071 C C . ARG A 1 377 ? -8.195 -20.875 -7.613 1.00 92.69 377 ARG A C 1
ATOM 3073 O O . ARG A 1 377 ? -8.495 -20.320 -6.559 1.00 92.69 377 ARG A O 1
ATOM 3080 N N . ASP A 1 378 ? -8.532 -20.357 -8.792 1.00 91.69 378 ASP A N 1
ATOM 3081 C CA . ASP A 1 378 ? -9.338 -19.142 -8.905 1.00 91.69 378 ASP A CA 1
ATOM 3082 C C . ASP A 1 378 ? -10.783 -19.358 -8.453 1.00 91.69 378 ASP A C 1
ATOM 3084 O O . ASP A 1 378 ? -11.365 -18.478 -7.832 1.00 91.69 378 ASP A O 1
ATOM 3088 N N . SER A 1 379 ? -11.366 -20.532 -8.694 1.00 90.38 379 SER A N 1
ATOM 3089 C CA . SER A 1 379 ? -12.705 -20.841 -8.179 1.00 90.38 379 SER A CA 1
ATOM 3090 C C . SER A 1 379 ? -12.746 -20.930 -6.647 1.00 90.38 379 SER A C 1
ATOM 3092 O O . SER A 1 379 ? -13.766 -20.607 -6.043 1.00 90.38 379 SER A O 1
ATOM 3094 N N . GLU A 1 380 ? -11.625 -21.304 -6.020 1.00 88.06 380 GLU A N 1
ATOM 3095 C CA . GLU A 1 380 ? -11.468 -21.384 -4.562 1.00 88.06 380 GLU A CA 1
ATOM 3096 C C . GLU A 1 380 ? -11.217 -20.006 -3.930 1.00 88.06 380 GLU A C 1
ATOM 3098 O O . GLU A 1 380 ? -11.726 -19.708 -2.848 1.00 88.06 380 GLU A O 1
ATOM 3103 N N . HIS A 1 381 ? -10.419 -19.161 -4.593 1.00 82.19 381 HIS A N 1
ATOM 3104 C CA . HIS A 1 381 ? -9.854 -17.959 -3.970 1.00 82.19 381 HIS A CA 1
ATOM 3105 C C . HIS A 1 381 ? -10.098 -16.649 -4.728 1.00 82.19 381 HIS A C 1
ATOM 3107 O O . HIS A 1 381 ? -9.897 -15.585 -4.151 1.00 82.19 381 HIS A O 1
ATOM 3113 N N . THR A 1 382 ? -10.539 -16.682 -5.987 1.00 83.06 382 THR A N 1
ATOM 3114 C CA . THR A 1 382 ? -10.822 -15.541 -6.898 1.00 83.06 382 THR A CA 1
ATOM 3115 C C . THR A 1 382 ? -9.631 -14.636 -7.254 1.00 83.06 382 THR A C 1
ATOM 3117 O O . THR A 1 382 ? -9.791 -13.558 -7.841 1.00 83.06 382 THR A O 1
ATOM 3120 N N . LEU A 1 383 ? -8.415 -15.079 -6.919 1.00 81.94 383 LEU A N 1
ATOM 3121 C CA . LEU A 1 383 ? -7.171 -14.311 -7.032 1.00 81.94 383 LEU A CA 1
ATOM 3122 C C . LEU A 1 383 ? -6.110 -14.962 -7.927 1.00 81.94 383 LEU A C 1
ATOM 3124 O O . LEU A 1 383 ? -4.992 -14.449 -8.005 1.00 81.94 383 LEU A O 1
ATOM 3128 N N . ALA A 1 384 ? -6.409 -16.084 -8.581 1.00 91.56 384 ALA A N 1
ATOM 3129 C CA . ALA A 1 384 ? -5.409 -16.806 -9.361 1.00 91.56 384 ALA A CA 1
ATOM 3130 C C . ALA A 1 384 ? -5.437 -16.342 -10.824 1.00 91.56 384 ALA A C 1
ATOM 3132 O O . ALA A 1 384 ? -6.491 -16.258 -11.452 1.00 91.56 384 ALA A O 1
ATOM 3133 N N . ARG A 1 385 ? -4.277 -15.985 -11.382 1.00 93.75 385 ARG A N 1
ATOM 3134 C CA . ARG A 1 385 ? -4.163 -15.447 -12.747 1.00 93.75 385 ARG A CA 1
ATOM 3135 C C . ARG A 1 385 ? -2.958 -16.037 -13.461 1.00 93.75 385 ARG A C 1
ATOM 3137 O O . ARG A 1 385 ? -1.942 -16.324 -12.835 1.00 93.75 385 ARG A O 1
ATOM 3144 N N . VAL A 1 386 ? -3.066 -16.147 -14.782 1.00 94.88 386 VAL A N 1
ATOM 3145 C CA . VAL A 1 386 ? -1.934 -16.454 -15.660 1.00 94.88 386 VAL A CA 1
ATOM 3146 C C . VAL A 1 386 ? -1.293 -15.137 -16.080 1.00 94.88 386 VAL A C 1
ATOM 3148 O O . VAL A 1 386 ? -1.991 -14.216 -16.502 1.00 94.88 386 VAL A O 1
ATOM 3151 N N . VAL A 1 387 ? 0.028 -15.033 -15.971 1.00 94.44 387 VAL A N 1
ATOM 3152 C CA . VAL A 1 387 ? 0.785 -13.846 -16.385 1.00 94.44 387 VAL A CA 1
ATOM 3153 C C . VAL A 1 387 ? 2.002 -14.247 -17.205 1.00 94.44 387 VAL A C 1
ATOM 3155 O O . VAL A 1 387 ? 2.549 -15.331 -17.014 1.00 94.44 387 VAL A O 1
ATOM 3158 N N . ALA A 1 388 ? 2.433 -13.372 -18.111 1.00 92.56 388 ALA A N 1
ATOM 3159 C CA . ALA A 1 388 ? 3.632 -13.580 -18.916 1.00 92.56 388 ALA A CA 1
ATOM 3160 C C . ALA A 1 388 ? 4.306 -12.251 -19.297 1.00 92.56 388 ALA A C 1
ATOM 3162 O O . ALA A 1 388 ? 3.686 -11.184 -19.297 1.00 92.56 388 ALA A O 1
ATOM 3163 N N . GLY A 1 389 ? 5.601 -12.326 -19.618 1.00 87.94 389 GLY A N 1
ATOM 3164 C CA . GLY A 1 389 ? 6.339 -11.242 -20.271 1.00 87.94 389 GLY A CA 1
ATOM 3165 C C . GLY A 1 389 ? 6.011 -11.137 -21.764 1.00 87.94 389 GLY A C 1
ATOM 3166 O O . GLY A 1 389 ? 5.349 -12.009 -22.324 1.00 87.94 389 GLY A O 1
ATOM 3167 N N . TYR A 1 390 ? 6.492 -10.082 -22.430 1.00 75.75 390 TYR A N 1
ATOM 3168 C CA . TYR A 1 390 ? 6.290 -9.899 -23.873 1.00 75.75 390 TYR A CA 1
ATOM 3169 C C . TYR A 1 390 ? 7.095 -10.937 -24.668 1.00 75.75 390 TYR A C 1
ATOM 3171 O O . TYR A 1 390 ? 8.233 -10.678 -25.052 1.00 75.75 390 TYR A O 1
ATOM 3179 N N . ALA A 1 391 ? 6.497 -12.101 -24.919 1.00 87.25 391 ALA A N 1
ATOM 3180 C CA . ALA A 1 391 ? 7.082 -13.144 -25.766 1.00 87.25 391 ALA A CA 1
ATOM 3181 C C . ALA A 1 391 ? 6.278 -13.412 -27.052 1.00 87.25 391 ALA A C 1
ATOM 3183 O O . ALA A 1 391 ? 6.797 -14.036 -27.973 1.00 87.25 391 ALA A O 1
ATOM 3184 N N . TRP A 1 392 ? 5.049 -12.889 -27.153 1.00 92.38 392 TRP A N 1
ATOM 3185 C CA . TRP A 1 392 ? 4.178 -13.049 -28.322 1.00 92.38 392 TRP A CA 1
ATOM 3186 C C . TRP A 1 392 ? 3.637 -11.714 -28.823 1.00 92.38 392 TRP A C 1
ATOM 3188 O O . TRP A 1 392 ? 3.521 -10.739 -28.075 1.00 92.38 392 TRP A O 1
ATOM 3198 N N . SER A 1 393 ? 3.283 -11.690 -30.109 1.00 91.69 393 SER A N 1
ATOM 3199 C CA . SER A 1 393 ? 2.601 -10.555 -30.729 1.00 91.69 393 SER A CA 1
ATOM 3200 C C . SER A 1 393 ? 1.175 -10.416 -30.191 1.00 91.69 393 SER A C 1
ATOM 3202 O O . SER A 1 393 ? 0.549 -11.392 -29.791 1.00 91.69 393 SER A O 1
ATOM 3204 N N . TRP A 1 394 ? 0.666 -9.185 -30.168 1.00 92.00 394 TRP A N 1
ATOM 3205 C CA . TRP A 1 394 ? -0.653 -8.869 -29.619 1.00 92.00 394 TRP A CA 1
ATOM 3206 C C . TRP A 1 394 ? -1.659 -8.629 -30.747 1.00 92.00 394 TRP A C 1
ATO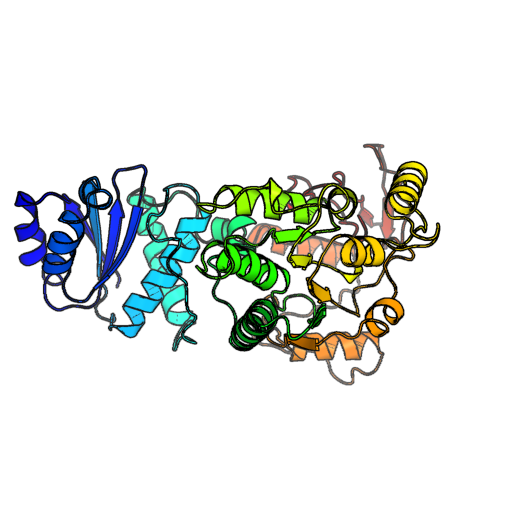M 3208 O O . TRP A 1 394 ? -1.998 -7.494 -31.088 1.00 92.00 394 TRP A O 1
ATOM 3218 N N . ASN A 1 395 ? -2.097 -9.724 -31.356 1.00 92.69 395 ASN A N 1
ATOM 3219 C CA . ASN A 1 395 ? -3.004 -9.762 -32.499 1.00 92.69 395 ASN A CA 1
ATOM 3220 C C . ASN A 1 395 ? -4.432 -9.336 -32.131 1.00 92.69 395 ASN A C 1
ATOM 3222 O O . ASN A 1 395 ? -5.079 -8.642 -32.916 1.00 92.69 395 ASN A O 1
ATOM 3226 N N . THR A 1 396 ? -4.903 -9.684 -30.930 1.00 92.25 396 THR A N 1
ATOM 3227 C CA . THR A 1 396 ? -6.260 -9.372 -30.438 1.00 92.25 396 THR A CA 1
ATOM 3228 C C . THR A 1 396 ? -6.410 -7.933 -29.937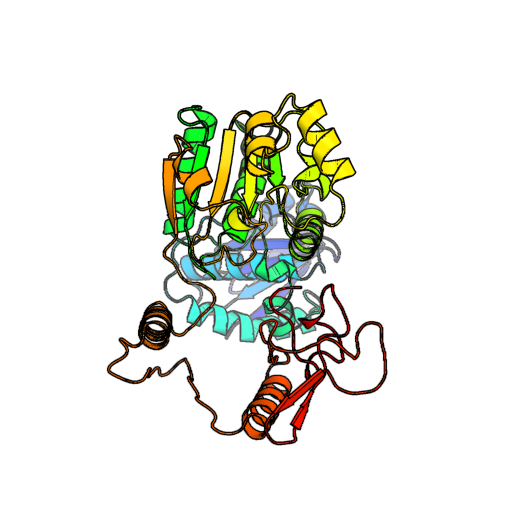 1.00 92.25 396 THR A C 1
ATOM 3230 O O . THR A 1 396 ? -7.493 -7.500 -29.526 1.00 92.25 396 THR A O 1
ATOM 3233 N N . LYS A 1 397 ? -5.326 -7.145 -29.968 1.00 87.94 397 LYS A N 1
ATOM 3234 C CA . LYS A 1 397 ? -5.289 -5.786 -29.425 1.00 87.94 397 LYS A CA 1
ATOM 3235 C C . LYS A 1 397 ? -6.397 -4.916 -30.020 1.00 87.94 397 LYS A C 1
ATOM 3237 O O . LYS A 1 397 ? -6.516 -4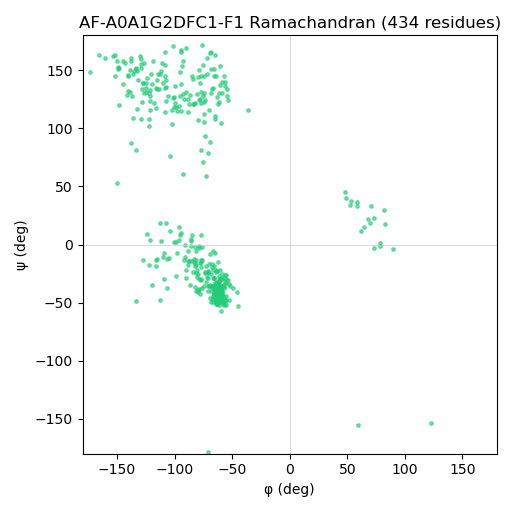.771 -31.236 1.00 87.94 397 LYS A O 1
ATOM 3242 N N . GLY A 1 398 ? -7.166 -4.278 -29.139 1.00 83.88 398 GLY A N 1
ATOM 3243 C CA . GLY A 1 398 ? -8.321 -3.467 -29.529 1.00 83.88 398 GLY A CA 1
ATOM 3244 C C . GLY A 1 398 ? -9.602 -4.272 -29.765 1.00 83.88 398 GLY A C 1
ATOM 3245 O O . GLY A 1 398 ? -10.513 -3.743 -30.391 1.00 83.88 398 GLY A O 1
ATOM 3246 N N . GLY A 1 399 ? -9.679 -5.513 -29.271 1.00 83.94 399 GLY A N 1
ATOM 3247 C CA . GLY A 1 399 ? -10.882 -6.347 -29.348 1.00 83.94 399 GLY A CA 1
ATOM 3248 C C . GLY A 1 399 ? -11.043 -7.065 -30.685 1.00 83.94 399 GLY A C 1
ATOM 3249 O O . GLY A 1 399 ? -12.165 -7.274 -31.129 1.00 83.94 399 GLY A O 1
ATOM 3250 N N . ARG A 1 400 ? -9.931 -7.388 -31.352 1.00 88.06 400 ARG A N 1
ATOM 3251 C CA . ARG A 1 400 ? -9.952 -8.177 -32.589 1.00 88.06 400 ARG A CA 1
ATOM 3252 C C . ARG A 1 400 ? -10.110 -9.656 -32.252 1.00 88.06 400 ARG A C 1
ATOM 3254 O O . ARG A 1 400 ? -9.523 -10.124 -31.278 1.00 88.06 400 ARG A O 1
ATOM 3261 N N . ASP A 1 401 ? -10.840 -10.375 -33.094 1.00 89.19 401 ASP A N 1
ATOM 3262 C CA . ASP A 1 401 ? -10.984 -11.823 -32.972 1.00 89.19 401 ASP A CA 1
ATOM 3263 C C . ASP A 1 401 ? -9.652 -12.544 -33.215 1.00 89.19 401 ASP A C 1
ATOM 3265 O O . ASP A 1 401 ? -8.799 -12.085 -33.981 1.00 89.19 401 ASP A O 1
ATOM 3269 N N . GLY A 1 402 ? -9.493 -13.707 -32.583 1.00 92.94 402 GLY A N 1
ATOM 3270 C CA . GLY A 1 402 ? -8.332 -14.578 -32.744 1.00 92.94 402 GLY A CA 1
ATOM 3271 C C . GLY A 1 402 ? -7.624 -14.868 -31.426 1.00 92.94 402 GLY A C 1
ATOM 3272 O O . GLY A 1 402 ? -8.235 -14.863 -30.357 1.00 92.94 402 GLY A O 1
ATOM 3273 N N . HIS A 1 403 ? -6.327 -15.154 -31.519 1.00 94.69 403 HIS A N 1
ATOM 3274 C CA . HIS A 1 403 ? -5.469 -15.480 -30.385 1.00 94.69 403 HIS A CA 1
ATOM 3275 C C . HIS A 1 403 ? -4.105 -14.801 -30.496 1.00 94.69 403 HIS A C 1
ATOM 3277 O O . HIS A 1 403 ? -3.656 -14.417 -31.580 1.00 94.69 403 HIS A O 1
ATOM 3283 N N . ASP A 1 404 ? -3.450 -14.652 -29.351 1.00 95.12 404 ASP A N 1
ATOM 3284 C CA . ASP A 1 404 ? -2.135 -14.016 -29.250 1.00 95.12 404 ASP A CA 1
ATOM 3285 C C . ASP A 1 404 ? -1.027 -15.030 -28.985 1.00 95.12 404 ASP A C 1
ATOM 3287 O O . ASP A 1 404 ? 0.080 -14.908 -29.505 1.00 95.12 404 ASP A O 1
ATOM 3291 N N . ILE A 1 405 ? -1.337 -16.037 -28.171 1.00 95.38 405 ILE A N 1
ATOM 3292 C CA . ILE A 1 405 ? -0.385 -17.018 -27.661 1.00 95.38 405 ILE A CA 1
ATOM 3293 C C . ILE A 1 405 ? -0.876 -18.399 -28.082 1.00 95.38 405 ILE A C 1
ATOM 3295 O O . ILE A 1 405 ? -2.044 -18.733 -27.874 1.00 95.38 405 ILE A O 1
ATOM 3299 N N . GLU A 1 406 ? 0.017 -19.198 -28.657 1.00 94.88 406 GLU A N 1
ATOM 3300 C CA . GLU A 1 406 ? -0.239 -20.596 -28.993 1.00 94.88 406 GLU A CA 1
ATOM 3301 C C . GLU A 1 406 ? 0.933 -21.456 -28.523 1.00 94.88 406 GLU A C 1
ATOM 3303 O O . GLU A 1 406 ? 2.066 -21.268 -28.968 1.00 94.88 406 GLU A O 1
ATOM 3308 N N . ILE A 1 407 ? 0.661 -22.360 -27.581 1.00 94.12 407 ILE A N 1
ATOM 3309 C CA . ILE A 1 407 ? 1.639 -23.288 -26.997 1.00 94.12 407 ILE A CA 1
ATOM 3310 C C . ILE A 1 407 ? 0.926 -24.626 -26.805 1.00 94.12 407 ILE A C 1
ATOM 3312 O O . ILE A 1 407 ? -0.167 -24.658 -26.246 1.00 94.12 407 ILE A O 1
ATOM 3316 N N . ASP A 1 408 ? 1.505 -25.720 -27.300 1.00 91.44 408 ASP A N 1
ATOM 3317 C CA . ASP A 1 408 ? 0.923 -27.073 -27.232 1.00 91.44 408 ASP A CA 1
ATOM 3318 C C . ASP A 1 408 ? -0.526 -27.161 -27.759 1.00 91.44 408 ASP A C 1
ATOM 3320 O O . ASP A 1 408 ? -1.366 -27.886 -27.227 1.00 91.44 408 ASP A O 1
ATOM 3324 N N . GLY A 1 409 ? -0.854 -26.363 -28.784 1.00 91.81 409 GLY A N 1
ATOM 3325 C CA . GLY A 1 409 ? -2.205 -26.255 -29.354 1.00 91.81 409 GLY A CA 1
ATOM 3326 C C . GLY A 1 409 ? -3.217 -25.492 -28.486 1.00 91.81 409 GLY A C 1
ATOM 3327 O O . GLY A 1 409 ? -4.353 -25.275 -28.915 1.00 91.81 409 GLY A O 1
ATOM 3328 N N . LEU A 1 410 ? -2.831 -25.044 -27.286 1.00 95.12 410 LEU A N 1
ATOM 3329 C CA . LEU A 1 410 ? -3.639 -24.162 -26.453 1.00 95.12 410 LEU A CA 1
ATOM 3330 C C . LEU A 1 410 ? -3.523 -22.724 -26.955 1.00 95.12 410 LEU A C 1
ATOM 3332 O O . LEU A 1 410 ? -2.428 -22.167 -27.020 1.00 95.12 410 LEU A O 1
ATOM 3336 N N . LYS A 1 411 ? -4.670 -22.113 -27.250 1.00 96.12 411 LYS A N 1
ATOM 3337 C CA . LYS A 1 411 ? -4.775 -20.722 -27.698 1.00 96.12 411 LYS A CA 1
ATOM 3338 C C . LYS A 1 411 ? -5.207 -19.826 -26.548 1.00 96.12 411 LYS A C 1
ATOM 3340 O O . LYS A 1 411 ? -6.228 -20.088 -25.914 1.00 96.12 411 LYS A O 1
ATOM 3345 N N . LEU A 1 412 ? -4.440 -18.771 -26.296 1.00 95.62 412 LEU A N 1
ATOM 3346 C CA . LEU A 1 412 ? -4.693 -17.793 -25.240 1.00 95.62 412 LEU A CA 1
ATOM 3347 C C . LEU A 1 412 ? -4.645 -16.368 -25.806 1.00 95.62 412 LEU A C 1
ATOM 3349 O O . LEU A 1 412 ? -4.063 -16.111 -26.866 1.00 95.62 412 LEU A O 1
ATOM 3353 N N . VAL A 1 413 ? -5.261 -15.443 -25.075 1.00 95.44 413 VAL A N 1
ATOM 3354 C CA . VAL A 1 413 ? -5.320 -14.017 -25.412 1.00 95.44 413 VAL A CA 1
ATOM 3355 C C . VAL A 1 413 ? -4.695 -13.187 -24.301 1.00 95.44 413 VAL A C 1
ATOM 3357 O O . VAL A 1 413 ? -4.787 -13.543 -23.125 1.00 95.44 413 VAL A O 1
ATOM 3360 N N . TRP A 1 414 ? -4.064 -12.079 -24.664 1.00 94.56 414 TRP A N 1
ATOM 3361 C CA . TRP A 1 414 ? -3.573 -11.091 -23.708 1.00 94.56 414 TRP A CA 1
ATOM 3362 C C . TRP A 1 414 ? -4.724 -10.362 -23.002 1.00 94.56 414 TRP A C 1
ATOM 3364 O O . TRP A 1 414 ? -5.876 -10.386 -23.437 1.00 94.56 414 TRP A O 1
ATOM 3374 N N . ASN A 1 415 ? -4.393 -9.665 -21.916 1.00 91.81 415 ASN A N 1
ATOM 3375 C CA . ASN A 1 415 ? -5.323 -8.863 -21.128 1.00 91.81 415 ASN A CA 1
ATOM 3376 C C . ASN A 1 415 ? -6.113 -7.838 -21.957 1.00 91.81 415 ASN A C 1
ATOM 3378 O O . ASN A 1 415 ? -5.543 -6.939 -22.559 1.00 91.81 415 ASN A O 1
ATOM 3382 N N . SER A 1 416 ? -7.443 -7.864 -21.907 1.00 89.75 416 SER A N 1
ATOM 3383 C CA . SER A 1 416 ? -8.290 -6.934 -22.677 1.00 89.75 416 SER A CA 1
ATOM 3384 C C . SER A 1 416 ? -8.291 -5.499 -22.133 1.00 89.75 416 SER A C 1
ATOM 3386 O O . SER A 1 416 ? -8.655 -4.552 -22.837 1.00 89.75 416 SER A O 1
ATOM 3388 N N . LYS A 1 417 ? -7.875 -5.313 -20.874 1.00 86.50 417 LYS A N 1
ATOM 3389 C CA . LYS A 1 417 ? -7.787 -4.011 -20.200 1.00 86.50 417 LYS A CA 1
ATOM 3390 C C . LYS A 1 417 ? -6.342 -3.660 -19.867 1.00 86.50 417 LYS A C 1
ATOM 3392 O O . LYS A 1 417 ? -5.585 -4.503 -19.405 1.00 86.50 417 LYS A O 1
ATOM 3397 N N . ASN A 1 418 ? -5.996 -2.381 -20.010 1.00 78.38 418 ASN A N 1
ATOM 3398 C CA . ASN A 1 418 ? -4.692 -1.846 -19.588 1.00 78.38 418 ASN A CA 1
ATOM 3399 C C . ASN A 1 418 ? -4.680 -1.371 -18.128 1.00 78.38 418 ASN A C 1
ATOM 3401 O O . ASN A 1 418 ? -3.622 -1.145 -17.557 1.00 78.38 418 ASN A O 1
ATOM 3405 N N . ILE A 1 419 ? -5.856 -1.146 -17.538 1.00 76.75 419 ILE A N 1
ATOM 3406 C CA . ILE A 1 419 ? -6.001 -0.649 -16.169 1.00 76.75 419 ILE A CA 1
ATOM 3407 C C . ILE A 1 419 ? -6.885 -1.628 -15.419 1.00 76.75 419 ILE A C 1
ATOM 3409 O O . ILE A 1 419 ? -7.953 -1.996 -15.913 1.00 76.75 419 ILE A O 1
ATOM 3413 N N . ASP A 1 420 ? -6.424 -2.019 -14.232 1.00 78.00 420 ASP A N 1
ATOM 3414 C CA . ASP A 1 420 ? -7.162 -2.873 -13.301 1.00 78.00 420 ASP A CA 1
ATOM 3415 C C . ASP A 1 420 ? -7.661 -4.188 -13.934 1.00 78.00 420 ASP A C 1
ATOM 3417 O O . ASP A 1 420 ? -8.761 -4.676 -13.679 1.00 78.00 420 ASP A O 1
ATOM 3421 N N . TRP A 1 421 ? -6.842 -4.764 -14.821 1.00 87.62 421 TRP A N 1
ATOM 3422 C CA . TRP A 1 421 ? -7.163 -6.009 -15.517 1.00 87.62 421 TRP A CA 1
ATOM 3423 C C . TRP A 1 421 ? -7.401 -7.169 -14.551 1.00 87.62 421 TRP A C 1
ATOM 3425 O O . TRP A 1 421 ? -8.337 -7.936 -14.749 1.00 87.62 421 TRP A O 1
ATOM 3435 N N . VAL A 1 422 ? -6.593 -7.264 -13.493 1.00 85.44 422 VAL A N 1
ATOM 3436 C CA . VAL A 1 422 ? -6.630 -8.361 -12.516 1.00 85.44 422 VAL A CA 1
ATOM 3437 C C . VAL A 1 422 ? -8.016 -8.548 -11.882 1.00 85.44 422 VAL A C 1
ATOM 3439 O O . VAL A 1 422 ? -8.419 -9.683 -11.620 1.00 85.44 422 VAL A O 1
ATOM 3442 N N . ASN A 1 423 ? -8.763 -7.452 -11.710 1.00 81.75 423 ASN A N 1
ATOM 3443 C CA . ASN A 1 423 ? -10.110 -7.423 -11.137 1.00 81.75 423 ASN A CA 1
ATOM 3444 C C . ASN A 1 423 ? -11.221 -7.442 -12.204 1.00 81.75 423 ASN A C 1
ATOM 3446 O O . ASN A 1 423 ? -12.407 -7.328 -11.892 1.00 81.75 423 ASN A O 1
ATOM 3450 N N . SER A 1 424 ? -10.869 -7.553 -13.486 1.00 87.31 424 SER A N 1
ATOM 3451 C CA . SER A 1 424 ? -11.849 -7.622 -14.564 1.00 87.31 424 SER A CA 1
ATOM 3452 C C . SER A 1 424 ? -12.535 -8.992 -14.607 1.00 87.31 424 SER A C 1
ATOM 3454 O O . SER A 1 424 ? -11.915 -10.024 -14.367 1.00 87.31 424 SER A O 1
ATOM 3456 N N . LYS A 1 425 ? -13.827 -9.012 -14.964 1.00 87.56 425 LYS A N 1
ATOM 3457 C CA . LYS A 1 425 ? -14.641 -10.243 -14.981 1.00 87.56 425 LYS A CA 1
ATOM 3458 C C . LYS A 1 425 ? -14.065 -11.359 -15.863 1.00 87.56 425 LYS A C 1
ATOM 3460 O O . LYS A 1 425 ? -14.312 -12.523 -15.583 1.00 87.56 425 LYS A O 1
ATOM 3465 N N . ASN A 1 426 ? -13.331 -11.010 -16.922 1.00 90.62 426 ASN A N 1
ATOM 3466 C CA . ASN A 1 426 ? -12.759 -11.974 -17.862 1.00 90.62 426 ASN A CA 1
ATOM 3467 C C . ASN A 1 426 ? -11.278 -12.295 -17.594 1.00 90.62 426 ASN A C 1
ATOM 3469 O O . ASN A 1 426 ? -10.689 -13.074 -18.335 1.00 90.62 426 ASN A O 1
ATOM 3473 N N . ALA A 1 427 ? -10.667 -11.733 -16.544 1.00 92.12 427 ALA A N 1
ATOM 3474 C CA . ALA A 1 427 ? -9.229 -11.857 -16.292 1.00 92.12 427 ALA A CA 1
ATOM 3475 C C . ALA A 1 427 ? -8.743 -13.312 -16.201 1.00 92.12 427 ALA A C 1
ATOM 3477 O O . ALA A 1 427 ? -7.630 -13.617 -16.606 1.00 92.12 427 ALA A O 1
ATOM 3478 N N . ILE A 1 428 ? -9.585 -14.223 -15.706 1.00 94.88 428 ILE A N 1
ATOM 3479 C CA . ILE A 1 428 ? -9.265 -15.650 -15.574 1.00 94.88 428 ILE A CA 1
ATOM 3480 C C . ILE A 1 428 ? -9.107 -16.385 -16.919 1.00 94.88 428 ILE A C 1
ATOM 3482 O O . ILE A 1 428 ? -8.516 -17.464 -16.985 1.00 94.88 428 ILE A O 1
ATOM 3486 N N . ASN A 1 429 ? -9.634 -15.819 -18.006 1.00 93.62 429 ASN A N 1
ATOM 3487 C CA . ASN A 1 429 ? -9.520 -16.377 -19.355 1.00 93.62 429 ASN A CA 1
ATOM 3488 C C . ASN A 1 429 ? -8.439 -15.684 -20.194 1.00 93.62 429 ASN A C 1
ATOM 3490 O O . ASN A 1 429 ? -8.272 -16.016 -21.365 1.00 93.62 429 ASN A O 1
ATOM 3494 N N . GLU A 1 430 ? -7.725 -14.726 -19.610 1.00 94.56 430 GLU A N 1
ATOM 3495 C CA . GLU A 1 430 ? -6.729 -13.902 -20.283 1.00 94.56 430 GLU A CA 1
ATOM 3496 C C . GLU A 1 430 ? -5.355 -14.117 -19.634 1.00 94.56 430 GLU A C 1
ATOM 3498 O O . GLU A 1 430 ? -5.242 -14.531 -18.478 1.00 94.56 430 GLU A O 1
ATOM 3503 N N . VAL A 1 431 ? -4.294 -13.816 -20.377 1.00 95.12 431 VAL A N 1
ATOM 3504 C CA . VAL A 1 431 ? -2.923 -13.783 -19.866 1.00 95.12 431 VAL A CA 1
ATOM 3505 C C . VAL A 1 431 ? -2.548 -12.332 -19.594 1.00 95.12 431 VAL A C 1
ATOM 3507 O O . VAL A 1 431 ? -2.590 -11.488 -20.487 1.00 95.12 431 VAL A O 1
ATOM 3510 N N . GLY A 1 432 ? -2.178 -12.027 -18.356 1.00 93.44 432 GLY A N 1
ATOM 3511 C CA . GLY A 1 432 ? -1.753 -10.688 -17.963 1.00 93.44 432 GLY A CA 1
ATOM 3512 C C . GLY A 1 432 ? -0.337 -10.387 -18.424 1.00 93.44 432 GLY A C 1
ATOM 3513 O O . GLY A 1 432 ? 0.601 -11.078 -18.025 1.00 93.44 432 GLY A O 1
ATOM 3514 N N . CYS A 1 433 ? -0.159 -9.333 -19.216 1.00 88.12 433 CYS A N 1
ATOM 3515 C CA . CYS A 1 433 ? 1.172 -8.842 -19.543 1.00 88.12 433 CYS A CA 1
ATOM 3516 C C . CYS A 1 433 ? 1.781 -8.094 -18.346 1.00 88.12 433 CYS A C 1
ATOM 3518 O O . CYS A 1 433 ? 1.236 -7.100 -17.875 1.00 88.12 433 CYS A O 1
ATOM 3520 N N . ILE A 1 434 ? 2.953 -8.523 -17.868 1.00 81.56 434 ILE A N 1
ATOM 3521 C CA . ILE A 1 434 ? 3.633 -7.885 -16.717 1.00 81.56 434 ILE A CA 1
ATOM 3522 C C . ILE A 1 434 ? 4.330 -6.554 -17.059 1.00 81.56 434 ILE A C 1
ATOM 3524 O O . ILE A 1 434 ? 4.924 -5.913 -16.193 1.00 81.56 434 ILE A O 1
ATOM 3528 N N . HIS A 1 435 ? 4.299 -6.144 -18.328 1.00 70.50 435 HIS A N 1
ATOM 3529 C CA . HIS A 1 435 ? 4.945 -4.924 -18.817 1.00 70.50 435 HIS A CA 1
ATOM 3530 C C . HIS A 1 435 ? 3.958 -3.813 -19.203 1.00 70.50 435 HIS A C 1
ATOM 3532 O O . HIS A 1 435 ? 4.409 -2.713 -19.546 1.00 70.50 435 HIS A O 1
ATOM 3538 N N . THR A 1 436 ? 2.653 -4.100 -19.205 1.00 57.81 436 THR A N 1
ATOM 3539 C CA . THR A 1 436 ? 1.583 -3.097 -19.338 1.00 57.81 436 THR A CA 1
ATOM 3540 C C . THR A 1 436 ? 1.313 -2.453 -17.995 1.00 57.81 436 THR A C 1
ATOM 3542 O O . THR A 1 436 ? 1.250 -1.203 -17.955 1.00 57.81 436 THR A O 1
#

Nearest PDB structures (foldseek):
  1pjr-assembly1_A  TM=5.084E-01  e=4.637E-02  Geobacillus stearothermophilus
  1uaa-assembly1_B  TM=5.834E-01  e=1.640E-01  unclassified
  5f9h-assembly1_C  TM=4.219E-01  e=5.202E-02  Homo sapiens
  8hr9-assembly1_F  TM=2.684E-01  e=1.462E-01  Escherichia coli
  8hr9-assembly1_G  TM=2.881E-01  e=4.612E-01  Escherichia coli

Organism: NCBI:txid1798665

Foldseek 3Di:
DKDKDKWWLDPVGLVVLVPPPQAQAQWWWKWFAAQAAIEIDIDRHNSVVSVVLCVDPVSVNTTMMIIIDDPPDDNLLSVLLSLVCLLQLLQQNRYQYPCNLPDPADDPHDCNVVSVVVCQVCVVVCCVVVVGPDHSLVSCPDLLSVQPLSDHADPQLVVVLVVVVVCLLVVVFQEAEEEEAPQLCLSSSLSNSVSCLCVDPSRVPFQEAEEEQDPQVLVSVQVNQCSPPPGHSVRRYYLLCLLVAAGAEYEYEALQQWFWCPPDPDLPSLQVSCVSLVHDSRDTSVVSNSSRYRHYYHYDYQVPNDDPGTDHPVVVVPGPYHYGYRQDHRPDPLHVVVVVQVVCVVVVNHPDDDDDPVDDDDDDPDPVVVLVVLVVVCVVRVQRAAEDEPPWDQPCAPNDDDATDADPNDGAHAQNDPHPSSPDPCRSRHYYHPVD

Sequence (436 aa):
MTHIQTFPFEKDKFEQIKDFHFGLNWPVVYIQEDGREMYIGQTTNVYARSKQHYENPDRARLKRIHILTDEEFNLSSAFDFESLLIQYISAEDSFKLQNGNGGLINHNYYEKEKYLAKLETVWPKLREKGLVKQSLADIKNSEFFKYSPYKALTEDQLVVAMKVENSIKKRDAVAHIINGGPGTGKSILALYLLKHMKEDKDMKYLKTALVVPMSGLRTTLQRVLQRVPGMGAGMVIGPSDVTKKEYDVLIVDETHRLRRRVNLTNFGSYDLTNKKLGLHKDATQLDWIISSSKQQVFFYDNRQSVVPGDVRPGDFKKLNAVNYNLTSQMRIEGGEDYLRFIDDLLELKATKGFESTNYEFKIYESIGQMVRDIKVRDSEHTLARVVAGYAWSWNTKGGRDGHDIEIDGLKLVWNSKNIDWVNSKNAINEVGCIHT

Radius of gyration: 24.95 Å; Cα contacts (8 Å, |Δi|>4): 699; chains: 1; bounding box: 55×55×69 Å

InterPro domains:
  IPR000305 GIY-YIG endonuclease [PS50164] (25-98)
  IPR018647 Schlafen group 3-like, DNA/RNA helicase domain [PF09848] (176-436)
  IPR027417 P-loop containing nucleoside triphosphate hydrolase [G3DSA:3.40.50.300] (121-338)
  IPR027417 P-loop containing nucleoside triphosphate hydrolase [SSF52540] (85-317)
  IPR035901 GIY-YIG endonuclease superfamily [SSF82771] (26-89)

Secondary structure (DSSP, 8-state):
--EEEEEE--GGGHHHHHHSTTSSSS-EEEEEESSSEEEEEEES-HHHHHHHHHTSTTGGG--EEEEEE-TT--HHHHHHHHHHHHHHHHTT-SSEESSTTS-------TTHHHHHHHHHHHHHHHHHTTS--S-HHHHHHSHHHHT-TTSPPPHHHHHHHHHHHHHHHHT--SEEEEEE-TTS-HHHHHHHHHHHHHHSTTTTTS-EEEE-SSHHHHHHHHHHHHTSTT--GGGEE-GGGGGGS-EEEEEESSGGGPBPSSS-S-HHHHHHHHHHTT--TT--HHHHHHHTEEEEEEEE-GGG--STTBPPHHHHHTS-EEEEEE----S-TTHHHHHHHHHHHHTT---S----SS------S-HHHHHHHHHHHHHHHS---EEE-S-S--TTTTT-SS-SEEETTEEEEE-S-SSSGGGSTTGGGEEEETT-

Solvent-accessible surface area (backbone atoms only — not comparable to full-atom values): 24776 Å² total; per-residue (Å²):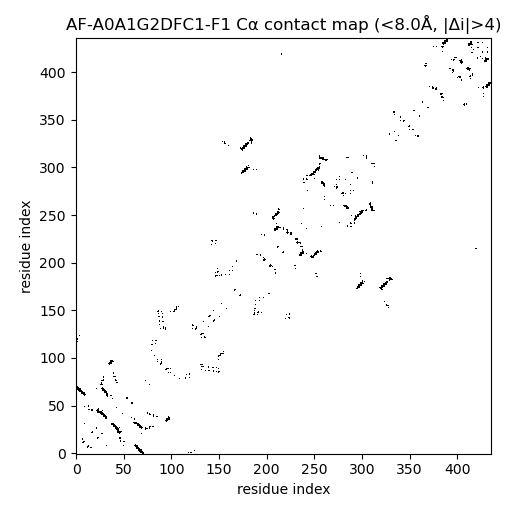 117,81,44,77,50,74,44,65,49,41,87,91,47,41,62,62,40,50,72,35,92,61,10,63,82,31,34,24,27,36,40,34,29,59,87,51,43,30,40,73,41,58,43,39,30,50,35,63,49,51,56,57,42,52,71,38,80,77,54,46,64,27,46,34,34,36,42,40,40,39,90,82,41,40,66,70,53,18,53,49,49,34,52,50,48,51,40,55,51,66,44,66,70,72,43,52,57,75,54,68,80,61,77,68,73,62,67,90,63,86,62,57,68,60,51,50,54,49,45,66,67,46,50,60,58,36,36,77,69,66,75,40,85,75,54,72,67,58,42,66,70,30,68,42,41,70,57,30,66,64,54,66,57,54,72,59,53,48,55,50,48,56,53,52,52,53,32,57,76,69,59,76,52,49,31,34,36,40,34,34,63,89,47,34,48,60,66,40,53,53,46,32,53,57,50,50,36,58,71,35,90,91,38,44,86,54,47,58,37,40,30,27,58,51,66,66,63,34,55,51,51,21,58,45,34,52,74,38,87,98,51,48,35,87,37,47,36,40,67,84,56,43,80,76,52,81,28,48,35,38,37,28,40,61,42,29,59,27,40,35,81,40,95,61,94,57,58,65,65,52,47,53,50,25,54,74,72,73,44,56,79,76,52,33,45,62,54,48,54,58,76,29,30,66,24,39,38,33,31,34,35,87,88,69,56,80,53,94,28,30,45,52,75,70,61,61,69,70,50,85,48,54,78,47,73,39,80,62,70,72,74,54,80,48,48,69,63,45,53,50,47,51,53,26,51,76,69,73,63,55,88,69,83,84,85,55,97,77,38,90,80,85,86,71,97,42,70,70,56,49,54,50,53,38,52,54,49,19,75,76,65,75,74,44,70,53,68,44,69,96,81,61,63,73,63,30,66,93,78,42,84,80,55,31,42,76,56,98,87,45,73,38,34,62,51,94,46,85,63,72,36,85,80,38,95,61,31,76,73,23,33,37,58,79,83,108